Protein AF-A0A673M0Y9-F1 (afdb_monomer_lite)

Radius of gyration: 39.1 Å; chains: 1; bounding box: 93×97×111 Å

Sequence (567 aa):
LFSFREFCVSEVAYGFLFYQVPIIEIPGYGNLSAPLVCDELKIQSQNDREKLAEAKEKVYLKGFYEGIMLVEGFKGQKVQDVKKPIQKMMVEKGEAMVYMEPEKQVLSRSADECVVALCDQWYLDYGNEEWKKQATGVLEALETFCDETRKNFEATLAWLQEHACSRSYGLGTRLPWDEQWLIESLSDSTIYMAYYTVAHLLQGGVLNGQGPSPLGIRAEQMTREVWDYIFFKTAPFPKTDIPKEKLQKLRREFEFWYPVDVRVSGKDLVPNHLTYYLYNHVAMWPNDRYTAVYLFTRKCNDNSHDSTLSHGVIKLRLSFFVYFEYAPSSGENYILFLDSLKAAKDKYRELAIEGMHRDLVFQFIENQTLLLAPICPHLCEHTYNEIKTFKPIINEAFVASSEDIITDYNDLYYLFTTYTKGGNKPPAKPTHCTIYVAKTYPPWQHSALSLLGKHYKSNNGALPDNKVIAMELGAMPELKKYMKRVMPFVAMIKDSLEKNGPRVLDLELEFDECAVLLENIVYLTNSLELDQIDVVFASEADDKVKEDCCPGKPFCVFRSEVMMRAH

Foldseek 3Di:
DDDDDDDDDPDPPPDPPDDDDQFKQQVPQGSPNLVSQCVVLVPDDPPPVVSVVVSCVVCVVSQQARIAGCDPPRGRHRNVVCVVVVQVVCVVVVVDDDDDFPPDFDADPVRDTDGDDDDDADWDFLVDPVLLVLLLVLLVVAAAVDPVLSVLLVVLSVPDGIGGFWDQDDDAPADPVHRSTHGDDLQVLQPCVLVVLCCCQQQVPPPVSPDQGVQNDDPVQCDPLLVCLQAPPPRDDDPGPRDPVSSVSSSVSSVVCDDDAEAEDESVCSSTNVSSNSSVCCVRPVPDRHHYYYYDDDDDDDPPHRDDVVVVPDDPDDDPDDPDPDDPPPRVVLVVVLVVLVVVVVVQQLQPPVDDDPVVVLVSLLLSLLSCCVPCVPVSQVSDVVNDPDDRSVPDDHDDDDDDDPDQPVLVVVLVVCVVVPDDDDDDDFAEKEKAAEQFFDPLLLVLLVVQLVQCVVVVRDGDDLVVSLVVSCVDPVCVVPSVPSSVSVVVLVVCCVPPNDQSSDRGHPDDPQVVCVSRQVSVCVVSVHNYYHYDYLVVDDPVLVNPHHHSRIDMDTHHDDPPDDD

Organism: NCBI:txid307959

pLDDT: mean 78.31, std 19.34, range [26.92, 97.94]

InterPro domains:
  IPR004493 Leucyl-tRNA synthetase, class Ia, archaeal/eukaryotic cytosolic [PTHR45794] (19-290)
  IPR009008 Valyl/Leucyl/Isoleucyl-tRNA synthetase, editing domain [G3DSA:3.90.740.10] (10-97)
  IPR009080 Aminoacyl-tRNA synthetase, class Ia, anticodon-binding [SSF47323] (350-486)
  IPR014729 Rossmann-like alpha/beta/alpha sandwich fold [G3DSA:3.40.50.620] (98-304)
  IPR055416 Leucine--tRNA ligase, RagD-binding domain [PF24810] (437-510)

Structure (mmCIF, N/CA/C/O backbone):
data_AF-A0A673M0Y9-F1
#
_entry.id   AF-A0A673M0Y9-F1
#
loop_
_atom_site.group_PDB
_atom_site.id
_atom_site.type_symbol
_atom_site.label_atom_id
_atom_site.label_alt_id
_atom_site.label_comp_id
_atom_site.label_asym_id
_atom_site.label_entity_id
_atom_site.label_seq_id
_atom_site.pdbx_PDB_ins_code
_atom_site.Cartn_x
_atom_site.Cartn_y
_atom_site.Cartn_z
_atom_site.occupancy
_atom_site.B_iso_or_equiv
_atom_site.auth_seq_id
_atom_site.auth_comp_id
_atom_site.auth_asym_id
_atom_site.auth_atom_id
_atom_site.pdbx_PDB_model_num
ATOM 1 N N . LEU A 1 1 ? -0.792 63.433 32.828 1.00 29.53 1 LEU A N 1
ATOM 2 C CA . LEU A 1 1 ? 0.102 64.138 33.773 1.00 29.53 1 LEU A CA 1
ATOM 3 C C . LEU A 1 1 ? -0.505 64.027 35.164 1.00 29.53 1 LEU A C 1
ATOM 5 O O . LEU A 1 1 ? -1.657 64.395 35.322 1.00 29.53 1 LEU A O 1
ATOM 9 N N . PHE A 1 2 ? 0.302 63.525 36.100 1.00 27.39 2 PHE A N 1
ATOM 10 C CA . PHE A 1 2 ? 0.101 63.361 37.548 1.00 27.39 2 PHE A CA 1
ATOM 11 C C . PHE A 1 2 ? -0.597 62.099 38.095 1.00 27.39 2 PHE A C 1
ATOM 13 O O . PHE A 1 2 ? -1.788 61.865 37.939 1.00 27.39 2 PHE A O 1
ATOM 20 N N . SER A 1 3 ? 0.274 61.316 38.738 1.00 28.23 3 SER A N 1
ATOM 21 C CA . SER A 1 3 ? 0.140 60.078 39.503 1.00 28.23 3 SER A CA 1
ATOM 22 C C . SER A 1 3 ? -0.224 60.296 40.987 1.00 28.23 3 SER A C 1
ATOM 24 O O . SER A 1 3 ? -0.008 61.393 41.498 1.00 28.23 3 SER A O 1
ATOM 26 N N . PHE A 1 4 ? -0.559 59.176 41.659 1.00 26.92 4 PHE A N 1
ATOM 27 C CA . PHE A 1 4 ? -0.527 58.884 43.114 1.00 26.92 4 PHE A CA 1
ATOM 28 C C . PHE A 1 4 ? -1.589 59.609 43.978 1.00 26.92 4 PHE A C 1
ATOM 30 O O . PHE A 1 4 ? -1.876 60.769 43.747 1.00 26.92 4 PHE A O 1
ATOM 37 N N . ARG A 1 5 ? -2.215 59.044 45.024 1.00 29.95 5 ARG A N 1
ATOM 38 C CA . ARG A 1 5 ? -1.897 57.933 45.943 1.00 29.95 5 ARG A CA 1
ATOM 39 C C . ARG A 1 5 ? -3.157 57.604 46.787 1.00 29.95 5 ARG A C 1
ATOM 41 O O . ARG A 1 5 ? -3.943 58.508 47.032 1.00 29.95 5 ARG A O 1
ATOM 48 N N . GLU A 1 6 ? -3.287 56.340 47.201 1.00 34.06 6 GLU A N 1
ATOM 49 C CA . GLU A 1 6 ? -3.994 55.757 48.373 1.00 34.06 6 GLU A CA 1
ATOM 50 C C . GLU A 1 6 ? -5.059 56.581 49.140 1.00 34.06 6 GLU A C 1
ATOM 52 O O . GLU A 1 6 ? -4.751 57.644 49.665 1.00 34.06 6 GLU A O 1
ATOM 57 N N . PHE A 1 7 ? -6.257 56.011 49.365 1.00 28.50 7 PHE A N 1
ATOM 58 C CA . PHE A 1 7 ? -6.673 55.476 50.682 1.00 28.50 7 PHE A CA 1
ATOM 59 C C . PHE A 1 7 ? -8.096 54.869 50.665 1.00 28.50 7 PHE A C 1
ATOM 61 O O . PHE A 1 7 ? -9.034 55.462 50.145 1.00 28.50 7 PHE A O 1
ATOM 68 N N . CYS A 1 8 ? -8.210 53.708 51.322 1.00 28.94 8 CYS A N 1
ATOM 69 C CA . CYS A 1 8 ? -9.383 53.106 51.972 1.00 28.94 8 CYS A CA 1
ATOM 70 C C . CYS A 1 8 ? -10.723 53.010 51.222 1.00 28.94 8 CYS A C 1
ATOM 72 O O . CYS A 1 8 ? -11.555 53.910 51.286 1.00 28.94 8 CYS A O 1
ATOM 74 N N . VAL A 1 9 ? -11.023 51.801 50.739 1.00 32.31 9 VAL A N 1
ATOM 75 C CA . VAL A 1 9 ? -12.399 51.289 50.739 1.00 32.31 9 VAL A CA 1
ATOM 76 C C . VAL A 1 9 ? -12.459 50.116 51.711 1.00 32.31 9 VAL A C 1
ATOM 78 O O . VAL A 1 9 ? -12.015 49.008 51.424 1.00 32.31 9 VAL A O 1
ATOM 81 N N . SER A 1 10 ? -12.981 50.397 52.901 1.00 37.75 10 SER A N 1
ATOM 82 C CA . SER A 1 10 ? -13.577 49.392 53.769 1.00 37.75 10 SER A CA 1
ATOM 83 C C . SER A 1 10 ? -14.916 48.982 53.158 1.00 37.75 10 SER A C 1
ATOM 85 O O . SER A 1 10 ? -15.949 49.569 53.470 1.00 37.75 10 SER A O 1
ATOM 87 N N . GLU A 1 11 ? -14.899 47.983 52.286 1.00 35.09 11 GLU A N 1
ATOM 88 C CA . GLU A 1 11 ? -16.097 47.233 51.930 1.00 35.09 11 GLU A CA 1
ATOM 89 C C . GLU A 1 11 ? -15.850 45.771 52.267 1.00 35.09 11 GLU A C 1
ATOM 91 O O . GLU A 1 11 ? -14.943 45.119 51.751 1.00 35.09 11 GLU A O 1
ATOM 96 N N . VAL A 1 12 ? -16.663 45.277 53.195 1.00 40.69 12 VAL A N 1
ATOM 97 C CA . VAL A 1 12 ? -16.814 43.861 53.503 1.00 40.69 12 VAL A CA 1
ATOM 98 C C . VAL A 1 12 ? -17.414 43.204 52.262 1.00 40.69 12 VAL A C 1
ATOM 100 O O . VAL A 1 12 ? -18.623 43.023 52.146 1.00 40.69 12 VAL A O 1
ATOM 103 N N . ALA A 1 13 ? -16.559 42.881 51.299 1.00 38.38 13 ALA A N 1
ATOM 104 C CA . ALA A 1 13 ? -16.884 41.944 50.251 1.00 38.38 13 ALA A CA 1
ATOM 105 C C . ALA A 1 13 ? -16.801 40.551 50.877 1.00 38.38 13 ALA A C 1
ATOM 107 O O . ALA A 1 13 ? -15.713 40.039 51.137 1.00 38.38 13 ALA A O 1
ATOM 108 N N . TYR A 1 14 ? -17.948 39.907 51.092 1.00 41.12 14 TYR A N 1
ATOM 109 C CA . TYR A 1 14 ? -18.016 38.445 51.100 1.00 41.12 14 TYR A CA 1
ATOM 110 C C . TYR A 1 14 ? -17.690 37.942 49.680 1.00 41.12 14 TYR A C 1
ATOM 112 O O . TYR A 1 14 ? -18.538 37.417 48.968 1.00 41.12 14 TYR A O 1
ATOM 120 N N . GLY A 1 15 ? -16.460 38.182 49.228 1.00 43.84 15 GLY A N 1
ATOM 121 C CA . GLY A 1 15 ? -15.880 37.547 48.062 1.00 43.84 15 GLY A CA 1
ATOM 122 C C . GLY A 1 15 ? -15.237 36.265 48.552 1.00 43.84 15 GLY A C 1
ATOM 123 O O . GLY A 1 15 ? -14.375 36.308 49.426 1.00 43.84 15 GLY A O 1
ATOM 124 N N . PHE A 1 16 ? -15.661 35.117 48.039 1.00 44.03 16 PHE A N 1
ATOM 125 C CA . PHE A 1 16 ? -14.906 33.888 48.241 1.00 44.03 16 PHE A CA 1
ATOM 126 C C . PHE A 1 16 ? -13.469 34.127 47.742 1.00 44.03 16 PHE A C 1
ATOM 128 O O . PHE A 1 16 ? -13.253 34.305 46.544 1.00 44.03 16 PHE A O 1
ATOM 135 N N . LEU A 1 17 ? -12.493 34.199 48.655 1.00 60.69 17 LEU A N 1
ATOM 136 C CA . LEU A 1 17 ? -11.081 34.268 48.288 1.00 60.69 17 LEU A CA 1
ATOM 137 C C . LEU A 1 17 ? -10.663 32.895 47.761 1.00 60.69 17 LEU A C 1
ATOM 139 O O . LEU A 1 17 ? -10.380 31.976 48.529 1.00 60.69 17 LEU A O 1
ATOM 143 N N . PHE A 1 18 ? -10.652 32.751 46.440 1.00 78.00 18 PHE A N 1
ATOM 144 C CA . PHE A 1 18 ? -10.091 31.584 45.778 1.00 78.00 18 PHE A CA 1
ATOM 145 C C . PHE A 1 18 ? -8.592 31.797 45.566 1.00 78.00 18 PHE A C 1
ATOM 147 O O . PHE A 1 18 ? -8.179 32.712 44.855 1.00 78.00 18 PHE A O 1
ATOM 154 N N . TYR A 1 19 ? -7.784 30.939 46.183 1.00 84.25 19 TYR A N 1
ATOM 155 C CA . TYR A 1 19 ? -6.339 30.869 45.973 1.00 84.25 19 TYR A CA 1
ATOM 156 C C . TYR A 1 19 ? -5.983 29.628 45.152 1.00 84.25 19 TYR A C 1
ATOM 158 O O . TYR A 1 19 ? -6.742 28.657 45.119 1.00 84.25 19 TYR A O 1
ATOM 166 N N . GLN A 1 20 ? -4.819 29.641 44.499 1.00 85.69 20 GLN A N 1
ATOM 167 C CA . GLN A 1 20 ? -4.312 28.468 43.790 1.00 85.69 20 GLN A CA 1
ATOM 168 C C . GLN A 1 20 ? -4.029 27.334 44.783 1.00 85.69 20 GLN A C 1
ATOM 170 O O . GLN A 1 20 ? -3.331 27.525 45.779 1.00 85.69 20 GLN A O 1
ATOM 175 N N . VAL A 1 21 ? -4.557 26.142 44.495 1.00 90.06 21 VAL A N 1
ATOM 176 C CA . VAL A 1 21 ? -4.370 24.953 45.333 1.00 90.06 21 VAL A CA 1
ATOM 177 C C . VAL A 1 21 ? -3.260 24.083 44.734 1.00 90.06 21 VAL A C 1
ATOM 179 O O . VAL A 1 21 ? -3.383 23.668 43.579 1.00 90.06 21 VAL A O 1
ATOM 182 N N . PRO A 1 22 ? -2.184 23.778 45.481 1.00 91.81 22 PRO A N 1
ATOM 183 C CA . PRO A 1 22 ? -1.124 22.899 45.003 1.00 91.81 22 PRO A CA 1
ATOM 184 C C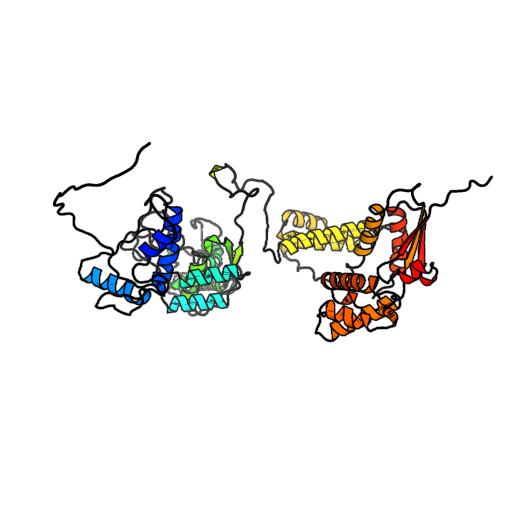 . PRO A 1 22 ? -1.604 21.439 44.995 1.00 91.81 22 PRO A C 1
ATOM 186 O O . PRO A 1 22 ? -1.821 20.840 46.046 1.00 91.81 22 PRO A O 1
ATOM 189 N N . ILE A 1 23 ? -1.774 20.863 43.802 1.00 93.50 23 ILE A N 1
ATOM 190 C CA . ILE A 1 23 ? -2.245 19.474 43.610 1.00 93.50 23 ILE A CA 1
ATOM 191 C C . ILE A 1 23 ? -1.136 18.582 43.041 1.00 93.50 23 ILE A C 1
ATOM 193 O O . ILE A 1 23 ? -1.022 17.419 43.431 1.00 93.50 23 ILE A O 1
ATOM 197 N N . ILE A 1 24 ? -0.327 19.126 42.129 1.00 94.00 24 ILE A N 1
ATOM 198 C CA . ILE A 1 24 ? 0.726 18.412 41.401 1.00 94.00 24 ILE A CA 1
ATOM 199 C C . ILE A 1 24 ? 2.025 19.199 41.551 1.00 94.00 24 ILE A C 1
ATOM 201 O O . ILE A 1 24 ? 2.059 20.397 41.277 1.00 94.00 24 ILE A O 1
ATOM 205 N N . GLU A 1 25 ? 3.091 18.516 41.945 1.00 93.50 25 GLU A N 1
ATOM 206 C CA . GLU A 1 25 ? 4.451 19.038 41.900 1.00 93.50 25 GLU A CA 1
ATOM 207 C C . GLU A 1 25 ? 5.150 18.534 40.641 1.00 93.50 25 GLU A C 1
ATOM 209 O O . GLU A 1 25 ? 5.247 17.328 40.414 1.00 93.50 25 GLU A O 1
ATOM 214 N N . ILE A 1 26 ? 5.619 19.460 39.805 1.00 94.00 26 ILE A N 1
ATOM 215 C CA . ILE A 1 26 ? 6.391 19.131 38.605 1.00 94.00 26 ILE A CA 1
ATOM 216 C C . ILE A 1 26 ? 7.859 19.464 38.892 1.00 94.00 26 ILE A C 1
ATOM 218 O O . ILE A 1 26 ? 8.168 20.634 39.151 1.00 94.00 26 ILE A O 1
ATOM 222 N N . PRO A 1 27 ? 8.779 18.485 38.828 1.00 89.50 27 PRO A N 1
ATOM 223 C CA . PRO A 1 27 ? 10.207 18.744 38.961 1.00 89.50 27 PRO A CA 1
ATOM 224 C C . PRO A 1 27 ? 10.670 19.878 38.032 1.00 89.50 27 PRO A C 1
ATOM 226 O O . PRO A 1 27 ? 10.363 19.904 36.842 1.00 89.50 27 PRO A O 1
ATOM 229 N N . GLY A 1 28 ? 11.369 20.866 38.594 1.00 88.44 28 GLY A N 1
ATOM 230 C CA . GLY A 1 28 ? 11.828 22.059 37.871 1.00 88.44 28 GLY A CA 1
ATOM 231 C C . GLY A 1 28 ? 10.833 23.228 37.801 1.00 88.44 28 GLY A C 1
ATOM 232 O O . GLY A 1 28 ? 11.276 24.341 37.547 1.00 88.44 28 GLY A O 1
ATOM 233 N N . TYR A 1 29 ? 9.541 23.017 38.085 1.00 87.50 29 TYR A N 1
ATOM 234 C CA . TYR A 1 29 ? 8.521 24.085 38.127 1.00 87.50 29 TYR A CA 1
ATOM 235 C C . TYR A 1 29 ? 7.831 24.232 39.496 1.00 87.50 29 TYR A C 1
ATOM 237 O O . TYR A 1 29 ? 7.122 25.208 39.734 1.00 87.50 29 TYR A O 1
ATOM 245 N N . GLY A 1 30 ? 8.025 23.275 40.405 1.00 90.38 30 GLY A N 1
ATOM 246 C CA . GLY A 1 30 ? 7.455 23.293 41.752 1.00 90.38 30 GLY A CA 1
ATOM 247 C C . GLY A 1 30 ? 5.975 22.901 41.803 1.00 90.38 30 GLY A C 1
ATOM 248 O O . GLY A 1 30 ? 5.432 22.282 40.885 1.00 90.38 30 GLY A O 1
ATOM 249 N N . ASN A 1 31 ? 5.324 23.245 42.915 1.00 88.75 31 ASN A N 1
ATOM 250 C CA . ASN A 1 31 ? 3.930 22.900 43.232 1.00 88.75 31 ASN A CA 1
ATOM 251 C C . ASN A 1 31 ? 2.884 23.853 42.620 1.00 88.75 31 ASN A C 1
ATOM 253 O O . ASN A 1 31 ? 1.693 23.544 42.611 1.00 88.75 31 ASN A O 1
ATOM 257 N N . LEU A 1 32 ? 3.325 25.005 42.108 1.00 91.50 32 LEU A N 1
ATOM 258 C CA . LEU A 1 32 ? 2.517 26.008 41.414 1.00 91.50 32 LEU A CA 1
ATOM 259 C C . LEU A 1 32 ? 3.103 26.260 40.018 1.00 91.50 32 LEU A C 1
ATOM 261 O O . LEU A 1 32 ? 3.501 27.371 39.672 1.00 91.50 32 LEU A O 1
ATOM 265 N N . SER A 1 33 ? 3.148 25.201 39.209 1.00 91.81 33 SER A N 1
ATOM 266 C CA . SER A 1 33 ? 3.791 25.207 37.891 1.00 91.81 33 SER A CA 1
ATOM 267 C C . SER A 1 33 ? 3.151 26.177 36.892 1.00 91.81 33 SER A C 1
ATOM 269 O O . SER A 1 33 ? 3.864 26.876 36.178 1.00 91.81 33 SER A O 1
ATOM 271 N N . ALA A 1 34 ? 1.817 26.267 36.850 1.00 90.69 34 ALA A N 1
ATOM 272 C CA . ALA A 1 34 ? 1.124 27.177 35.936 1.00 90.69 34 ALA A CA 1
ATOM 273 C C . ALA A 1 34 ? 1.367 28.668 36.267 1.00 90.69 34 ALA A C 1
ATOM 275 O O . ALA A 1 34 ? 1.754 29.395 35.354 1.00 90.69 34 ALA A O 1
ATOM 276 N N . PRO A 1 35 ? 1.221 29.140 37.527 1.00 91.19 35 PRO A N 1
ATOM 277 C CA . PRO A 1 35 ? 1.605 30.505 37.898 1.00 91.19 35 PRO A CA 1
ATOM 278 C C . PRO A 1 35 ? 3.056 30.848 37.551 1.00 91.19 35 PRO A C 1
ATOM 280 O O . PRO A 1 35 ? 3.291 31.875 36.923 1.00 91.19 35 PRO A O 1
ATOM 283 N N . LEU A 1 36 ? 4.004 29.959 37.872 1.00 91.38 36 LEU A N 1
ATOM 284 C CA . LEU A 1 36 ? 5.423 30.180 37.589 1.00 91.38 36 LEU A CA 1
ATOM 285 C C . LEU A 1 36 ? 5.671 30.443 36.096 1.00 91.38 36 LEU A C 1
ATOM 287 O O . LEU A 1 36 ? 6.300 31.434 35.735 1.00 91.38 36 LEU A O 1
ATOM 291 N N . VAL A 1 37 ? 5.135 29.590 35.218 1.00 92.00 37 VAL A N 1
ATOM 292 C CA . VAL A 1 37 ? 5.346 29.724 33.768 1.00 92.00 37 VAL A CA 1
ATOM 293 C C . VAL A 1 37 ? 4.613 30.936 33.188 1.00 92.00 37 VAL A C 1
ATOM 295 O O . VAL A 1 37 ? 5.126 31.582 32.273 1.00 92.00 37 VAL A O 1
ATOM 298 N N . CYS A 1 38 ? 3.441 31.289 33.723 1.00 92.56 38 CYS A N 1
ATOM 299 C CA . CYS A 1 38 ? 2.742 32.513 33.330 1.00 92.56 38 CYS A CA 1
ATOM 300 C C . CYS A 1 38 ? 3.550 33.775 33.673 1.00 92.56 38 CYS A C 1
ATOM 302 O O . CYS A 1 38 ? 3.631 34.684 32.840 1.00 92.56 38 CYS A O 1
ATOM 304 N N . ASP A 1 39 ? 4.179 33.811 34.850 1.00 92.06 39 ASP A N 1
ATOM 305 C CA . ASP A 1 39 ? 5.034 34.920 35.280 1.00 92.06 39 ASP A CA 1
ATOM 306 C C . ASP A 1 39 ? 6.321 34.995 34.441 1.00 92.06 39 ASP A C 1
ATOM 308 O O . ASP A 1 39 ? 6.702 36.074 33.977 1.00 92.06 39 ASP A O 1
ATOM 312 N N . GLU A 1 40 ? 6.953 33.850 34.156 1.00 92.50 40 GLU A N 1
ATOM 313 C CA . GLU A 1 40 ? 8.137 33.756 33.288 1.00 92.50 40 GLU A CA 1
ATOM 314 C C . GLU A 1 40 ? 7.860 34.263 31.863 1.00 92.50 40 GLU A C 1
ATOM 316 O O . GLU A 1 40 ? 8.652 35.027 31.302 1.00 92.50 40 GLU A O 1
ATOM 321 N N . LEU A 1 41 ? 6.715 33.885 31.284 1.00 92.94 41 LEU A N 1
ATOM 322 C CA . LEU A 1 41 ? 6.286 34.316 29.947 1.00 92.94 41 LEU A CA 1
ATOM 323 C C . LEU A 1 41 ? 5.644 35.715 29.934 1.00 92.94 41 LEU A C 1
ATOM 325 O O . LEU A 1 41 ? 5.282 36.230 28.864 1.00 92.94 41 LEU A O 1
ATOM 329 N N . LYS A 1 42 ? 5.539 36.362 31.104 1.00 94.00 42 LYS A N 1
ATOM 330 C CA . LYS A 1 42 ? 4.941 37.691 31.294 1.00 94.00 42 LYS A CA 1
ATOM 331 C C . LYS A 1 42 ? 3.551 37.772 30.658 1.00 94.00 42 LYS A C 1
ATOM 333 O O . LYS A 1 42 ? 3.276 38.675 29.861 1.00 94.00 42 LYS A O 1
ATOM 338 N N . ILE A 1 43 ? 2.712 36.780 30.946 1.00 93.44 43 ILE A N 1
ATOM 339 C CA . ILE A 1 43 ? 1.327 36.719 30.471 1.00 93.44 43 ILE A CA 1
ATOM 340 C C . ILE A 1 43 ? 0.498 37.682 31.316 1.00 93.44 43 ILE A C 1
ATOM 342 O O . ILE A 1 43 ? 0.520 37.615 32.541 1.00 93.44 43 ILE A O 1
ATOM 346 N N . GLN A 1 44 ? -0.218 38.596 30.665 1.00 91.88 44 GLN A N 1
ATOM 347 C CA . GLN A 1 44 ? -1.013 39.619 31.357 1.00 91.88 44 GLN A CA 1
ATOM 348 C C . GLN A 1 44 ? -2.506 39.490 31.056 1.00 91.88 44 GLN A C 1
ATOM 350 O O . GLN A 1 44 ? -3.330 40.034 31.790 1.00 91.88 44 GLN A O 1
ATOM 355 N N . SER A 1 45 ? -2.869 38.770 29.991 1.00 92.75 45 SER A N 1
ATOM 356 C CA . SER A 1 45 ? -4.254 38.580 29.582 1.00 92.75 45 SER A CA 1
ATOM 357 C C . SER A 1 45 ? -4.527 37.146 29.142 1.00 92.75 45 SER A C 1
ATOM 359 O O . SER A 1 45 ? -3.701 36.498 28.505 1.00 92.75 45 SER A O 1
ATOM 361 N N . GLN A 1 46 ? -5.756 36.682 29.372 1.00 91.44 46 GLN A N 1
ATOM 362 C CA . GLN A 1 46 ? -6.272 35.434 28.795 1.00 91.44 46 GLN A CA 1
ATOM 363 C C . GLN A 1 46 ? -6.323 35.444 27.251 1.00 91.44 46 GLN A C 1
ATOM 365 O O . GLN A 1 46 ? -6.529 34.406 26.628 1.00 91.44 46 GLN A O 1
ATOM 370 N N . ASN A 1 47 ? -6.150 36.615 26.627 1.00 92.62 47 ASN A N 1
ATOM 371 C CA . ASN A 1 47 ? -6.126 36.774 25.175 1.00 92.62 47 ASN A CA 1
ATOM 372 C C . ASN A 1 47 ? -4.738 36.540 24.556 1.00 92.62 47 ASN A C 1
ATOM 374 O O . ASN A 1 47 ? -4.639 36.487 23.330 1.00 92.62 47 ASN A O 1
ATOM 378 N N . ASP A 1 48 ? -3.688 36.355 25.365 1.00 92.25 48 ASP A N 1
ATOM 379 C CA . ASP A 1 48 ? -2.318 36.087 24.907 1.00 92.25 48 ASP A CA 1
ATOM 380 C C . ASP A 1 48 ? -2.174 34.628 24.413 1.00 92.25 48 ASP A C 1
ATOM 382 O O . ASP A 1 48 ? -1.406 33.835 24.960 1.00 92.25 48 ASP A O 1
ATOM 386 N N . ARG A 1 49 ? -2.956 34.245 23.391 1.00 93.25 49 ARG A N 1
ATOM 387 C CA . ARG A 1 49 ? -3.171 32.849 22.958 1.00 93.25 49 ARG A CA 1
ATOM 388 C C . ARG A 1 49 ? -1.882 32.094 22.644 1.00 93.25 49 ARG A C 1
ATOM 390 O O . ARG A 1 49 ? -1.763 30.940 23.036 1.00 93.25 49 ARG A O 1
ATOM 397 N N . GLU A 1 50 ? -0.935 32.733 21.964 1.00 92.94 50 GLU A N 1
ATOM 398 C CA . GLU A 1 50 ? 0.346 32.112 21.598 1.00 92.94 50 GLU A CA 1
ATOM 399 C C . GLU A 1 50 ? 1.180 31.781 22.841 1.00 92.94 50 GLU A C 1
ATOM 401 O O . GLU A 1 50 ? 1.611 30.643 23.014 1.00 92.94 50 GLU A O 1
ATOM 406 N N . LYS A 1 51 ? 1.315 32.739 23.767 1.00 92.19 51 LYS A N 1
ATOM 407 C CA . LYS A 1 51 ? 2.043 32.536 25.028 1.00 92.19 51 LYS A CA 1
ATOM 408 C C . LYS A 1 51 ? 1.353 31.522 25.935 1.00 92.19 51 LYS A C 1
ATOM 410 O O . LYS A 1 51 ? 2.023 30.741 26.598 1.00 92.19 51 LYS A O 1
ATOM 415 N N . LEU A 1 52 ? 0.020 31.517 25.969 1.00 92.44 52 LEU A N 1
ATOM 416 C CA . LEU A 1 52 ? -0.760 30.542 26.736 1.00 92.44 52 LEU A CA 1
ATOM 417 C C . LEU A 1 52 ? -0.641 29.128 26.158 1.00 92.44 52 LEU A C 1
ATOM 419 O O . LEU A 1 52 ? -0.578 28.164 26.921 1.00 92.44 52 LEU A O 1
ATOM 423 N N . ALA A 1 53 ? -0.587 28.992 24.831 1.00 92.81 53 ALA A N 1
ATOM 424 C CA . ALA A 1 53 ? -0.337 27.713 24.178 1.00 92.81 53 ALA A CA 1
ATOM 425 C C . ALA A 1 53 ? 1.074 27.196 24.499 1.00 92.81 53 ALA A C 1
ATOM 427 O O . ALA A 1 53 ? 1.208 26.048 24.919 1.00 92.81 53 ALA A O 1
ATOM 428 N N . GLU A 1 54 ? 2.092 28.059 24.413 1.00 92.38 54 GLU A N 1
ATOM 429 C CA . GLU A 1 54 ? 3.470 27.731 24.804 1.00 92.38 54 GLU A CA 1
ATOM 430 C C . GLU A 1 54 ? 3.558 27.333 26.288 1.00 92.38 54 GLU A C 1
ATOM 432 O O . GLU A 1 54 ? 4.165 26.317 26.636 1.00 92.38 54 GLU A O 1
ATOM 437 N N . ALA A 1 55 ? 2.912 28.101 27.174 1.00 91.62 55 ALA A N 1
ATOM 438 C CA . ALA A 1 55 ? 2.848 27.806 28.603 1.00 91.62 55 ALA A CA 1
ATOM 439 C C . ALA A 1 55 ? 2.243 26.420 28.855 1.00 91.62 55 ALA A C 1
ATOM 441 O O . ALA A 1 55 ? 2.812 25.620 29.599 1.00 91.62 55 ALA A O 1
ATOM 442 N N . LYS A 1 56 ? 1.109 26.125 28.201 1.00 92.94 56 LYS A N 1
ATOM 443 C CA . LYS A 1 56 ? 0.412 24.840 28.295 1.00 92.94 56 LYS A CA 1
ATOM 444 C C . LYS A 1 56 ? 1.307 23.698 27.829 1.00 92.94 56 LYS A C 1
ATOM 446 O O . LYS A 1 56 ? 1.413 22.708 28.541 1.00 92.94 56 LYS A O 1
ATOM 451 N N . GLU A 1 57 ? 1.962 23.822 26.681 1.00 89.56 57 GLU A N 1
ATOM 452 C CA . GLU A 1 57 ? 2.822 22.766 26.140 1.00 89.56 57 GLU A CA 1
ATOM 453 C C . GLU A 1 57 ? 3.980 22.421 27.091 1.00 89.56 57 GLU A C 1
ATOM 455 O O . GLU A 1 57 ? 4.194 21.245 27.398 1.00 89.56 57 GLU A O 1
ATOM 460 N N . LYS A 1 58 ? 4.653 23.440 27.651 1.00 86.88 58 LYS A N 1
ATOM 461 C CA . LYS A 1 58 ? 5.779 23.258 28.586 1.00 86.88 58 LYS A CA 1
ATOM 462 C C . LYS A 1 58 ? 5.404 22.466 29.837 1.00 86.88 58 LYS A C 1
ATOM 464 O O . LYS A 1 58 ? 6.175 21.605 30.264 1.00 86.88 58 LYS A O 1
ATOM 469 N N . VAL A 1 59 ? 4.251 22.763 30.440 1.00 91.31 59 VAL A N 1
ATOM 470 C CA . VAL A 1 59 ? 3.860 22.160 31.726 1.00 91.31 59 VAL A CA 1
ATOM 471 C C . VAL A 1 59 ? 2.998 20.912 31.574 1.00 91.31 59 VAL A C 1
ATOM 473 O O . VAL A 1 59 ? 3.063 20.036 32.431 1.00 91.31 59 VAL A O 1
ATOM 476 N N . TYR A 1 60 ? 2.201 20.789 30.510 1.00 88.94 60 TYR A N 1
ATOM 477 C CA . TYR A 1 60 ? 1.201 19.722 30.398 1.00 88.94 60 TYR A CA 1
ATOM 478 C C . TYR A 1 60 ? 1.836 18.352 30.141 1.00 88.94 60 TYR A C 1
ATOM 480 O O . TYR A 1 60 ? 1.516 17.389 30.838 1.00 88.94 60 TYR A O 1
ATOM 488 N N . LEU A 1 61 ? 2.773 18.260 29.188 1.00 87.56 61 LEU A N 1
ATOM 489 C CA . LEU A 1 61 ? 3.448 16.995 28.875 1.00 87.56 61 LEU A CA 1
ATOM 490 C C . LEU A 1 61 ? 4.350 16.549 30.035 1.00 87.56 61 LEU A C 1
ATOM 492 O O . LEU A 1 61 ? 4.289 15.399 30.466 1.00 87.56 61 LEU A O 1
ATOM 496 N N . LYS A 1 62 ? 5.134 17.480 30.596 1.00 90.62 62 LYS A N 1
ATOM 497 C CA . LYS A 1 62 ? 5.975 17.210 31.771 1.00 90.62 62 LYS A CA 1
ATOM 498 C C . LYS A 1 62 ? 5.145 16.827 32.992 1.00 90.62 62 LYS A C 1
ATOM 500 O O . LYS A 1 62 ? 5.479 15.870 33.678 1.00 90.62 62 LYS A O 1
ATOM 505 N N . GLY A 1 63 ? 4.028 17.511 33.230 1.00 91.12 63 GLY A N 1
ATOM 506 C CA . GLY A 1 63 ? 3.117 17.193 34.327 1.00 91.12 63 GLY A CA 1
ATOM 507 C C . GLY A 1 63 ? 2.500 15.800 34.215 1.00 91.12 63 GLY A C 1
ATOM 508 O O . GLY A 1 63 ? 2.251 15.171 35.237 1.00 91.12 63 GLY A O 1
ATOM 509 N N . PHE A 1 64 ? 2.301 15.284 32.999 1.00 90.38 64 PHE A N 1
ATOM 510 C CA . PHE A 1 64 ? 1.808 13.923 32.803 1.00 90.38 64 PHE A CA 1
ATOM 511 C C . PHE A 1 64 ? 2.843 12.853 33.198 1.00 90.38 64 PHE A C 1
ATOM 513 O O . PHE A 1 64 ? 2.495 11.939 33.944 1.00 90.38 64 PHE A O 1
ATOM 520 N N . TYR A 1 65 ? 4.098 12.975 32.747 1.00 89.69 65 TYR A N 1
ATOM 521 C CA . TYR A 1 65 ? 5.138 11.948 32.955 1.00 89.69 65 TYR A CA 1
ATOM 522 C C . TYR A 1 65 ? 5.942 12.098 34.258 1.00 89.69 65 TYR A C 1
ATOM 524 O O . TYR A 1 65 ? 6.342 11.101 34.869 1.00 89.69 65 TYR A O 1
ATOM 532 N N . GLU A 1 66 ? 6.208 13.335 34.677 1.00 93.00 66 GLU A N 1
ATOM 533 C CA . GLU A 1 66 ? 7.075 13.667 35.817 1.00 93.00 66 GLU A CA 1
ATOM 534 C C . GLU A 1 66 ? 6.303 14.235 37.012 1.00 93.00 66 GLU A C 1
ATOM 536 O O . GLU A 1 66 ? 6.853 14.311 38.108 1.00 93.00 66 GLU A O 1
ATOM 541 N N . GLY A 1 67 ? 5.039 14.629 36.823 1.00 93.81 67 GLY A N 1
ATOM 542 C CA . GLY A 1 67 ? 4.225 15.213 37.884 1.00 93.81 67 GLY A CA 1
ATOM 543 C C . GLY A 1 67 ? 3.957 14.230 39.022 1.00 93.81 67 GLY A C 1
ATOM 544 O O . GLY A 1 67 ? 3.540 13.091 38.790 1.00 93.81 67 GLY A O 1
ATOM 545 N N . ILE A 1 68 ? 4.155 14.695 40.255 1.00 94.12 68 ILE A N 1
ATOM 546 C CA . ILE A 1 68 ? 3.921 13.949 41.493 1.00 94.12 68 ILE A CA 1
ATOM 547 C C . ILE A 1 68 ? 2.702 14.534 42.206 1.00 94.12 68 ILE A C 1
ATOM 549 O O . ILE A 1 68 ? 2.603 15.742 42.417 1.00 94.12 68 ILE A O 1
ATOM 553 N N . MET A 1 69 ? 1.763 13.676 42.592 1.00 95.12 69 MET A N 1
ATOM 554 C CA . MET A 1 69 ? 0.566 14.082 43.325 1.00 95.12 69 MET A CA 1
ATOM 555 C C . MET A 1 69 ? 0.895 14.492 44.764 1.00 95.12 69 MET A C 1
ATOM 557 O O . MET A 1 69 ? 1.648 13.809 45.460 1.00 95.12 69 MET A O 1
ATOM 561 N N . LEU A 1 70 ? 0.263 15.567 45.239 1.00 91.62 70 LEU A N 1
ATOM 562 C CA . LEU A 1 70 ? 0.422 16.086 46.605 1.00 91.62 70 LEU A CA 1
ATOM 563 C C . LEU A 1 70 ? -0.774 15.783 47.518 1.00 91.62 70 LEU A C 1
ATOM 565 O O . LEU A 1 70 ? -0.652 15.848 48.740 1.00 91.62 70 LEU A O 1
ATOM 569 N N . VAL A 1 71 ? -1.926 15.455 46.931 1.00 90.75 71 VAL A N 1
ATOM 570 C CA . VAL A 1 71 ? -3.190 15.266 47.652 1.00 90.75 71 VAL A CA 1
ATOM 571 C C . VAL A 1 71 ? -3.209 13.923 48.385 1.00 90.75 71 VAL A C 1
ATOM 573 O O . VAL A 1 71 ? -2.794 12.893 47.848 1.00 90.75 71 VAL A O 1
ATOM 576 N N . GLU A 1 72 ? -3.716 13.936 49.618 1.00 85.31 72 GLU A N 1
ATOM 577 C CA . GLU A 1 72 ? -3.871 12.744 50.456 1.00 85.31 72 GLU A CA 1
ATOM 578 C C . GLU A 1 72 ? -4.678 11.648 49.730 1.00 85.31 72 GLU A C 1
ATOM 580 O O . GLU A 1 72 ? -5.657 11.921 49.036 1.00 85.31 72 GLU A O 1
ATOM 585 N N . GLY A 1 73 ? -4.226 10.396 49.848 1.00 88.00 73 GLY A N 1
ATOM 586 C CA . GLY A 1 73 ? -4.742 9.243 49.095 1.00 88.00 73 GLY A CA 1
ATOM 587 C C . GLY A 1 73 ? -3.941 8.890 47.833 1.00 88.00 73 GLY A C 1
ATOM 588 O O . GLY A 1 73 ? -3.807 7.711 47.522 1.00 88.00 73 GLY A O 1
ATOM 589 N N . PHE A 1 74 ? -3.330 9.874 47.161 1.00 92.12 74 PHE A N 1
ATOM 590 C CA . PHE A 1 74 ? -2.481 9.654 45.971 1.00 92.12 74 PHE A CA 1
ATOM 591 C C . PHE A 1 74 ? -1.072 10.245 46.106 1.00 92.12 74 PHE A C 1
ATOM 593 O O . PHE A 1 74 ? -0.274 10.188 45.174 1.00 92.12 74 PHE A O 1
ATOM 600 N N . LYS A 1 75 ? -0.756 10.809 47.272 1.00 93.50 75 LYS A N 1
ATOM 601 C CA . LYS A 1 75 ? 0.496 11.503 47.569 1.00 93.50 75 LYS A CA 1
ATOM 602 C C . LYS A 1 75 ? 1.736 10.680 47.210 1.00 93.50 75 LYS A C 1
ATOM 604 O O . LYS A 1 75 ? 1.852 9.520 47.598 1.00 93.50 75 LYS A O 1
ATOM 609 N N . GLY A 1 76 ? 2.671 11.302 46.494 1.00 91.88 76 GLY A N 1
ATOM 610 C CA . GLY A 1 76 ? 3.935 10.685 46.077 1.00 91.88 76 GLY A CA 1
ATOM 611 C C . GLY A 1 76 ? 3.847 9.798 44.829 1.00 91.88 76 GLY A C 1
ATOM 612 O O . GLY A 1 76 ? 4.881 9.330 44.359 1.00 91.88 76 GLY A O 1
ATOM 613 N N . GLN A 1 77 ? 2.654 9.575 44.270 1.00 93.88 77 GLN A N 1
ATOM 614 C CA . GLN A 1 77 ? 2.474 8.798 43.039 1.00 93.88 77 GLN A CA 1
ATOM 615 C C . GLN A 1 77 ? 2.541 9.691 41.797 1.00 93.88 77 GLN A C 1
ATOM 617 O O . GLN A 1 77 ? 2.215 10.882 41.854 1.00 93.88 77 GLN A O 1
ATOM 622 N N . LYS A 1 78 ? 2.938 9.108 40.660 1.00 94.50 78 LYS A N 1
ATOM 623 C CA . LYS A 1 78 ? 2.979 9.816 39.378 1.00 94.50 78 LYS A CA 1
ATOM 624 C C . LYS A 1 78 ? 1.581 10.024 38.808 1.00 94.50 78 LYS A C 1
ATOM 626 O O . LYS A 1 78 ? 0.733 9.135 38.871 1.00 94.50 78 LYS A O 1
ATOM 631 N N . VAL A 1 79 ? 1.366 11.176 38.173 1.00 92.88 79 VAL A N 1
ATOM 632 C CA . VAL A 1 79 ? 0.089 11.534 37.531 1.00 92.88 79 VAL A CA 1
ATOM 633 C C . VAL A 1 79 ? -0.339 10.500 36.483 1.00 92.88 79 VAL A C 1
ATOM 635 O O . VAL A 1 79 ? -1.514 10.131 36.452 1.00 92.88 79 VAL A O 1
ATOM 638 N N . GLN A 1 80 ? 0.589 10.003 35.655 1.00 92.94 80 GLN A N 1
ATOM 639 C CA . GLN A 1 80 ? 0.319 8.973 34.642 1.00 92.94 80 GLN A CA 1
ATOM 640 C C . GLN A 1 80 ? -0.361 7.724 35.228 1.00 92.94 80 GLN A C 1
ATOM 642 O O . GLN A 1 80 ? -1.306 7.210 34.627 1.00 92.94 80 GLN A O 1
ATOM 647 N N . ASP A 1 81 ? 0.070 7.289 36.412 1.00 92.38 81 ASP A N 1
ATOM 648 C CA . ASP A 1 81 ? -0.402 6.055 37.043 1.00 92.38 81 ASP A CA 1
ATOM 649 C C . ASP A 1 81 ? -1.767 6.251 37.719 1.00 92.38 81 ASP A C 1
ATOM 651 O O . ASP A 1 81 ? -2.624 5.368 37.688 1.00 92.38 81 ASP A O 1
ATOM 655 N N . VAL A 1 82 ? -2.010 7.436 38.295 1.00 93.69 82 VAL A N 1
ATOM 656 C CA . VAL A 1 82 ? -3.225 7.706 39.083 1.00 93.69 82 VAL A CA 1
ATOM 657 C C . VAL A 1 82 ? -4.374 8.330 38.293 1.00 93.69 82 VAL A C 1
ATOM 659 O O . VAL A 1 82 ? -5.518 8.281 38.747 1.00 93.69 82 VAL A O 1
ATOM 662 N N . LYS A 1 83 ? -4.126 8.889 37.099 1.00 92.88 83 LYS A N 1
ATOM 663 C CA . LYS A 1 83 ? -5.150 9.597 36.304 1.00 92.88 83 LYS A CA 1
ATOM 664 C C . LYS A 1 83 ? -6.380 8.726 36.022 1.00 92.88 83 LYS A C 1
ATOM 666 O O . LYS A 1 83 ? -7.510 9.185 36.185 1.00 92.88 83 LYS A O 1
ATOM 671 N N . LYS A 1 84 ? -6.172 7.470 35.610 1.00 93.12 84 LYS A N 1
ATOM 672 C CA . LYS A 1 84 ? -7.255 6.511 35.324 1.00 93.12 84 LYS A CA 1
ATOM 673 C C . LYS A 1 84 ? -7.972 6.028 36.597 1.00 93.12 84 LYS A C 1
ATOM 675 O O . LYS A 1 84 ? -9.202 6.077 36.604 1.00 93.12 84 LYS A O 1
ATOM 680 N N . PRO A 1 85 ? -7.270 5.637 37.678 1.00 93.62 85 PRO A N 1
ATOM 681 C CA . PRO A 1 85 ? -7.896 5.359 38.973 1.00 93.62 85 PRO A CA 1
ATOM 682 C C . PRO A 1 85 ? -8.765 6.501 39.517 1.00 93.62 85 PRO A C 1
ATOM 684 O O . PRO A 1 85 ? -9.891 6.252 39.940 1.00 93.62 85 PRO A O 1
ATOM 687 N N . ILE A 1 86 ? -8.290 7.752 39.460 1.00 93.69 86 ILE A N 1
ATOM 688 C CA . ILE A 1 86 ? -9.052 8.925 39.919 1.00 93.69 86 ILE A CA 1
ATOM 689 C C . ILE A 1 86 ? -10.306 9.122 39.061 1.00 93.69 86 ILE A C 1
ATOM 691 O O . ILE A 1 86 ? -11.394 9.283 39.611 1.00 93.69 86 ILE A O 1
ATOM 695 N N . GLN A 1 87 ? -10.180 9.048 37.728 1.00 94.31 87 GLN A N 1
ATOM 696 C CA . GLN A 1 87 ? -11.328 9.111 36.816 1.00 94.31 87 GLN A CA 1
ATOM 697 C C . GLN A 1 87 ? -12.376 8.049 37.176 1.00 94.31 87 GLN A C 1
ATOM 699 O O . GLN A 1 87 ? -13.555 8.371 37.303 1.00 94.31 87 GLN A O 1
ATOM 704 N N . LYS A 1 88 ? -11.947 6.796 37.376 1.00 94.19 88 LYS A N 1
ATOM 705 C CA . LYS A 1 88 ? -12.831 5.682 37.737 1.00 94.19 88 LYS A CA 1
ATOM 706 C C . LYS A 1 88 ? -13.540 5.934 39.070 1.00 94.19 88 LYS A C 1
ATOM 708 O O . LYS A 1 88 ? -14.755 5.808 39.130 1.00 94.19 88 LYS A O 1
ATOM 713 N N . MET A 1 89 ? -12.805 6.372 40.093 1.00 94.06 89 MET A N 1
ATOM 714 C CA . MET A 1 89 ? -13.364 6.709 41.405 1.00 94.06 89 MET A CA 1
ATOM 715 C C . MET A 1 89 ? -14.431 7.811 41.310 1.00 94.06 89 MET A C 1
ATOM 717 O O . MET A 1 89 ? -15.480 7.693 41.936 1.00 94.06 89 MET A O 1
ATOM 721 N N . MET A 1 90 ? -14.180 8.883 40.550 1.00 95.00 90 MET A N 1
ATOM 722 C CA . MET A 1 90 ? -15.148 9.977 40.391 1.00 95.00 90 MET A CA 1
ATOM 723 C C . MET A 1 90 ? -16.417 9.517 39.663 1.00 95.00 90 MET A C 1
ATOM 725 O O . MET A 1 90 ? -17.517 9.923 40.032 1.00 95.00 90 MET A O 1
ATOM 729 N N . VAL A 1 91 ? -16.277 8.642 38.661 1.00 94.50 91 VAL A N 1
ATOM 730 C CA . VAL A 1 91 ? -17.420 8.050 37.949 1.00 94.50 91 VAL A CA 1
ATOM 731 C C . VAL A 1 91 ? -18.221 7.121 38.864 1.00 94.50 91 VAL A C 1
ATOM 733 O O . VAL A 1 91 ? -19.440 7.233 38.925 1.00 94.50 91 VAL A O 1
ATOM 736 N N . GLU A 1 92 ? -17.558 6.253 39.633 1.00 95.06 92 GLU A N 1
ATOM 737 C CA . GLU A 1 92 ? -18.211 5.342 40.589 1.00 95.06 92 GLU A CA 1
ATOM 738 C C . GLU A 1 92 ? -18.952 6.086 41.709 1.00 95.06 92 GLU A C 1
ATOM 740 O O . GLU A 1 92 ? -19.993 5.626 42.174 1.00 95.06 92 GLU A O 1
ATOM 745 N N . LYS A 1 93 ? -18.449 7.257 42.120 1.00 95.75 93 LYS A N 1
ATOM 746 C CA . LYS A 1 93 ? -19.112 8.145 43.088 1.00 95.75 93 LYS A CA 1
ATOM 747 C C . LYS A 1 93 ? -20.251 8.979 42.491 1.00 95.75 93 LYS A C 1
ATOM 749 O O . LYS A 1 93 ? -20.946 9.659 43.240 1.00 95.75 93 LYS A O 1
ATOM 754 N N . GLY A 1 94 ? -20.439 8.961 41.170 1.00 95.19 94 GLY A N 1
ATOM 755 C CA . GLY A 1 94 ? -21.413 9.810 40.479 1.00 95.19 94 GLY A CA 1
ATOM 756 C C . GLY A 1 94 ? -21.032 11.297 40.429 1.00 95.19 94 GLY A C 1
ATOM 757 O O . GLY A 1 94 ? -21.886 12.133 40.154 1.00 95.19 94 GLY A O 1
ATOM 758 N N . GLU A 1 95 ? -19.766 11.638 40.689 1.00 96.06 95 GLU A N 1
ATOM 759 C CA . GLU A 1 95 ? -19.228 13.010 40.632 1.00 96.06 95 GLU A CA 1
ATOM 760 C C . GLU A 1 95 ? -18.754 13.391 39.218 1.00 96.06 95 GLU A C 1
ATOM 762 O O . GLU A 1 95 ? -18.534 14.565 38.922 1.00 96.06 95 GLU A O 1
ATOM 767 N N . ALA A 1 96 ? -18.581 12.401 38.338 1.00 95.31 96 ALA A N 1
ATOM 768 C CA . ALA A 1 96 ? -18.185 12.585 36.948 1.00 95.31 96 ALA A CA 1
ATOM 769 C C . ALA A 1 96 ? -18.898 11.590 36.025 1.00 95.31 96 ALA A C 1
ATOM 771 O O . ALA A 1 96 ? -19.358 10.533 36.450 1.00 95.31 96 ALA A O 1
ATOM 772 N N . MET A 1 97 ? -18.925 11.906 34.731 1.00 94.25 97 MET A N 1
ATOM 773 C CA . MET A 1 97 ? -19.366 10.998 33.673 1.00 94.25 97 MET A CA 1
ATOM 774 C C . MET A 1 97 ? -18.379 11.006 32.511 1.00 94.25 97 MET A C 1
ATOM 776 O O . MET A 1 97 ? -17.641 11.972 32.308 1.00 94.25 97 MET A O 1
ATOM 780 N N . VAL A 1 98 ? -18.351 9.907 31.758 1.00 92.81 98 VAL A N 1
ATOM 781 C CA . VAL A 1 98 ? -17.532 9.804 30.549 1.00 92.81 98 VAL A CA 1
ATOM 782 C C . VAL A 1 98 ? -18.262 10.511 29.416 1.00 92.81 98 VAL A C 1
ATOM 784 O O . VAL A 1 98 ? -19.379 10.142 29.065 1.00 92.81 98 VAL A O 1
ATOM 787 N N . TYR A 1 99 ? -17.608 11.517 28.851 1.00 93.69 99 TYR A N 1
ATOM 788 C CA . TYR A 1 99 ? -18.056 12.224 27.662 1.00 93.69 99 TYR A CA 1
ATOM 789 C C . TYR A 1 99 ? -17.076 11.933 26.528 1.00 93.69 99 TYR A C 1
ATOM 791 O O . TYR A 1 99 ? -15.860 12.002 26.723 1.00 93.69 99 TYR A O 1
ATOM 799 N N . MET A 1 100 ? -17.619 11.568 25.370 1.00 92.38 100 MET A N 1
ATOM 800 C CA . MET A 1 100 ? -16.855 11.251 24.171 1.00 92.38 100 MET A CA 1
ATOM 801 C C . MET A 1 100 ? -17.179 12.285 23.098 1.00 92.38 100 MET A C 1
ATOM 803 O O . MET A 1 100 ? -18.347 12.560 22.835 1.00 92.38 100 MET A O 1
ATOM 807 N N . GLU A 1 101 ? -16.145 12.819 22.461 1.00 91.44 101 GLU A N 1
ATOM 808 C CA . GLU A 1 101 ? -16.248 13.809 21.391 1.00 91.44 101 GLU A CA 1
ATOM 809 C C . GLU A 1 101 ? -15.228 13.464 20.299 1.00 91.44 101 GLU A C 1
ATOM 811 O O . GLU A 1 101 ? -14.159 12.931 20.623 1.00 91.44 101 GLU A O 1
ATOM 816 N N . PRO A 1 102 ? -15.520 13.731 19.014 1.00 90.75 102 PRO A N 1
ATOM 817 C CA . PRO A 1 102 ? -14.512 13.622 17.968 1.00 90.75 102 PRO A CA 1
ATOM 818 C C . PRO A 1 102 ? -13.311 14.532 18.271 1.00 90.75 102 PRO A C 1
ATOM 820 O O . PRO A 1 102 ? -13.480 15.697 18.613 1.00 90.75 102 PRO A O 1
ATOM 823 N N . GLU A 1 103 ? -12.082 14.028 18.115 1.00 86.44 103 GLU A N 1
ATOM 824 C CA . GLU A 1 103 ? -10.861 14.814 18.388 1.00 86.44 103 GLU A CA 1
ATOM 825 C C . GLU A 1 103 ? -10.759 16.072 17.505 1.00 86.44 103 GLU A C 1
ATOM 827 O O . GLU A 1 103 ? -10.184 17.092 17.889 1.00 86.44 103 GLU A O 1
ATOM 832 N N . LYS A 1 104 ? -11.321 15.990 16.298 1.00 90.00 104 LYS A N 1
ATOM 833 C CA . LYS A 1 104 ? -11.442 17.078 15.330 1.00 90.00 104 LYS A CA 1
ATOM 834 C C . LYS A 1 104 ? -12.830 17.028 14.715 1.00 90.00 104 LYS A C 1
ATOM 836 O O . LYS A 1 104 ? -13.463 15.976 14.714 1.00 90.00 104 LYS A O 1
ATOM 841 N N . GLN A 1 105 ? -13.260 18.139 14.128 1.00 92.62 105 GLN A N 1
ATOM 842 C CA . GLN A 1 105 ? -14.494 18.177 13.354 1.00 92.62 105 GLN A CA 1
ATOM 843 C C . GLN A 1 105 ? -14.460 17.121 12.239 1.00 92.62 105 GLN A C 1
ATOM 845 O O . GLN A 1 105 ? -13.549 17.108 11.408 1.00 92.62 105 GLN A O 1
ATOM 850 N N . VAL A 1 106 ? -15.462 16.242 12.231 1.00 90.12 106 VAL A N 1
ATOM 851 C CA . VAL A 1 106 ? -15.647 15.208 11.211 1.00 90.12 106 VAL A CA 1
ATOM 852 C C . VAL A 1 106 ? -16.939 15.513 10.470 1.00 90.12 106 VAL A C 1
ATOM 854 O O . VAL A 1 106 ? -17.997 15.615 11.083 1.00 90.12 106 VAL A O 1
ATOM 857 N N . LEU A 1 107 ? -16.851 15.650 9.150 1.00 90.12 107 LEU A N 1
ATOM 858 C CA . LEU A 1 107 ? -18.010 15.848 8.285 1.00 90.12 107 LEU A CA 1
ATOM 859 C C . LEU A 1 107 ? -18.336 14.551 7.550 1.00 90.12 107 LEU A C 1
ATOM 861 O O . LEU A 1 107 ? -17.451 13.885 7.005 1.00 90.12 107 LEU A O 1
ATOM 865 N N . SER A 1 108 ? -19.615 14.196 7.530 1.00 89.19 108 SER A N 1
ATOM 866 C CA . SER A 1 108 ? -20.120 13.050 6.786 1.00 89.19 108 SER A CA 1
ATOM 867 C C . SER A 1 108 ? -20.207 13.353 5.282 1.00 89.19 108 SER A C 1
ATOM 869 O O . SER A 1 108 ? -20.090 14.495 4.829 1.00 89.19 108 SER A O 1
ATOM 871 N N . ARG A 1 109 ? -20.499 12.326 4.473 1.00 84.25 109 ARG A N 1
ATOM 872 C CA . ARG A 1 109 ? -20.797 12.516 3.041 1.00 84.25 109 ARG A CA 1
ATOM 873 C C . ARG A 1 109 ? -22.093 13.296 2.788 1.00 84.25 109 ARG A C 1
ATOM 875 O O . ARG A 1 109 ? -22.221 13.880 1.718 1.00 84.25 109 ARG A O 1
ATOM 882 N N . SER A 1 110 ? -23.034 13.304 3.735 1.00 87.12 110 SER A N 1
ATOM 883 C CA . SER A 1 110 ? -24.256 14.121 3.675 1.00 87.12 110 SER A CA 1
ATOM 884 C C . SER A 1 110 ? -24.030 15.569 4.123 1.00 87.12 110 SER A C 1
ATOM 886 O O . SER A 1 110 ? -24.981 16.340 4.121 1.00 87.12 110 SER A O 1
ATOM 888 N N . ALA A 1 111 ? -22.781 15.943 4.439 1.00 88.94 111 ALA A N 1
ATOM 889 C CA . ALA A 1 111 ? -22.385 17.233 5.006 1.00 88.94 111 ALA A CA 1
ATOM 890 C C . ALA A 1 111 ? -22.896 17.490 6.436 1.00 88.94 111 ALA A C 1
ATOM 892 O O . ALA A 1 111 ? -22.862 18.627 6.904 1.00 88.94 111 ALA A O 1
ATOM 893 N N . ASP A 1 112 ? -23.304 16.435 7.144 1.00 90.69 112 ASP A N 1
ATOM 894 C CA . ASP A 1 112 ? -23.650 16.516 8.562 1.00 90.69 112 ASP A CA 1
ATOM 895 C C . ASP A 1 112 ? -22.383 16.473 9.426 1.00 90.69 112 ASP A C 1
ATOM 897 O O . ASP A 1 112 ? -21.426 15.755 9.118 1.00 90.69 112 ASP A O 1
ATOM 901 N N . GLU A 1 113 ? -22.386 17.221 10.528 1.00 93.56 113 GLU A N 1
ATOM 902 C CA . GLU A 1 113 ? -21.332 17.154 11.539 1.00 93.56 113 GLU A CA 1
ATOM 903 C C . GLU A 1 113 ? -21.499 15.889 12.386 1.00 93.56 113 GLU A C 1
ATOM 905 O O . GLU A 1 113 ? -22.533 15.663 13.019 1.00 93.56 113 GLU A O 1
ATOM 910 N N . CYS A 1 114 ? -20.484 15.029 12.364 1.00 93.12 114 CYS A N 1
ATOM 911 C CA . CYS A 1 114 ? -20.511 13.758 13.068 1.00 93.12 114 CYS A CA 1
ATOM 912 C C . CYS A 1 114 ? -20.313 13.954 14.576 1.00 93.12 114 CYS A C 1
ATOM 914 O O . CYS A 1 114 ? -19.504 14.768 15.016 1.00 93.12 114 CYS A O 1
ATOM 916 N N . VAL A 1 115 ? -20.983 13.112 15.362 1.00 93.88 115 VAL A N 1
ATOM 917 C CA . VAL A 1 115 ? -20.842 13.019 16.822 1.00 93.88 115 VAL A CA 1
ATOM 918 C C . VAL A 1 115 ? -20.444 11.599 17.223 1.00 93.88 115 VAL A C 1
ATOM 920 O O . VAL A 1 115 ? -20.641 10.657 16.454 1.00 93.88 115 VAL A O 1
ATOM 923 N N . VAL A 1 116 ? -19.904 11.420 18.432 1.00 92.88 116 VAL A N 1
ATOM 924 C CA . VAL A 1 116 ? -19.693 10.076 18.989 1.00 92.88 116 VAL A CA 1
ATOM 925 C C . VAL A 1 116 ? -21.002 9.591 19.604 1.00 92.88 116 VAL A C 1
ATOM 927 O O . VAL A 1 116 ? -21.553 10.237 20.493 1.00 92.88 116 VAL A O 1
ATOM 930 N N . ALA A 1 117 ? -21.493 8.445 19.140 1.00 92.12 117 ALA A N 1
ATOM 931 C CA . ALA A 1 117 ? -22.711 7.826 19.645 1.00 92.12 117 ALA A CA 1
ATOM 932 C C . ALA A 1 117 ? -22.399 6.465 20.273 1.00 92.12 117 ALA A C 1
ATOM 934 O O . ALA A 1 117 ? -21.722 5.635 19.668 1.00 92.12 117 ALA A O 1
ATOM 935 N N . LEU A 1 118 ? -22.935 6.224 21.469 1.00 92.38 118 LEU A N 1
ATOM 936 C CA . LEU A 1 118 ? -22.994 4.890 22.057 1.00 92.38 118 LEU A CA 1
ATOM 937 C C . LEU A 1 118 ? -24.265 4.209 21.541 1.00 92.38 118 LEU A C 1
ATOM 939 O O . LEU A 1 118 ? -25.367 4.571 21.949 1.00 92.38 118 LEU A O 1
ATOM 943 N N . CYS A 1 119 ? -24.110 3.278 20.605 1.00 91.25 119 CYS A N 1
ATOM 944 C CA . CYS A 1 119 ? -25.218 2.604 19.935 1.00 91.25 119 CYS A CA 1
ATOM 945 C C . CYS A 1 119 ? -24.934 1.113 19.741 1.00 91.25 119 CYS A C 1
ATOM 947 O O . CYS A 1 119 ? -23.775 0.696 19.696 1.00 91.25 119 CYS A O 1
ATOM 949 N N . ASP A 1 120 ? -26.004 0.327 19.623 1.00 91.06 120 ASP A N 1
ATOM 950 C CA . ASP A 1 120 ? -25.912 -1.094 19.301 1.00 91.06 120 ASP A CA 1
ATOM 951 C C . ASP A 1 120 ? -25.480 -1.268 17.844 1.00 91.06 120 ASP A C 1
ATOM 953 O O . ASP A 1 120 ? -26.074 -0.695 16.928 1.00 91.06 120 ASP A O 1
ATOM 957 N N . GLN A 1 121 ? -24.416 -2.039 17.635 1.00 92.12 121 GLN A N 1
ATOM 958 C CA . GLN A 1 121 ? -23.694 -2.058 16.373 1.00 92.12 121 GLN A CA 1
ATOM 959 C C . GLN A 1 121 ? -22.897 -3.362 16.248 1.00 92.12 121 GLN A C 1
ATOM 961 O O . GLN A 1 121 ? -22.173 -3.739 17.169 1.00 92.12 121 GLN A O 1
ATOM 966 N N . TRP A 1 122 ? -22.981 -4.038 15.098 1.00 96.50 122 TRP A N 1
ATOM 967 C CA . TRP A 1 122 ? -22.072 -5.146 14.800 1.00 96.50 122 TRP A CA 1
ATOM 968 C C . TRP A 1 122 ? -20.691 -4.587 14.442 1.00 96.50 122 TRP A C 1
ATOM 970 O O . TRP A 1 122 ? -20.577 -3.593 13.709 1.00 96.50 122 TRP A O 1
ATOM 980 N N . TYR A 1 123 ? -19.642 -5.218 14.964 1.00 96.31 123 TYR A N 1
ATOM 981 C CA . TYR A 1 123 ? -18.258 -4.793 14.782 1.00 96.31 123 TYR A CA 1
ATOM 982 C C . TYR A 1 123 ? -17.320 -5.981 14.549 1.00 96.31 123 TYR A C 1
ATOM 984 O O . TYR A 1 123 ? -17.625 -7.119 14.903 1.00 96.31 123 TYR A O 1
ATOM 992 N N . LEU A 1 124 ? -16.173 -5.696 13.936 1.00 97.00 124 LEU A N 1
ATOM 993 C CA . LEU A 1 124 ? -15.046 -6.613 13.802 1.00 97.00 124 LEU A CA 1
ATOM 994 C C . LEU A 1 124 ? -14.055 -6.344 14.937 1.00 97.00 124 LEU A C 1
ATOM 996 O O . LEU A 1 124 ? -13.619 -5.207 15.121 1.00 97.00 124 LEU A O 1
ATOM 1000 N N . ASP A 1 125 ? -13.718 -7.382 15.699 1.00 96.69 125 ASP A N 1
ATOM 1001 C CA . ASP A 1 125 ? -12.842 -7.295 16.872 1.00 96.69 125 ASP A CA 1
ATOM 1002 C C . ASP A 1 125 ? -11.354 -7.360 16.484 1.00 96.69 125 ASP A C 1
ATOM 1004 O O . ASP A 1 125 ? -10.647 -8.322 16.787 1.00 96.69 125 ASP A O 1
ATOM 1008 N N . TYR A 1 126 ? -10.858 -6.332 15.789 1.00 96.31 126 TYR A N 1
ATOM 1009 C CA . TYR A 1 126 ? -9.423 -6.230 15.487 1.00 96.31 126 TYR A CA 1
ATOM 1010 C C . TYR A 1 126 ? -8.573 -5.880 16.725 1.00 96.31 126 TYR A C 1
ATOM 1012 O O . TYR A 1 126 ? -7.345 -5.918 16.661 1.00 96.31 126 TYR A O 1
ATOM 1020 N N . GLY A 1 127 ? -9.209 -5.556 17.858 1.00 94.06 127 GLY A N 1
ATOM 1021 C CA . GLY A 1 127 ? -8.544 -5.358 19.147 1.00 94.06 127 GLY A CA 1
ATOM 1022 C C . GLY A 1 127 ? -8.060 -6.661 19.786 1.00 94.06 127 GLY A C 1
ATOM 1023 O O . GLY A 1 127 ? -7.181 -6.626 20.645 1.00 94.06 127 GLY A O 1
ATOM 1024 N N . ASN A 1 128 ? -8.576 -7.811 19.339 1.00 96.38 128 ASN A N 1
ATOM 1025 C CA . ASN A 1 128 ? -8.201 -9.123 19.846 1.00 96.38 128 ASN A CA 1
ATOM 1026 C C . ASN A 1 128 ? -6.686 -9.390 19.745 1.00 96.38 128 ASN A C 1
ATOM 1028 O O . ASN A 1 128 ? -6.122 -9.439 18.651 1.00 96.38 128 ASN A O 1
ATOM 1032 N N . GLU A 1 129 ? -6.041 -9.630 20.888 1.00 95.25 129 GLU A N 1
ATOM 1033 C CA . GLU A 1 129 ? -4.585 -9.809 20.990 1.00 95.25 129 GLU A CA 1
ATOM 1034 C C . GLU A 1 129 ? -4.046 -10.975 20.144 1.00 95.25 129 GLU A C 1
ATOM 1036 O O . GLU A 1 129 ? -2.994 -10.852 19.515 1.00 95.25 129 GLU A O 1
ATOM 1041 N N . GLU A 1 130 ? -4.765 -12.101 20.082 1.00 94.62 130 GLU A N 1
ATOM 1042 C CA . GLU A 1 130 ? -4.336 -13.263 19.294 1.00 94.62 130 GLU A CA 1
ATOM 1043 C C . GLU A 1 130 ? -4.425 -12.958 17.795 1.00 94.62 130 GLU A C 1
ATOM 1045 O O . GLU A 1 130 ? -3.475 -13.201 17.049 1.00 94.62 130 GLU A O 1
ATOM 1050 N N . TRP A 1 131 ? -5.528 -12.351 17.353 1.00 93.69 131 TRP A N 1
ATOM 1051 C CA . TRP A 1 131 ? -5.711 -12.004 15.944 1.00 93.69 131 TRP A CA 1
ATOM 1052 C C . TRP A 1 131 ? -4.721 -10.923 15.486 1.00 93.69 131 TRP A C 1
ATOM 1054 O O . TRP A 1 131 ? -4.100 -11.049 14.428 1.00 93.69 131 TRP A O 1
ATOM 1064 N N . LYS A 1 132 ? -4.498 -9.901 16.320 1.00 94.62 132 LYS A N 1
ATOM 1065 C CA . LYS A 1 132 ? -3.506 -8.840 16.100 1.00 94.62 132 LYS A CA 1
ATOM 1066 C C . LYS A 1 132 ? -2.092 -9.394 15.992 1.00 94.62 132 LYS A C 1
ATOM 1068 O O . LYS A 1 132 ? -1.342 -9.005 15.094 1.00 94.62 132 LYS A O 1
ATOM 1073 N N . LYS A 1 133 ? -1.724 -10.340 16.859 1.00 93.38 133 LYS A N 1
ATOM 1074 C CA . LYS A 1 133 ? -0.426 -11.019 16.801 1.00 93.38 133 LYS A CA 1
ATOM 1075 C C . LYS A 1 133 ? -0.246 -11.799 15.501 1.00 93.38 133 LYS A C 1
ATOM 1077 O O . LYS A 1 133 ? 0.813 -11.702 14.887 1.00 93.38 133 LYS A O 1
ATOM 1082 N N . GLN A 1 134 ? -1.265 -12.531 15.055 1.00 90.94 134 GLN A N 1
ATOM 1083 C CA . GLN A 1 134 ? -1.202 -13.258 13.786 1.00 90.94 134 GLN A CA 1
ATOM 1084 C C . GLN A 1 134 ? -1.088 -12.298 12.587 1.00 90.94 134 GLN A C 1
ATOM 1086 O O . GLN A 1 134 ? -0.240 -12.506 11.723 1.00 90.94 134 GLN A O 1
ATOM 1091 N N . ALA A 1 135 ? -1.859 -11.203 12.566 1.00 91.12 135 ALA A N 1
ATOM 1092 C CA . ALA A 1 135 ? -1.760 -10.168 11.532 1.00 91.12 135 ALA A CA 1
ATOM 1093 C C . ALA A 1 135 ? -0.373 -9.497 11.500 1.00 91.12 135 ALA A C 1
ATOM 1095 O O . ALA A 1 135 ? 0.180 -9.253 10.427 1.00 91.12 135 ALA A O 1
ATOM 1096 N N . THR A 1 136 ? 0.219 -9.259 12.673 1.00 92.00 136 THR A N 1
ATOM 1097 C CA . THR A 1 136 ? 1.571 -8.694 12.811 1.00 92.00 136 THR A CA 1
ATOM 1098 C C . THR A 1 136 ? 2.635 -9.680 12.321 1.00 92.00 136 THR A C 1
ATOM 1100 O O . THR A 1 136 ? 3.530 -9.285 11.582 1.00 92.00 136 THR A O 1
ATOM 1103 N N . GLY A 1 137 ? 2.500 -10.974 12.634 1.00 89.06 137 GLY A N 1
ATOM 1104 C CA . GLY A 1 137 ? 3.396 -12.016 12.120 1.00 89.06 137 GLY A CA 1
ATOM 1105 C C . GLY A 1 137 ? 3.365 -12.136 10.592 1.00 89.06 137 GLY A C 1
ATOM 1106 O O . GLY A 1 137 ? 4.391 -12.387 9.968 1.00 89.06 137 GLY A O 1
ATOM 1107 N N . VAL A 1 138 ? 2.211 -11.898 9.961 1.00 86.44 138 VAL A N 1
ATOM 1108 C CA . VAL A 1 138 ? 2.122 -11.846 8.493 1.00 86.44 138 VAL A CA 1
ATOM 1109 C C . VAL A 1 138 ? 2.825 -10.624 7.918 1.00 86.44 138 VAL A C 1
ATOM 1111 O O . VAL A 1 138 ? 3.480 -10.739 6.882 1.00 86.44 138 VAL A O 1
ATOM 1114 N N . LEU A 1 139 ? 2.733 -9.470 8.583 1.00 88.06 139 LEU A N 1
ATOM 1115 C CA . LEU A 1 139 ? 3.416 -8.257 8.140 1.00 88.06 139 LEU A CA 1
ATOM 1116 C C . LEU A 1 139 ? 4.940 -8.453 8.067 1.00 88.06 139 LEU A C 1
ATOM 1118 O O . LEU A 1 139 ? 5.564 -7.906 7.163 1.00 88.06 139 LEU A O 1
ATOM 1122 N N . GLU A 1 140 ? 5.540 -9.257 8.951 1.00 85.56 140 GLU A N 1
ATOM 1123 C CA . GLU A 1 140 ? 6.983 -9.557 8.924 1.00 85.56 140 GLU A CA 1
ATOM 1124 C C . GLU A 1 140 ? 7.424 -10.214 7.608 1.00 85.56 140 GLU A C 1
ATOM 1126 O O . GLU A 1 140 ? 8.461 -9.853 7.055 1.00 85.56 140 GLU A O 1
ATOM 1131 N N . ALA A 1 141 ? 6.622 -11.145 7.085 1.00 81.81 141 ALA A N 1
ATOM 1132 C CA . ALA A 1 141 ? 6.895 -11.834 5.823 1.00 81.81 141 ALA A CA 1
ATOM 1133 C C . ALA A 1 141 ? 6.445 -11.039 4.584 1.00 81.81 141 ALA A C 1
ATOM 1135 O O . ALA A 1 141 ? 6.826 -11.369 3.460 1.00 81.81 141 ALA A O 1
ATOM 1136 N N . LEU A 1 142 ? 5.614 -10.014 4.777 1.00 83.62 142 LEU A N 1
ATOM 1137 C CA . LEU A 1 142 ? 5.056 -9.208 3.703 1.00 83.62 142 LEU A CA 1
ATOM 1138 C C . LEU A 1 142 ? 6.111 -8.255 3.138 1.00 83.62 142 LEU A C 1
ATOM 1140 O O . LEU A 1 142 ? 6.649 -7.433 3.872 1.00 83.62 142 LEU A O 1
ATOM 1144 N N . GLU A 1 143 ? 6.362 -8.296 1.832 1.00 81.50 143 GLU A N 1
ATOM 1145 C CA . GLU A 1 143 ? 7.170 -7.275 1.154 1.00 81.50 143 GLU A CA 1
ATOM 1146 C C . GLU A 1 143 ? 6.349 -5.987 0.973 1.00 81.50 143 GLU A C 1
ATOM 1148 O O . GLU A 1 143 ? 5.226 -6.034 0.464 1.00 81.50 143 GLU A O 1
ATOM 1153 N N . THR A 1 144 ? 6.906 -4.852 1.408 1.00 80.94 144 THR A N 1
ATOM 1154 C CA . THR A 1 144 ? 6.247 -3.531 1.439 1.00 80.94 144 THR A CA 1
ATOM 1155 C C . THR A 1 144 ? 6.912 -2.498 0.532 1.00 80.94 144 THR A C 1
ATOM 1157 O O . THR A 1 144 ? 6.428 -1.367 0.449 1.00 80.94 144 THR A O 1
ATOM 1160 N N . PHE A 1 145 ? 8.016 -2.859 -0.130 1.00 77.56 145 PHE A N 1
ATOM 1161 C CA . PHE A 1 145 ? 8.818 -2.073 -1.077 1.00 77.56 145 PHE A CA 1
ATOM 1162 C C . PHE A 1 145 ? 9.472 -0.801 -0.511 1.00 77.56 145 PHE A C 1
ATOM 1164 O O . PHE A 1 145 ? 10.396 -0.263 -1.120 1.00 77.56 145 PHE A O 1
ATOM 1171 N N . CYS A 1 146 ? 9.037 -0.318 0.655 1.00 77.50 146 CYS A N 1
ATOM 1172 C CA . CYS A 1 146 ? 9.699 0.722 1.431 1.00 77.50 146 CYS A CA 1
ATOM 1173 C C . CYS A 1 146 ? 9.410 0.600 2.939 1.00 77.50 146 CYS A C 1
ATOM 1175 O O . CYS A 1 146 ? 8.371 0.077 3.362 1.00 77.50 146 CYS A O 1
ATOM 1177 N N . ASP A 1 147 ? 10.324 1.140 3.750 1.00 84.12 147 ASP A N 1
ATOM 1178 C CA . ASP A 1 147 ? 10.236 1.113 5.217 1.00 84.12 147 ASP A CA 1
ATOM 1179 C C . ASP A 1 147 ? 9.128 2.017 5.771 1.00 84.12 147 ASP A C 1
ATOM 1181 O O . ASP A 1 147 ? 8.534 1.718 6.806 1.00 84.12 147 ASP A O 1
ATOM 1185 N N . GLU A 1 148 ? 8.832 3.134 5.099 1.00 84.31 148 GLU A N 1
ATOM 1186 C CA . GLU A 1 148 ? 7.776 4.068 5.520 1.00 84.31 148 GLU A CA 1
ATOM 1187 C C . GLU A 1 148 ? 6.407 3.377 5.544 1.00 84.31 148 GLU A C 1
ATOM 1189 O O . GLU A 1 148 ? 5.664 3.472 6.520 1.00 84.31 148 GLU A O 1
ATOM 1194 N N . THR A 1 149 ? 6.101 2.621 4.490 1.00 83.88 149 THR A N 1
ATOM 1195 C CA . THR A 1 149 ? 4.885 1.815 4.400 1.00 83.88 149 THR A CA 1
ATOM 1196 C C . THR A 1 149 ? 4.793 0.807 5.539 1.00 83.88 149 THR A C 1
ATOM 1198 O O . THR A 1 149 ? 3.741 0.693 6.169 1.00 83.88 149 THR A O 1
ATOM 1201 N N . ARG A 1 150 ? 5.885 0.083 5.817 1.00 88.31 150 ARG A N 1
ATOM 1202 C CA . ARG A 1 150 ? 5.920 -0.920 6.887 1.00 88.31 150 ARG A CA 1
ATOM 1203 C C . ARG A 1 150 ? 5.595 -0.292 8.239 1.00 88.31 150 ARG A C 1
ATOM 1205 O O . ARG A 1 150 ? 4.708 -0.778 8.933 1.00 88.31 150 ARG A O 1
ATOM 1212 N N . LYS A 1 151 ? 6.214 0.849 8.552 1.00 92.31 151 LYS A N 1
ATOM 1213 C CA . LYS A 1 151 ? 5.947 1.605 9.787 1.00 92.31 151 LYS A CA 1
ATOM 1214 C C . LYS A 1 151 ? 4.494 2.066 9.893 1.00 92.31 151 LYS A C 1
ATOM 1216 O O . LYS A 1 151 ? 3.923 2.033 10.978 1.00 92.31 151 LYS A O 1
ATOM 1221 N N . ASN A 1 152 ? 3.874 2.472 8.783 1.00 91.81 152 ASN A N 1
ATOM 1222 C CA . ASN A 1 152 ? 2.457 2.846 8.775 1.00 91.81 152 ASN A CA 1
ATOM 1223 C C . ASN A 1 152 ? 1.541 1.648 9.072 1.00 91.81 152 ASN A C 1
ATOM 1225 O O . ASN A 1 152 ? 0.566 1.801 9.812 1.00 91.81 152 ASN A O 1
ATOM 1229 N N . PHE A 1 153 ? 1.855 0.458 8.548 1.00 93.31 153 PHE A N 1
ATOM 1230 C CA . PHE A 1 153 ? 1.148 -0.768 8.924 1.00 93.31 153 PHE A CA 1
ATOM 1231 C C . PHE A 1 153 ? 1.344 -1.101 10.405 1.00 93.31 153 PHE A C 1
ATOM 1233 O O . PHE A 1 153 ? 0.356 -1.321 11.095 1.00 93.31 153 PHE A O 1
ATOM 1240 N N . GLU A 1 154 ? 2.578 -1.079 10.913 1.00 95.00 154 GLU A N 1
ATOM 1241 C CA . GLU A 1 154 ? 2.885 -1.348 12.328 1.00 95.00 154 GLU A CA 1
ATOM 1242 C C . GLU A 1 154 ? 2.130 -0.397 13.268 1.00 95.00 154 GLU A C 1
ATOM 1244 O O . GLU A 1 154 ? 1.481 -0.836 14.218 1.00 95.00 154 GLU A O 1
ATOM 1249 N N . ALA A 1 155 ? 2.153 0.906 12.968 1.00 95.38 155 ALA A N 1
ATOM 1250 C CA . ALA A 1 155 ? 1.434 1.917 13.735 1.00 95.38 155 ALA A CA 1
ATOM 1251 C C . ALA A 1 155 ? -0.082 1.674 13.720 1.00 95.38 155 ALA A C 1
ATOM 1253 O O . ALA A 1 155 ? -0.738 1.770 14.759 1.00 95.38 155 ALA A O 1
ATOM 1254 N N . THR A 1 156 ? -0.636 1.320 12.556 1.00 95.19 156 THR A N 1
ATOM 1255 C CA . THR A 1 156 ? -2.066 1.026 12.422 1.00 95.19 156 THR A CA 1
ATOM 1256 C C . THR A 1 156 ? -2.436 -0.250 13.172 1.00 95.19 156 THR A C 1
ATOM 1258 O O . THR A 1 156 ? -3.396 -0.231 13.931 1.00 95.19 156 THR A O 1
ATOM 1261 N N . LEU A 1 157 ? -1.678 -1.340 13.025 1.00 94.06 157 LEU A N 1
ATOM 1262 C CA . LEU A 1 157 ? -1.926 -2.610 13.718 1.00 94.06 157 LEU A CA 1
ATOM 1263 C C . LEU A 1 157 ? -1.905 -2.449 15.242 1.00 94.06 157 LEU A C 1
ATOM 1265 O O . LEU A 1 157 ? -2.745 -3.031 15.928 1.00 94.06 157 LEU A O 1
ATOM 1269 N N . ALA A 1 158 ? -0.981 -1.641 15.769 1.00 94.12 158 ALA A N 1
ATOM 1270 C CA . ALA A 1 158 ? -0.899 -1.354 17.197 1.00 94.12 158 ALA A CA 1
ATOM 1271 C C . ALA A 1 158 ? -2.096 -0.527 17.697 1.00 94.12 158 ALA A C 1
ATOM 1273 O O . ALA A 1 158 ? -2.630 -0.800 18.775 1.00 94.12 158 ALA A O 1
ATOM 1274 N N . TRP A 1 159 ? -2.523 0.470 16.917 1.00 93.88 159 TRP A N 1
ATOM 1275 C CA . TRP A 1 159 ? -3.610 1.380 17.282 1.00 93.88 159 TRP A CA 1
ATOM 1276 C C . TRP A 1 159 ? -5.007 0.778 17.086 1.00 93.88 159 TRP A C 1
ATOM 1278 O O . TRP A 1 159 ? -5.908 1.093 17.860 1.00 93.88 159 TRP A O 1
ATOM 1288 N N . LEU A 1 160 ? -5.193 -0.077 16.078 1.00 94.19 160 LEU A N 1
ATOM 1289 C CA . LEU A 1 160 ? -6.500 -0.577 15.663 1.00 94.19 160 LEU A CA 1
ATOM 1290 C C . LEU A 1 160 ? -7.171 -1.418 16.762 1.00 94.19 160 LEU A C 1
ATOM 1292 O O . LEU A 1 160 ? -6.539 -2.256 17.415 1.00 94.19 160 LEU A O 1
ATOM 1296 N N . GLN A 1 161 ? -8.467 -1.165 16.940 1.00 94.31 161 GLN A N 1
ATOM 1297 C CA . GLN A 1 161 ? -9.357 -1.823 17.898 1.00 94.31 161 GLN A CA 1
ATOM 1298 C C . GLN A 1 161 ? -10.641 -2.265 17.176 1.00 94.31 161 GLN A C 1
ATOM 1300 O O . GLN A 1 161 ? -10.599 -2.616 15.997 1.00 94.31 161 GLN A O 1
ATOM 1305 N N . GLU A 1 162 ? -11.788 -2.242 17.848 1.00 94.75 162 GLU A N 1
ATOM 1306 C CA . GLU A 1 162 ? -13.072 -2.601 17.263 1.00 94.75 162 GLU A CA 1
ATOM 1307 C C . GLU A 1 162 ? -13.448 -1.684 16.085 1.00 94.75 162 GLU A C 1
ATOM 1309 O O . GLU A 1 162 ? -13.408 -0.455 16.179 1.00 94.75 162 GLU A O 1
ATOM 1314 N N . HIS A 1 163 ? -13.865 -2.285 14.966 1.00 95.62 163 HIS A N 1
ATOM 1315 C CA . HIS A 1 163 ? -14.329 -1.559 13.780 1.00 95.62 163 HIS A CA 1
ATOM 1316 C C . HIS A 1 163 ? -15.807 -1.828 13.506 1.00 95.62 163 HIS A C 1
ATOM 1318 O O . HIS A 1 163 ? -16.196 -2.955 13.201 1.00 95.62 163 HIS A O 1
ATOM 1324 N N . ALA A 1 164 ? -16.638 -0.789 13.577 1.00 94.50 164 ALA A N 1
ATOM 1325 C CA . ALA A 1 164 ? -18.075 -0.876 13.327 1.00 94.50 164 ALA A CA 1
ATOM 1326 C C . ALA A 1 164 ? -18.385 -1.190 11.849 1.00 94.50 164 ALA A C 1
ATOM 1328 O O . ALA A 1 164 ? -18.299 -0.303 10.991 1.00 94.50 164 ALA A O 1
ATOM 1329 N N . CYS A 1 165 ? -18.811 -2.427 11.570 1.00 94.88 165 CYS A N 1
ATOM 1330 C CA . CYS A 1 165 ? -18.959 -2.972 10.217 1.00 94.88 165 CYS A CA 1
ATOM 1331 C C . CYS A 1 165 ? -20.402 -3.008 9.681 1.00 94.88 165 CYS A C 1
ATOM 1333 O O . CYS A 1 165 ? -20.592 -3.234 8.487 1.00 94.88 165 CYS A O 1
ATOM 1335 N N . SER A 1 166 ? -21.421 -2.769 10.515 1.00 94.81 166 SER A N 1
ATOM 1336 C CA . SER A 1 166 ? -22.825 -2.677 10.081 1.00 94.81 166 SER A CA 1
ATOM 1337 C C . SER A 1 166 ? -23.322 -1.246 9.827 1.00 94.81 166 SER A C 1
ATOM 1339 O O . SER A 1 166 ? -22.872 -0.281 10.446 1.00 94.81 166 SER A O 1
ATOM 1341 N N . ARG A 1 167 ? -24.278 -1.085 8.910 1.00 91.88 167 ARG A N 1
ATOM 1342 C CA . ARG A 1 167 ? -24.959 0.175 8.570 1.00 91.88 167 ARG A CA 1
ATOM 1343 C C . ARG A 1 167 ? -26.446 -0.078 8.364 1.00 91.88 167 ARG A C 1
ATOM 1345 O O . ARG A 1 167 ? -26.829 -1.134 7.882 1.00 91.88 167 ARG A O 1
ATOM 1352 N N . SER A 1 168 ? -27.288 0.894 8.694 1.00 90.62 168 SER A N 1
ATOM 1353 C CA . SER A 1 168 ? -28.743 0.812 8.487 1.00 90.62 168 SER A CA 1
ATOM 1354 C C . SER A 1 168 ? -29.207 1.405 7.148 1.00 90.62 168 SER A C 1
ATOM 1356 O O . SER A 1 168 ? -30.344 1.191 6.733 1.00 90.62 168 SER A O 1
ATOM 1358 N N . TYR A 1 169 ? -28.338 2.149 6.457 1.00 89.38 169 TYR A N 1
ATOM 1359 C CA . TYR A 1 169 ? -28.645 2.851 5.212 1.00 89.38 169 TYR A CA 1
ATOM 1360 C C . TYR A 1 169 ? -27.489 2.741 4.212 1.00 89.38 169 TYR A C 1
ATOM 1362 O O . TYR A 1 169 ? -26.322 2.792 4.600 1.00 89.38 169 TYR A O 1
ATOM 1370 N N . GLY A 1 170 ? -27.821 2.632 2.923 1.00 90.31 170 GLY A N 1
ATOM 1371 C CA . GLY A 1 170 ? -26.862 2.563 1.820 1.00 90.31 170 GLY A CA 1
ATOM 1372 C C . GLY A 1 170 ? -27.123 1.394 0.869 1.00 90.31 170 GLY A C 1
ATOM 1373 O O . GLY A 1 170 ? -28.182 0.769 0.898 1.00 90.31 170 GLY A O 1
ATOM 1374 N N . LEU A 1 171 ? -26.139 1.121 0.013 1.00 91.25 171 LEU A N 1
ATOM 1375 C CA . LEU A 1 171 ? -26.075 -0.075 -0.828 1.00 91.25 171 LEU A CA 1
ATOM 1376 C C . LEU A 1 171 ? -25.030 -1.028 -0.248 1.00 91.25 171 LEU A C 1
ATOM 1378 O O . LEU A 1 171 ? -24.041 -0.571 0.320 1.00 91.25 171 LEU A O 1
ATOM 1382 N N . GLY A 1 172 ? -25.234 -2.329 -0.424 1.00 92.94 172 GLY A N 1
ATOM 1383 C CA . GLY A 1 172 ? -24.307 -3.353 0.044 1.00 92.94 172 GLY A CA 1
ATOM 1384 C C . GLY A 1 172 ? -25.000 -4.693 0.249 1.00 92.94 172 GLY A C 1
ATOM 1385 O O . GLY A 1 172 ? -26.165 -4.874 -0.117 1.00 92.94 172 GLY A O 1
ATOM 1386 N N . THR A 1 173 ? -24.275 -5.622 0.859 1.00 95.94 173 THR A N 1
ATOM 1387 C CA . THR A 1 173 ? -24.791 -6.945 1.227 1.00 95.94 173 THR A CA 1
ATOM 1388 C C . THR A 1 173 ? -25.359 -6.903 2.644 1.00 95.94 173 THR A C 1
ATOM 1390 O O . THR A 1 173 ? -24.763 -6.295 3.530 1.00 95.94 173 THR A O 1
ATOM 1393 N N . ARG A 1 174 ? -26.521 -7.525 2.876 1.00 97.00 174 ARG A N 1
ATOM 1394 C CA . ARG A 1 174 ? -27.125 -7.624 4.217 1.00 97.00 174 ARG A CA 1
ATOM 1395 C C . ARG A 1 174 ? -26.395 -8.660 5.071 1.00 97.00 174 ARG A C 1
ATOM 1397 O O . ARG A 1 174 ? -25.926 -9.665 4.538 1.00 97.00 174 ARG A O 1
ATOM 1404 N N . LEU A 1 175 ? -26.334 -8.446 6.386 1.00 96.12 175 LEU A N 1
ATOM 1405 C CA . LEU A 1 175 ? -25.853 -9.477 7.306 1.00 96.12 175 LEU A CA 1
ATOM 1406 C C . LEU A 1 175 ? -26.803 -10.688 7.264 1.00 96.12 175 LEU A C 1
ATOM 1408 O O . LEU A 1 175 ? -28.011 -10.512 7.425 1.00 96.12 175 LEU A O 1
ATOM 1412 N N . PRO A 1 176 ? -26.293 -11.919 7.081 1.00 95.44 176 PRO A N 1
ATOM 1413 C CA . PRO A 1 176 ? -27.145 -13.075 6.797 1.00 95.44 176 PRO A CA 1
ATOM 1414 C C . PRO A 1 176 ? -27.955 -13.575 8.004 1.00 95.44 176 PRO A C 1
ATOM 1416 O O . PRO A 1 176 ? -28.905 -14.328 7.823 1.00 95.44 176 PRO A O 1
ATOM 1419 N N . TRP A 1 177 ? -27.593 -13.185 9.230 1.00 95.88 177 TRP A N 1
ATOM 1420 C CA . TRP A 1 177 ? -28.346 -13.508 10.452 1.00 95.88 177 TRP A CA 1
ATOM 1421 C C . TRP A 1 177 ? -29.150 -12.326 11.007 1.00 95.88 177 TRP A C 1
ATOM 1423 O O . TRP A 1 177 ? -29.941 -12.518 11.926 1.00 95.88 177 TRP A O 1
ATOM 1433 N N . ASP A 1 178 ? -28.946 -11.116 10.480 1.00 94.75 178 ASP A N 1
ATOM 1434 C CA . ASP A 1 178 ? -29.616 -9.903 10.949 1.00 94.75 178 ASP A CA 1
ATOM 1435 C C . ASP A 1 178 ? -29.793 -8.906 9.792 1.00 94.75 178 ASP A C 1
ATOM 1437 O O . ASP A 1 178 ? -29.055 -7.930 9.638 1.00 94.75 178 ASP A O 1
ATOM 1441 N N . GLU A 1 179 ? -30.776 -9.188 8.932 1.00 94.69 179 GLU A N 1
ATOM 1442 C CA . GLU A 1 179 ? -30.968 -8.515 7.640 1.00 94.69 179 GLU A CA 1
ATOM 1443 C C . GLU A 1 179 ? -31.315 -7.019 7.734 1.00 94.69 179 GLU A C 1
ATOM 1445 O O . GLU A 1 179 ? -31.305 -6.320 6.713 1.00 94.69 179 GLU A O 1
ATOM 1450 N N . GLN A 1 180 ? -31.606 -6.499 8.932 1.00 94.00 180 GLN A N 1
ATOM 1451 C CA . GLN A 1 180 ? -31.788 -5.059 9.151 1.00 94.00 180 GLN A CA 1
ATOM 1452 C C . GLN A 1 180 ? -30.492 -4.271 8.900 1.00 94.00 180 GLN A C 1
ATOM 1454 O O . GLN A 1 180 ? -30.539 -3.082 8.583 1.00 94.00 180 GLN A O 1
ATOM 1459 N N . TRP A 1 181 ? -29.345 -4.943 8.999 1.00 95.44 181 TRP A N 1
ATOM 1460 C CA . TRP A 1 181 ? -28.024 -4.363 8.834 1.00 95.44 181 TRP A CA 1
ATOM 1461 C C . TRP A 1 181 ? -27.413 -4.701 7.474 1.00 95.44 181 TRP A C 1
ATOM 1463 O O . TRP A 1 181 ? -27.434 -5.845 7.018 1.00 95.44 181 TRP A O 1
ATOM 1473 N N . LEU A 1 182 ? -26.800 -3.700 6.852 1.00 96.19 182 LEU A N 1
ATOM 1474 C CA . LEU A 1 182 ? -25.916 -3.825 5.700 1.00 96.19 182 LEU A CA 1
ATOM 1475 C C . LEU A 1 182 ? -24.456 -3.841 6.155 1.00 96.19 182 LEU A C 1
ATOM 1477 O O . LEU A 1 182 ? -24.099 -3.150 7.105 1.00 96.19 182 LEU A O 1
ATOM 1481 N N . ILE A 1 183 ? -23.611 -4.588 5.456 1.00 96.56 183 ILE A N 1
ATOM 1482 C CA . ILE A 1 183 ? -22.160 -4.570 5.646 1.00 96.56 183 ILE A CA 1
ATOM 1483 C C . ILE A 1 183 ? -21.599 -3.303 4.992 1.00 96.56 183 ILE A C 1
ATOM 1485 O O . ILE A 1 183 ? -21.991 -2.940 3.882 1.00 96.56 183 ILE A O 1
ATOM 1489 N N . GLU A 1 184 ? -20.708 -2.603 5.691 1.00 94.25 184 GLU A N 1
ATOM 1490 C CA . GLU A 1 184 ? -20.075 -1.385 5.187 1.00 94.25 184 GLU A CA 1
ATOM 1491 C C . GLU A 1 184 ? -18.912 -1.665 4.225 1.00 94.25 184 GLU A C 1
ATOM 1493 O O . GLU A 1 184 ? -18.274 -2.716 4.274 1.00 94.25 184 GLU A O 1
ATOM 1498 N N . SER A 1 185 ? -18.618 -0.682 3.375 1.00 93.00 185 SER A N 1
ATOM 1499 C CA . SER A 1 185 ? -17.744 -0.826 2.206 1.00 93.00 185 SER A CA 1
ATOM 1500 C C . SER A 1 185 ? -16.291 -1.223 2.475 1.00 93.00 185 SER A C 1
ATOM 1502 O O . SER A 1 185 ? -15.653 -1.750 1.575 1.00 93.00 185 SER A O 1
ATOM 1504 N N . LEU A 1 186 ? -15.716 -0.919 3.647 1.00 94.81 186 LEU A N 1
ATOM 1505 C CA . LEU A 1 186 ? -14.342 -1.345 3.964 1.00 94.81 186 LEU A CA 1
ATOM 1506 C C . LEU A 1 186 ? -14.298 -2.751 4.576 1.00 94.81 186 LEU A C 1
ATOM 1508 O O . LEU A 1 186 ? -13.217 -3.323 4.715 1.00 94.81 186 LEU A O 1
ATOM 1512 N N . SER A 1 187 ? -15.456 -3.306 4.938 1.00 96.25 187 SER A N 1
ATOM 1513 C CA . SER A 1 187 ? -15.579 -4.609 5.588 1.00 96.25 187 SER A CA 1
ATOM 1514 C C . SER A 1 187 ? -15.906 -5.724 4.588 1.00 96.25 187 SER A C 1
ATOM 1516 O O . SER A 1 187 ? -15.368 -6.821 4.720 1.00 96.25 187 SER A O 1
ATOM 1518 N N . ASP A 1 188 ? -16.710 -5.458 3.550 1.00 95.81 188 ASP A N 1
ATOM 1519 C CA . ASP A 1 188 ? -16.978 -6.419 2.464 1.00 95.81 188 ASP A CA 1
ATOM 1520 C C . ASP A 1 188 ? -15.891 -6.437 1.368 1.00 95.81 188 ASP A C 1
ATOM 1522 O O . ASP A 1 188 ? -15.897 -7.295 0.483 1.00 95.81 188 ASP A O 1
ATOM 1526 N N . SER A 1 189 ? -14.904 -5.541 1.450 1.00 96.12 189 SER A N 1
ATOM 1527 C CA . SER A 1 189 ? -13.845 -5.381 0.451 1.00 96.12 189 SER A CA 1
ATOM 1528 C C . SER A 1 189 ? -12.517 -6.075 0.805 1.00 96.12 189 SER A C 1
ATOM 1530 O O . SER A 1 189 ? -11.483 -5.819 0.186 1.00 96.12 189 SER A O 1
ATOM 1532 N N . THR A 1 190 ? -12.487 -6.962 1.795 1.00 95.31 190 THR A N 1
ATOM 1533 C CA . THR A 1 190 ? -11.216 -7.434 2.371 1.00 95.31 190 THR A CA 1
ATOM 1534 C C . THR A 1 190 ? -10.644 -8.672 1.679 1.00 95.31 190 THR A C 1
ATOM 1536 O O . THR A 1 190 ? -9.440 -8.710 1.441 1.00 95.31 190 THR A O 1
ATOM 1539 N N . ILE A 1 191 ? -11.480 -9.638 1.280 1.00 95.94 191 ILE A N 1
ATOM 1540 C CA . ILE A 1 191 ? -11.061 -10.936 0.697 1.00 95.94 191 ILE A CA 1
ATOM 1541 C C . ILE A 1 191 ? -11.618 -11.203 -0.714 1.00 95.94 191 ILE A C 1
ATOM 1543 O O . ILE A 1 191 ? -11.538 -12.322 -1.220 1.00 95.94 191 ILE A O 1
ATOM 1547 N N . TYR A 1 192 ? -12.169 -10.188 -1.390 1.00 96.81 192 TYR A N 1
ATOM 1548 C CA . TYR A 1 192 ? -12.815 -10.366 -2.701 1.00 96.81 192 TYR A CA 1
ATOM 1549 C C . TYR A 1 192 ? -11.868 -10.841 -3.818 1.00 96.81 192 TYR A C 1
ATOM 1551 O O . TYR A 1 192 ? -12.338 -11.283 -4.864 1.00 96.81 192 TYR A O 1
ATOM 1559 N N . MET A 1 193 ? -10.544 -10.799 -3.622 1.00 94.75 193 MET A N 1
ATOM 1560 C CA . MET A 1 193 ? -9.588 -11.337 -4.597 1.00 94.75 193 MET A CA 1
ATOM 1561 C C . MET A 1 193 ? -9.779 -12.841 -4.793 1.00 94.75 193 MET A C 1
ATOM 1563 O O . MET A 1 193 ? -9.643 -13.328 -5.912 1.00 94.75 193 MET A O 1
ATOM 1567 N N . ALA A 1 194 ? -10.169 -13.571 -3.743 1.00 95.56 194 ALA A N 1
ATOM 1568 C CA . ALA A 1 194 ? -10.509 -14.986 -3.857 1.00 95.56 194 ALA A CA 1
ATOM 1569 C C . ALA A 1 194 ? -11.682 -15.195 -4.830 1.00 95.56 194 ALA A C 1
ATOM 1571 O O . ALA A 1 194 ? -11.659 -16.116 -5.647 1.00 95.56 194 ALA A O 1
ATOM 1572 N N . TYR A 1 195 ? -12.666 -14.289 -4.828 1.00 97.19 195 TYR A N 1
ATOM 1573 C CA . TYR A 1 195 ? -13.789 -14.334 -5.765 1.00 97.19 195 TYR A CA 1
ATOM 1574 C C . TYR A 1 195 ? -13.357 -14.087 -7.220 1.00 97.19 195 TYR A C 1
ATOM 1576 O O . TYR A 1 195 ? -13.927 -14.698 -8.125 1.00 97.19 195 TYR A O 1
ATOM 1584 N N . TYR A 1 196 ? -12.316 -13.282 -7.481 1.00 96.94 196 TYR A N 1
ATOM 1585 C CA . TYR A 1 196 ? -11.807 -13.081 -8.848 1.00 96.94 196 TYR A CA 1
ATOM 1586 C C . TYR A 1 196 ? -11.396 -14.386 -9.531 1.00 96.94 196 TYR A C 1
ATOM 1588 O O . TYR A 1 196 ? -11.682 -14.564 -10.718 1.00 96.94 196 TYR A O 1
ATOM 1596 N N . THR A 1 197 ? -10.808 -15.319 -8.778 1.00 96.94 197 THR A N 1
ATOM 1597 C CA . THR A 1 197 ? -10.347 -16.616 -9.305 1.00 96.94 197 THR A CA 1
ATOM 1598 C C . THR A 1 197 ? -11.488 -17.434 -9.919 1.00 96.94 197 THR A C 1
ATOM 1600 O O . THR A 1 197 ? -11.301 -18.132 -10.910 1.00 96.94 197 THR A O 1
ATOM 1603 N N . VAL A 1 198 ? -12.707 -17.287 -9.394 1.00 97.56 198 VAL A N 1
ATOM 1604 C CA . VAL A 1 198 ? -13.880 -18.080 -9.788 1.00 97.56 198 VAL A CA 1
ATOM 1605 C C . VAL A 1 198 ? -14.942 -17.284 -10.544 1.00 97.56 198 VAL A C 1
ATOM 1607 O O . VAL A 1 198 ? -15.813 -17.876 -11.185 1.00 97.56 198 VAL A O 1
ATOM 1610 N N . ALA A 1 199 ? -14.876 -15.950 -10.531 1.00 96.88 199 ALA A N 1
ATOM 1611 C CA . ALA A 1 199 ? -15.870 -15.076 -11.150 1.00 96.88 199 ALA A CA 1
ATOM 1612 C C . ALA A 1 199 ? -16.098 -15.413 -12.635 1.00 96.88 199 ALA A C 1
ATOM 1614 O O . ALA A 1 199 ? -17.234 -15.518 -13.094 1.00 96.88 199 ALA A O 1
ATOM 1615 N N . HIS A 1 200 ? -15.038 -15.672 -13.398 1.00 95.69 200 HIS A N 1
ATOM 1616 C CA . HIS A 1 200 ? -15.157 -16.006 -14.821 1.00 95.69 200 HIS A CA 1
ATOM 1617 C C . HIS A 1 200 ? -15.921 -17.321 -15.088 1.00 95.69 200 HIS A C 1
ATOM 1619 O O . HIS A 1 200 ? -16.475 -17.489 -16.170 1.00 95.69 200 HIS A O 1
ATOM 1625 N N . LEU A 1 201 ? -16.008 -18.224 -14.105 1.00 96.75 201 LEU A N 1
ATOM 1626 C CA . LEU A 1 201 ? -16.758 -19.484 -14.180 1.00 96.75 201 LEU A CA 1
ATOM 1627 C C . LEU A 1 201 ? -18.184 -19.372 -13.627 1.00 96.75 201 LEU A C 1
ATOM 1629 O O . LEU A 1 201 ? -19.049 -20.172 -13.994 1.00 96.75 201 LEU A O 1
ATOM 1633 N N . LEU A 1 202 ? -18.429 -18.389 -12.756 1.00 95.88 202 LEU A N 1
ATOM 1634 C CA . LEU A 1 202 ? -19.727 -18.141 -12.133 1.00 95.88 202 LEU A CA 1
ATOM 1635 C C . LEU A 1 202 ? -20.557 -17.115 -12.910 1.00 95.88 202 LEU A C 1
ATOM 1637 O O . LEU A 1 202 ? -21.662 -17.444 -13.319 1.00 95.88 202 LEU A O 1
ATOM 1641 N N . GLN A 1 203 ? -20.018 -15.919 -13.160 1.00 94.12 203 GLN A N 1
ATOM 1642 C CA . GLN A 1 203 ? -20.707 -14.783 -13.797 1.00 94.12 203 GLN A CA 1
ATOM 1643 C C . GLN A 1 203 ? -20.338 -14.575 -15.277 1.00 94.12 203 GLN A C 1
ATOM 1645 O O . GLN A 1 203 ? -21.032 -13.849 -15.985 1.00 94.12 203 GLN A O 1
ATOM 1650 N N . GLY A 1 204 ? -19.246 -15.178 -15.767 1.00 89.62 204 GLY A N 1
ATOM 1651 C CA . GLY A 1 204 ? -18.912 -15.191 -17.202 1.00 89.62 204 GLY A CA 1
ATOM 1652 C C . GLY A 1 204 ? -18.696 -13.815 -17.847 1.00 89.62 204 GLY A C 1
ATOM 1653 O O . GLY A 1 204 ? -18.922 -13.659 -19.042 1.00 89.62 204 GLY A O 1
ATOM 1654 N N . GLY A 1 205 ? -18.305 -12.807 -17.062 1.00 89.44 205 GLY A N 1
ATOM 1655 C CA . GLY A 1 205 ? -18.108 -11.429 -17.531 1.00 89.44 205 GLY A CA 1
ATOM 1656 C C . GLY A 1 205 ? -19.356 -10.538 -17.469 1.00 89.44 205 GLY A C 1
ATOM 1657 O O . GLY A 1 205 ? -19.257 -9.339 -17.722 1.00 89.44 205 GLY A O 1
ATOM 1658 N N . VAL A 1 206 ? -20.518 -11.073 -17.078 1.00 91.50 206 VAL A N 1
ATOM 1659 C CA . VAL A 1 206 ? -21.724 -10.267 -16.849 1.00 91.50 206 VAL A CA 1
ATOM 1660 C C . VAL A 1 206 ? -21.634 -9.587 -15.481 1.00 91.50 206 VAL A C 1
ATOM 1662 O O . VAL A 1 206 ? -21.750 -10.238 -14.446 1.00 91.50 206 VAL A O 1
ATOM 1665 N N . LEU A 1 207 ? -21.434 -8.264 -15.474 1.00 90.69 207 LEU A N 1
ATOM 1666 C CA . LEU A 1 207 ? -21.080 -7.493 -14.269 1.00 90.69 207 LEU A CA 1
ATOM 1667 C C . LEU A 1 207 ? -22.107 -7.562 -13.131 1.00 90.69 207 LEU A C 1
ATOM 1669 O O . LEU A 1 207 ? -21.726 -7.535 -11.969 1.00 90.69 207 LEU A O 1
ATOM 1673 N N . ASN A 1 208 ? -23.400 -7.643 -13.449 1.00 90.75 208 ASN A N 1
ATOM 1674 C CA . ASN A 1 208 ? -24.463 -7.729 -12.443 1.00 90.75 208 ASN A CA 1
ATOM 1675 C C . ASN A 1 208 ? -24.814 -9.177 -12.049 1.00 90.75 208 ASN A C 1
ATOM 1677 O O . ASN A 1 208 ? -25.758 -9.381 -11.287 1.00 90.75 208 ASN A O 1
ATOM 1681 N N . GLY A 1 209 ? -24.125 -10.175 -12.618 1.00 88.12 209 GLY A N 1
ATOM 1682 C CA . GLY A 1 209 ? -24.358 -11.593 -12.343 1.00 88.12 209 GLY A CA 1
ATOM 1683 C C . GLY A 1 209 ? -25.715 -12.143 -12.801 1.00 88.12 209 GLY A C 1
ATOM 1684 O O . GLY A 1 209 ? -26.034 -13.277 -12.472 1.00 88.12 209 GLY A O 1
ATOM 1685 N N . GLN A 1 210 ? -26.517 -11.380 -13.559 1.00 89.50 210 GLN A N 1
ATOM 1686 C CA . GLN A 1 210 ? -27.850 -11.809 -14.022 1.00 89.50 210 GLN A CA 1
ATOM 1687 C C . GLN A 1 210 ? -27.805 -12.684 -15.288 1.00 89.50 210 GLN A C 1
ATOM 1689 O O . GLN A 1 210 ? -28.831 -13.186 -15.743 1.00 89.50 210 GLN A O 1
ATOM 1694 N N . GLY A 1 211 ? -26.626 -12.835 -15.895 1.00 85.88 211 GLY A N 1
ATOM 1695 C CA . GLY A 1 211 ? -26.420 -13.710 -17.045 1.00 85.88 211 GLY A CA 1
ATOM 1696 C C . GLY A 1 211 ? -26.375 -15.193 -16.662 1.00 85.88 211 GLY A C 1
ATOM 1697 O O . GLY A 1 211 ? -26.254 -15.533 -15.485 1.00 85.88 211 GLY A O 1
ATOM 1698 N N . PRO A 1 212 ? -26.440 -16.104 -17.648 1.00 88.69 212 PRO A N 1
ATOM 1699 C CA . PRO A 1 212 ? -26.272 -17.525 -17.381 1.00 88.69 212 PRO A CA 1
ATOM 1700 C C . PRO A 1 212 ? -24.856 -17.812 -16.871 1.00 88.69 212 PRO A C 1
ATOM 1702 O O . PRO A 1 212 ? -23.870 -17.341 -17.441 1.00 88.69 212 PRO A O 1
ATOM 1705 N N . SER A 1 213 ? -24.753 -18.638 -15.828 1.00 93.69 213 SER A N 1
ATOM 1706 C CA . SER A 1 213 ? -23.455 -19.105 -15.344 1.00 93.69 213 SER A CA 1
ATOM 1707 C C . SER A 1 213 ? -22.770 -19.985 -16.398 1.00 93.69 213 SER A C 1
ATOM 1709 O O . SER A 1 213 ? -23.399 -20.937 -16.870 1.00 93.69 213 SER A O 1
ATOM 1711 N N . PRO A 1 214 ? -21.484 -19.758 -16.733 1.00 94.50 214 PRO A N 1
ATOM 1712 C CA . PRO A 1 214 ? -20.724 -20.635 -17.629 1.00 94.50 214 PRO A CA 1
ATOM 1713 C C . PRO A 1 214 ? -20.670 -22.091 -17.160 1.00 94.50 214 PRO A C 1
ATOM 1715 O O . PRO A 1 214 ? -20.695 -23.014 -17.972 1.00 94.50 214 PRO A O 1
ATOM 1718 N N . LEU A 1 215 ? -20.632 -22.313 -15.843 1.00 95.31 215 LEU A N 1
ATOM 1719 C CA . LEU A 1 215 ? -20.743 -23.645 -15.253 1.00 95.31 215 LEU A CA 1
ATOM 1720 C C . LEU A 1 215 ? -22.191 -24.063 -14.977 1.00 95.31 215 LEU A C 1
ATOM 1722 O O . LEU A 1 215 ? -22.414 -25.166 -14.488 1.00 95.31 215 LEU A O 1
ATOM 1726 N N . GLY A 1 216 ? -23.192 -23.241 -15.282 1.00 94.69 216 GLY A N 1
ATOM 1727 C CA . GLY A 1 216 ? -24.599 -23.535 -15.010 1.00 94.69 216 GLY A CA 1
ATOM 1728 C C . GLY A 1 216 ? -24.897 -23.740 -13.522 1.00 94.69 216 GLY A C 1
ATOM 1729 O O . GLY A 1 216 ? -25.746 -24.561 -13.185 1.00 94.69 216 GLY A O 1
ATOM 1730 N N . ILE A 1 217 ? -24.154 -23.063 -12.641 1.00 95.56 217 ILE A N 1
ATOM 1731 C CA . ILE A 1 217 ? -24.381 -23.059 -11.192 1.00 95.56 217 ILE A CA 1
ATOM 1732 C C . ILE A 1 217 ? -25.271 -21.858 -10.867 1.00 95.56 217 ILE A C 1
ATOM 1734 O O . ILE A 1 217 ? -24.975 -20.745 -11.298 1.00 95.56 217 ILE A O 1
ATOM 1738 N N . ARG A 1 218 ? -26.369 -22.072 -10.135 1.00 93.25 218 ARG A N 1
ATOM 1739 C CA . ARG A 1 218 ? -27.250 -20.976 -9.700 1.00 93.25 218 ARG A CA 1
ATOM 1740 C C . ARG A 1 218 ? -26.713 -20.315 -8.432 1.00 93.25 218 ARG A C 1
ATOM 1742 O O . ARG A 1 218 ? -26.084 -20.988 -7.616 1.00 93.25 218 ARG A O 1
ATOM 1749 N N . ALA A 1 219 ? -27.007 -19.030 -8.244 1.00 93.31 219 ALA A N 1
ATOM 1750 C CA . ALA A 1 219 ? -26.545 -18.265 -7.085 1.00 93.31 219 ALA A CA 1
ATOM 1751 C C . ALA A 1 219 ? -26.981 -18.903 -5.754 1.00 93.31 219 ALA A C 1
ATOM 1753 O O . ALA A 1 219 ? -26.180 -19.020 -4.832 1.00 93.31 219 ALA A O 1
ATOM 1754 N N . GLU A 1 220 ? -28.209 -19.424 -5.681 1.00 93.75 220 GLU A N 1
ATOM 1755 C CA . GLU A 1 220 ? -28.770 -20.035 -4.469 1.00 93.75 220 GLU A CA 1
ATOM 1756 C C . GLU A 1 220 ? -28.119 -21.384 -4.124 1.00 93.75 220 GLU A C 1
ATOM 1758 O O . GLU A 1 220 ? -28.266 -21.877 -3.009 1.00 93.75 220 GLU A O 1
ATOM 1763 N N . GLN A 1 221 ? -27.404 -22.005 -5.071 1.00 95.19 221 GLN A N 1
ATOM 1764 C CA . GLN A 1 221 ? -26.681 -23.258 -4.828 1.00 95.19 221 GLN A CA 1
ATOM 1765 C C . GLN A 1 221 ? -25.321 -23.032 -4.153 1.00 95.19 221 GLN A C 1
ATOM 1767 O O . GLN A 1 221 ? -24.713 -23.999 -3.693 1.00 95.19 221 GLN A O 1
ATOM 1772 N N . MET A 1 222 ? -24.836 -21.789 -4.091 1.00 96.56 222 MET A N 1
ATOM 1773 C CA . MET A 1 222 ? -23.559 -21.433 -3.473 1.00 96.56 222 MET A CA 1
ATOM 1774 C 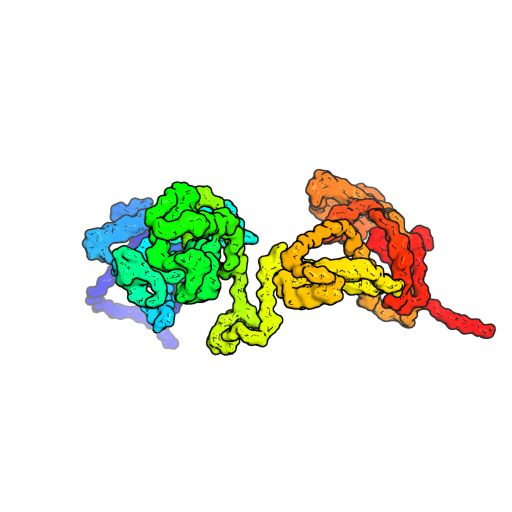C . MET A 1 222 ? -23.725 -21.235 -1.962 1.00 96.56 222 MET A C 1
ATOM 1776 O O . MET A 1 222 ? -23.655 -20.119 -1.446 1.00 96.56 222 MET A O 1
ATOM 1780 N N . THR A 1 223 ? -23.981 -22.336 -1.251 1.00 97.06 223 THR A N 1
ATOM 1781 C CA . THR A 1 223 ? -24.086 -22.342 0.215 1.00 97.06 223 THR A CA 1
ATOM 1782 C C . THR A 1 223 ? -22.718 -22.167 0.874 1.00 97.06 223 THR A C 1
ATOM 1784 O O . THR A 1 223 ? -21.675 -22.274 0.223 1.00 97.06 223 THR A O 1
ATOM 1787 N N . ARG A 1 224 ? -22.709 -21.946 2.194 1.00 96.50 224 ARG A N 1
ATOM 1788 C CA . ARG A 1 224 ? -21.478 -21.869 2.991 1.00 96.50 224 ARG A CA 1
ATOM 1789 C C . ARG A 1 224 ? -20.568 -23.074 2.751 1.00 96.50 224 ARG A C 1
ATOM 1791 O O . ARG A 1 224 ? -19.396 -22.899 2.468 1.00 96.50 224 ARG A O 1
ATOM 1798 N N . GLU A 1 225 ? -21.112 -24.284 2.785 1.00 97.38 225 GLU A N 1
ATOM 1799 C CA . GLU A 1 225 ? -20.338 -25.520 2.633 1.00 97.38 225 GLU A CA 1
ATOM 1800 C C . GLU A 1 225 ? -19.757 -25.667 1.217 1.00 97.38 225 GLU A C 1
ATOM 1802 O O . GLU A 1 225 ? -18.708 -26.282 1.028 1.00 97.38 225 GLU A O 1
ATOM 1807 N N . VAL A 1 226 ? -20.427 -25.096 0.209 1.00 97.94 226 VAL A N 1
ATOM 1808 C CA . VAL A 1 226 ? -19.906 -25.029 -1.162 1.00 97.94 226 VAL A CA 1
ATOM 1809 C C . VAL A 1 226 ? -18.720 -24.074 -1.247 1.00 97.94 226 VAL A C 1
ATOM 1811 O O . VAL A 1 226 ? -17.705 -24.439 -1.839 1.00 97.94 226 VAL A O 1
ATOM 1814 N N . TRP A 1 227 ? -18.810 -22.898 -0.624 1.00 97.75 227 TRP A N 1
ATOM 1815 C CA . TRP A 1 227 ? -17.683 -21.968 -0.534 1.00 97.75 227 TRP A CA 1
ATOM 1816 C C . TRP A 1 227 ? -16.517 -22.543 0.270 1.00 97.75 227 TRP A C 1
ATOM 1818 O O . TRP A 1 227 ? -15.379 -22.474 -0.193 1.00 97.75 227 TRP A O 1
ATOM 1828 N N . ASP A 1 228 ? -16.800 -23.187 1.404 1.00 97.00 228 ASP A N 1
ATOM 1829 C CA . ASP A 1 228 ? -15.799 -23.852 2.238 1.00 97.00 228 ASP A CA 1
ATOM 1830 C C . ASP A 1 228 ? -15.038 -24.908 1.422 1.00 97.00 228 ASP A C 1
ATOM 1832 O O . ASP A 1 228 ? -13.812 -24.938 1.450 1.00 97.00 228 ASP A O 1
ATOM 1836 N N . TYR A 1 229 ? -15.726 -25.735 0.623 1.00 97.12 229 TYR A N 1
ATOM 1837 C CA . TYR A 1 229 ? -15.065 -26.731 -0.231 1.00 97.12 229 TYR A CA 1
ATOM 1838 C C . TYR A 1 229 ? -14.143 -26.121 -1.296 1.00 97.12 229 TYR A C 1
ATOM 1840 O O . TYR A 1 229 ? -13.120 -26.724 -1.633 1.00 97.12 229 TYR A O 1
ATOM 1848 N N . ILE A 1 230 ? -14.515 -24.962 -1.849 1.00 96.69 230 ILE A N 1
ATOM 1849 C CA . ILE A 1 230 ? -13.737 -24.270 -2.884 1.00 96.69 230 ILE A CA 1
ATOM 1850 C C . ILE A 1 230 ? -12.487 -23.627 -2.280 1.00 96.69 230 ILE A C 1
ATOM 1852 O O . ILE A 1 230 ? -11.412 -23.745 -2.863 1.00 96.69 230 ILE A O 1
ATOM 1856 N N . PHE A 1 231 ? -12.621 -22.962 -1.131 1.00 95.75 231 PHE A N 1
ATOM 1857 C CA . PHE A 1 231 ? -11.567 -22.110 -0.578 1.00 95.75 231 PHE A CA 1
ATOM 1858 C C . PHE A 1 231 ? -10.753 -22.749 0.550 1.00 95.75 231 PHE A C 1
ATOM 1860 O O . PHE A 1 231 ? -9.634 -22.305 0.806 1.00 95.75 231 PHE A O 1
ATOM 1867 N N . PHE A 1 232 ? -11.249 -23.796 1.213 1.00 94.00 232 PHE A N 1
ATOM 1868 C CA . PHE A 1 232 ? -10.511 -24.499 2.262 1.00 94.00 232 PHE A CA 1
ATOM 1869 C C . PHE A 1 232 ? -10.047 -25.874 1.792 1.00 94.00 232 PHE A C 1
ATOM 1871 O O . PHE A 1 232 ? -10.829 -26.789 1.528 1.00 94.00 232 PHE A O 1
ATOM 1878 N N . LYS A 1 233 ? -8.722 -26.057 1.763 1.00 87.94 233 LYS A N 1
ATOM 1879 C CA . LYS A 1 233 ? -8.078 -27.283 1.264 1.00 87.94 233 LYS A CA 1
ATOM 1880 C C . LYS A 1 233 ? -8.549 -28.548 1.995 1.00 87.94 233 LYS A C 1
ATOM 1882 O O . LYS A 1 233 ? -8.641 -29.618 1.393 1.00 87.94 233 LYS A O 1
ATOM 1887 N N . THR A 1 234 ? -8.862 -28.436 3.280 1.00 89.50 234 THR A N 1
ATOM 1888 C CA . THR A 1 234 ? -9.278 -29.555 4.136 1.00 89.50 234 THR A CA 1
ATOM 1889 C C . THR A 1 234 ? -10.794 -29.743 4.212 1.00 89.50 234 THR A C 1
ATOM 1891 O O . THR A 1 234 ? -11.242 -30.712 4.826 1.00 89.50 234 THR A O 1
ATOM 1894 N N . ALA A 1 235 ? -11.592 -28.863 3.598 1.00 93.62 235 ALA A N 1
ATOM 1895 C CA . ALA A 1 235 ? -13.042 -28.959 3.675 1.00 93.62 235 ALA A CA 1
ATOM 1896 C C . ALA A 1 235 ? -13.576 -30.186 2.906 1.00 93.62 235 ALA A C 1
ATOM 1898 O O . ALA A 1 235 ? -13.115 -30.485 1.794 1.00 93.62 235 ALA A O 1
ATOM 1899 N N . PRO A 1 236 ? -14.551 -30.915 3.483 1.00 95.06 236 PRO A N 1
ATOM 1900 C CA . PRO A 1 236 ? -15.168 -32.063 2.835 1.00 95.06 236 PRO A CA 1
ATOM 1901 C C . PRO A 1 236 ? -16.062 -31.629 1.668 1.00 95.06 236 PRO A C 1
ATOM 1903 O O . PRO A 1 236 ? -16.530 -30.495 1.602 1.00 95.06 236 PRO A O 1
ATOM 1906 N N . PHE A 1 237 ? -16.336 -32.558 0.749 1.00 96.00 237 PHE A N 1
ATOM 1907 C CA . PHE A 1 237 ? -17.287 -32.302 -0.332 1.00 96.00 237 PHE A CA 1
ATOM 1908 C C . PHE A 1 237 ? -18.705 -32.089 0.241 1.00 96.00 237 PHE A C 1
ATOM 1910 O O . PHE A 1 237 ? -19.160 -32.927 1.027 1.00 96.00 237 PHE A O 1
ATOM 1917 N N . PRO A 1 238 ? -19.413 -31.012 -0.138 1.00 95.75 238 PRO A N 1
ATOM 1918 C CA . PRO A 1 238 ? -20.685 -30.640 0.468 1.00 95.75 238 PRO A CA 1
ATOM 1919 C C . PRO A 1 238 ? -21.849 -31.453 -0.108 1.00 95.75 238 PRO A C 1
ATOM 1921 O O . PRO A 1 238 ? -21.780 -32.005 -1.208 1.00 95.75 238 PRO A O 1
ATOM 1924 N N . LYS A 1 239 ? -22.975 -31.481 0.610 1.00 95.06 239 LYS A N 1
ATOM 1925 C CA . LYS A 1 239 ? -24.235 -32.004 0.070 1.00 95.06 239 LYS A CA 1
ATOM 1926 C C . LYS A 1 239 ? -24.836 -30.965 -0.879 1.00 95.06 239 LYS A C 1
ATOM 1928 O O . LYS A 1 239 ? -25.415 -29.984 -0.427 1.00 95.06 239 LYS A O 1
ATOM 1933 N N . THR A 1 240 ? -24.696 -31.179 -2.182 1.00 95.50 240 THR A N 1
ATOM 1934 C CA . THR A 1 240 ? -25.158 -30.242 -3.214 1.00 95.50 240 THR A CA 1
ATOM 1935 C C . THR A 1 240 ? -25.542 -30.968 -4.500 1.00 95.50 240 THR A C 1
ATOM 1937 O O . THR A 1 240 ? -25.033 -32.052 -4.786 1.00 95.50 240 THR A O 1
ATOM 1940 N N . ASP A 1 241 ? -26.405 -30.337 -5.295 1.00 94.56 241 ASP A N 1
ATOM 1941 C CA . ASP A 1 241 ? -26.783 -30.800 -6.635 1.00 94.56 241 ASP A CA 1
ATOM 1942 C C . ASP A 1 241 ? -25.773 -30.356 -7.711 1.00 94.56 241 ASP A C 1
ATOM 1944 O O . ASP A 1 241 ? -25.942 -30.652 -8.896 1.00 94.56 241 ASP A O 1
ATOM 1948 N N . ILE A 1 242 ? -24.733 -29.604 -7.330 1.00 96.44 242 ILE A N 1
ATOM 1949 C CA . ILE A 1 242 ? -23.674 -29.182 -8.246 1.00 96.44 242 ILE A CA 1
ATOM 1950 C C . ILE A 1 242 ? -22.782 -30.392 -8.581 1.00 96.44 242 ILE A C 1
ATOM 1952 O O . ILE A 1 242 ? -22.227 -31.019 -7.675 1.00 96.44 242 ILE A O 1
ATOM 1956 N N . PRO A 1 243 ? -22.565 -30.703 -9.875 1.00 96.50 243 PRO A N 1
ATOM 1957 C CA . PRO A 1 243 ? -21.630 -31.743 -10.286 1.00 96.50 243 PRO A CA 1
ATOM 1958 C C . PRO A 1 243 ? -20.231 -31.552 -9.692 1.00 96.50 243 PRO A C 1
ATOM 1960 O O . PRO A 1 243 ? -19.648 -30.469 -9.782 1.00 96.50 243 PRO A O 1
ATOM 1963 N N . LYS A 1 244 ? -19.659 -32.636 -9.154 1.00 95.94 244 LYS A N 1
ATOM 1964 C CA . LYS A 1 244 ? -18.340 -32.639 -8.502 1.00 95.94 244 LYS A CA 1
ATOM 1965 C C . LYS A 1 244 ? -17.238 -32.021 -9.365 1.00 95.94 244 LYS A C 1
ATOM 1967 O O . LYS A 1 244 ? -16.441 -31.238 -8.860 1.00 95.94 244 LYS A O 1
ATOM 1972 N N . GLU A 1 245 ? -17.237 -32.318 -10.661 1.00 97.12 245 GLU A N 1
ATOM 1973 C CA . GLU A 1 245 ? -16.261 -31.797 -11.627 1.00 97.12 245 GLU A CA 1
ATOM 1974 C C . GLU A 1 245 ? -16.244 -30.262 -11.681 1.00 97.12 245 GLU A C 1
ATOM 1976 O O . GLU A 1 245 ? -15.183 -29.651 -11.793 1.00 97.12 245 GLU A O 1
ATOM 1981 N N . LYS A 1 246 ? -17.411 -29.618 -11.541 1.00 97.19 246 LYS A N 1
ATOM 1982 C CA . LYS A 1 246 ? -17.531 -28.155 -11.566 1.00 97.19 246 LYS A CA 1
ATOM 1983 C C . LYS A 1 246 ? -16.942 -27.527 -10.306 1.00 97.19 246 LYS A C 1
ATOM 1985 O O . LYS A 1 246 ? -16.195 -26.559 -10.410 1.00 97.19 246 LYS A O 1
ATOM 1990 N N . LEU A 1 247 ? -17.221 -28.105 -9.135 1.00 96.88 247 LEU A N 1
ATOM 1991 C CA . LEU A 1 247 ? -16.632 -27.644 -7.873 1.00 96.88 247 LEU A CA 1
ATOM 1992 C C . LEU A 1 247 ? -15.121 -27.877 -7.827 1.00 96.88 247 LEU A C 1
ATOM 1994 O O . LEU A 1 247 ? -14.382 -27.009 -7.374 1.00 96.88 247 LEU A O 1
ATOM 1998 N N . GLN A 1 248 ? -14.647 -29.010 -8.349 1.00 96.38 248 GLN A N 1
ATOM 1999 C CA . GLN A 1 248 ? -13.214 -29.274 -8.481 1.00 96.38 248 GLN A CA 1
ATOM 2000 C C . GLN A 1 248 ? -12.531 -28.271 -9.410 1.00 96.38 248 GLN A C 1
ATOM 2002 O O . GLN A 1 248 ? -11.411 -27.857 -9.129 1.00 96.38 248 GLN A O 1
ATOM 2007 N N . LYS A 1 249 ? -13.202 -27.845 -10.488 1.00 97.44 249 LYS A N 1
ATOM 2008 C CA . LYS A 1 249 ? -12.684 -26.797 -11.370 1.00 97.44 249 LYS A CA 1
ATOM 2009 C C . LYS A 1 249 ? -12.558 -25.455 -10.643 1.00 97.44 249 LYS A C 1
ATOM 2011 O O . LYS A 1 249 ? -11.497 -24.852 -10.713 1.00 97.44 249 LYS A O 1
ATOM 2016 N N . LEU A 1 250 ? -13.592 -25.026 -9.914 1.00 97.69 250 LEU A N 1
ATOM 2017 C CA . LEU A 1 250 ? -13.564 -23.783 -9.124 1.00 97.69 250 LEU A CA 1
ATOM 2018 C C . LEU A 1 250 ? -12.446 -23.802 -8.075 1.00 97.69 250 LEU A C 1
ATOM 2020 O O . LEU A 1 250 ? -11.666 -22.861 -7.978 1.00 97.69 250 LEU A O 1
ATOM 2024 N N . ARG A 1 251 ? -12.334 -24.909 -7.338 1.00 96.69 251 ARG A N 1
ATOM 2025 C CA . ARG A 1 251 ? -11.274 -25.117 -6.351 1.00 96.69 251 ARG A CA 1
ATOM 2026 C C . ARG A 1 251 ? -9.882 -25.073 -6.982 1.00 96.69 251 ARG A C 1
ATOM 2028 O O . ARG A 1 251 ? -8.988 -24.447 -6.432 1.00 96.69 251 ARG A O 1
ATOM 2035 N N . ARG A 1 252 ? -9.705 -25.711 -8.143 1.00 96.94 252 ARG A N 1
ATOM 2036 C CA . ARG A 1 252 ? -8.432 -25.712 -8.872 1.00 96.94 252 ARG A CA 1
ATOM 2037 C C . ARG A 1 252 ? -8.027 -24.311 -9.329 1.00 96.94 252 ARG A C 1
ATOM 2039 O O . ARG A 1 252 ? -6.846 -24.004 -9.254 1.00 96.94 252 ARG A O 1
ATOM 2046 N N . GLU A 1 253 ? -8.966 -23.486 -9.798 1.00 97.56 253 GLU A N 1
ATOM 2047 C CA . GLU A 1 253 ? -8.672 -22.086 -10.146 1.00 97.56 253 GLU A CA 1
ATOM 2048 C C . GLU A 1 253 ? -8.172 -21.318 -8.920 1.00 97.56 253 GLU A C 1
ATOM 2050 O O . GLU A 1 253 ? -7.127 -20.680 -8.981 1.00 97.56 253 GLU A O 1
ATOM 2055 N N . PHE A 1 254 ? -8.865 -21.429 -7.784 1.00 95.69 254 PHE A N 1
ATOM 2056 C CA . PHE A 1 254 ? -8.426 -20.776 -6.553 1.00 95.69 254 PHE A CA 1
ATOM 2057 C C . PHE A 1 254 ? -7.048 -21.272 -6.093 1.00 95.69 254 PHE A C 1
ATOM 2059 O O . PHE A 1 254 ? -6.149 -20.464 -5.897 1.00 95.69 254 PHE A O 1
ATOM 2066 N N . GLU A 1 255 ? -6.845 -22.588 -5.981 1.00 93.12 255 GLU A N 1
ATOM 2067 C CA . GLU A 1 255 ? -5.565 -23.170 -5.545 1.00 93.12 255 GLU A CA 1
ATOM 2068 C C . GLU A 1 255 ? -4.398 -22.859 -6.499 1.00 93.12 255 GLU A C 1
ATOM 2070 O O . GLU A 1 255 ? -3.246 -22.922 -6.077 1.00 93.12 255 GLU A O 1
ATOM 2075 N N . PHE A 1 256 ? -4.678 -22.555 -7.771 1.00 94.12 256 PHE A N 1
ATOM 2076 C CA . PHE A 1 256 ? -3.666 -22.154 -8.746 1.00 94.12 256 PHE A CA 1
ATOM 2077 C C . PHE A 1 256 ? -3.302 -20.669 -8.637 1.00 94.12 256 PHE A C 1
ATOM 2079 O O . PHE A 1 256 ? -2.122 -20.335 -8.682 1.00 94.12 256 PHE A O 1
ATOM 2086 N N . TRP A 1 257 ? -4.303 -19.789 -8.525 1.00 91.94 257 TRP A N 1
ATOM 2087 C CA . TRP A 1 257 ? -4.104 -18.335 -8.553 1.00 91.94 257 TRP A CA 1
ATOM 2088 C C . TRP A 1 257 ? -3.787 -17.715 -7.193 1.00 91.94 257 TRP A C 1
ATOM 2090 O O . TRP A 1 257 ? -3.262 -16.609 -7.159 1.00 91.94 257 TRP A O 1
ATOM 2100 N N . TYR A 1 258 ? -4.157 -18.361 -6.086 1.00 88.88 258 TYR A N 1
ATOM 2101 C CA . TYR A 1 258 ? -3.871 -17.865 -4.739 1.00 88.88 258 TYR A CA 1
ATOM 2102 C C . TYR A 1 258 ? -2.549 -18.440 -4.211 1.00 88.88 258 TYR A C 1
ATOM 2104 O O . TYR A 1 258 ? -2.280 -19.626 -4.425 1.00 88.88 258 TYR A O 1
ATOM 2112 N N . PRO A 1 259 ? -1.743 -17.667 -3.458 1.00 89.56 259 PRO A N 1
ATOM 2113 C CA . PRO A 1 259 ? -2.026 -16.358 -2.844 1.00 89.56 259 PRO A CA 1
ATOM 2114 C C . PRO A 1 259 ? -1.962 -15.154 -3.801 1.00 89.56 259 PRO A C 1
ATOM 2116 O O . PRO A 1 259 ? -1.496 -15.261 -4.925 1.00 89.56 259 PRO A O 1
ATOM 2119 N N . VAL A 1 260 ? -2.417 -13.982 -3.338 1.00 86.56 260 VAL A N 1
ATOM 2120 C CA . VAL A 1 260 ? -2.280 -12.718 -4.087 1.00 86.56 260 VAL A CA 1
ATOM 2121 C C . VAL A 1 260 ? -0.807 -12.305 -4.133 1.00 86.56 260 VAL A C 1
ATOM 2123 O O . VAL A 1 260 ? -0.247 -11.950 -3.099 1.00 86.56 260 VAL A O 1
ATOM 2126 N N . ASP A 1 261 ? -0.202 -12.314 -5.322 1.00 81.25 261 ASP A N 1
ATOM 2127 C CA . ASP A 1 261 ? 1.218 -11.974 -5.503 1.00 81.25 261 ASP A CA 1
ATOM 2128 C C . ASP A 1 261 ? 1.526 -10.492 -5.272 1.00 81.25 261 ASP A C 1
ATOM 2130 O O . ASP A 1 261 ? 2.513 -10.153 -4.621 1.00 81.25 261 ASP A O 1
ATOM 2134 N N . VAL A 1 262 ? 0.695 -9.609 -5.836 1.00 82.38 262 VAL A N 1
ATOM 2135 C CA . VAL A 1 262 ? 0.872 -8.157 -5.767 1.00 82.38 262 VAL A CA 1
ATOM 2136 C C . VAL A 1 262 ? -0.481 -7.479 -5.623 1.00 82.38 262 VAL A C 1
ATOM 2138 O O . VAL A 1 262 ? -1.393 -7.680 -6.428 1.00 82.38 262 VAL A O 1
ATOM 2141 N N . ARG A 1 263 ? -0.586 -6.592 -4.632 1.00 83.69 263 ARG A N 1
ATOM 2142 C CA . ARG A 1 263 ? -1.722 -5.681 -4.481 1.00 83.69 263 ARG A CA 1
ATOM 2143 C C . ARG A 1 263 ? -1.262 -4.236 -4.540 1.00 83.69 263 ARG A C 1
ATOM 2145 O O . ARG A 1 263 ? -0.587 -3.800 -3.618 1.00 83.69 263 ARG A O 1
ATOM 2152 N N . VAL A 1 264 ? -1.669 -3.516 -5.588 1.00 82.38 264 VAL A N 1
ATOM 2153 C CA . VAL A 1 264 ? -1.326 -2.101 -5.801 1.00 82.38 264 VAL A CA 1
ATOM 2154 C C . VAL A 1 264 ? -2.412 -1.184 -5.245 1.00 82.38 264 VAL A C 1
ATOM 2156 O O . VAL A 1 264 ? -3.595 -1.382 -5.521 1.00 82.38 264 VAL A O 1
ATOM 2159 N N . SER A 1 265 ? -2.017 -0.180 -4.463 1.00 82.44 265 SER A N 1
ATOM 2160 C CA . SER A 1 265 ? -2.940 0.776 -3.843 1.00 82.44 265 SER A CA 1
ATOM 2161 C C . SER A 1 265 ? -2.274 2.122 -3.555 1.00 82.44 265 SER A C 1
ATOM 2163 O O . SER A 1 265 ? -1.050 2.204 -3.487 1.00 82.44 265 SER A O 1
ATOM 2165 N N . GLY A 1 266 ? -3.081 3.164 -3.332 1.00 78.88 266 GLY A N 1
ATOM 2166 C CA . GLY A 1 266 ? -2.631 4.414 -2.719 1.00 78.88 266 GLY A CA 1
ATOM 2167 C C . GLY A 1 266 ? -2.369 4.268 -1.214 1.00 78.88 266 GLY A C 1
ATOM 2168 O O . GLY A 1 266 ? -2.911 3.370 -0.556 1.00 78.88 266 GLY A O 1
ATOM 2169 N N . LYS A 1 267 ? -1.535 5.164 -0.669 1.00 81.75 267 LYS A N 1
ATOM 2170 C CA . LYS A 1 267 ? -1.145 5.196 0.756 1.00 81.75 267 LYS A CA 1
ATOM 2171 C C . LYS A 1 267 ? -2.299 5.441 1.734 1.00 81.75 267 LYS A C 1
ATOM 2173 O O . LYS A 1 267 ? -2.210 5.068 2.898 1.00 81.75 267 LYS A O 1
ATOM 2178 N N . ASP A 1 268 ? -3.377 6.059 1.270 1.00 85.50 268 ASP A N 1
ATOM 2179 C CA . ASP A 1 268 ? -4.589 6.362 2.034 1.00 85.50 268 ASP A CA 1
ATOM 2180 C C . ASP A 1 268 ? -5.341 5.107 2.501 1.00 85.50 268 ASP A C 1
ATOM 2182 O O . ASP A 1 268 ? -6.055 5.153 3.504 1.00 85.50 268 ASP A O 1
ATOM 2186 N N . LEU A 1 269 ? -5.135 3.976 1.820 1.00 90.62 269 LEU A N 1
ATOM 2187 C CA . LEU A 1 269 ? -5.756 2.698 2.164 1.00 90.62 269 LEU A CA 1
ATOM 2188 C C . LEU A 1 269 ? -4.934 1.853 3.150 1.00 90.62 269 LEU A C 1
ATOM 2190 O O . LEU A 1 269 ? -5.447 0.858 3.662 1.00 90.62 269 LEU A O 1
ATOM 2194 N N . VAL A 1 270 ? -3.690 2.242 3.459 1.00 90.44 270 VAL A N 1
ATOM 2195 C CA . VAL A 1 270 ? -2.848 1.562 4.464 1.00 90.44 270 VAL A CA 1
ATOM 2196 C C . VAL A 1 270 ? -3.519 1.517 5.841 1.00 90.44 270 VAL A C 1
ATOM 2198 O O . VAL A 1 270 ? -3.721 0.410 6.344 1.00 90.44 270 VAL A O 1
ATOM 2201 N N . PRO A 1 271 ? -3.947 2.651 6.437 1.00 94.00 271 PRO A N 1
ATOM 2202 C CA . PRO A 1 271 ? -4.469 2.657 7.804 1.00 94.00 271 PRO A CA 1
ATOM 2203 C C . PRO A 1 271 ? -5.875 2.052 7.957 1.00 94.00 271 PRO A C 1
ATOM 2205 O O . PRO A 1 271 ? -6.426 2.045 9.053 1.00 94.00 271 PRO A O 1
ATOM 2208 N N . ASN A 1 272 ? -6.493 1.581 6.872 1.00 93.88 272 ASN A N 1
ATOM 2209 C CA . ASN A 1 272 ? -7.841 1.017 6.883 1.00 93.88 272 ASN A CA 1
ATOM 2210 C C . ASN A 1 272 ? -7.889 -0.285 6.068 1.00 93.88 272 ASN A C 1
ATOM 2212 O O . ASN A 1 272 ? -7.476 -1.335 6.551 1.00 93.88 272 ASN A O 1
ATOM 2216 N N . HIS A 1 273 ? -8.338 -0.217 4.818 1.00 94.50 273 HIS A N 1
ATOM 2217 C CA . HIS A 1 273 ? -8.586 -1.321 3.909 1.00 94.50 273 HIS A CA 1
ATOM 2218 C C . HIS A 1 273 ? -7.439 -2.338 3.859 1.00 94.50 273 HIS A C 1
ATOM 2220 O O . HIS A 1 273 ? -7.682 -3.538 3.943 1.00 94.50 273 HIS A O 1
ATOM 2226 N N . LEU A 1 274 ? -6.190 -1.905 3.651 1.00 92.31 274 LEU A N 1
ATOM 2227 C CA . LEU A 1 274 ? -5.060 -2.833 3.518 1.00 92.31 274 LEU A CA 1
ATOM 2228 C C . LEU A 1 274 ? -4.717 -3.505 4.848 1.00 92.31 274 LEU A C 1
ATOM 2230 O O . LEU A 1 274 ? -4.323 -4.667 4.858 1.00 92.31 274 LEU A O 1
ATOM 2234 N N . THR A 1 275 ? -4.918 -2.811 5.966 1.00 94.50 275 THR A N 1
ATOM 2235 C CA . THR A 1 275 ? -4.782 -3.423 7.290 1.00 94.50 275 THR A CA 1
ATOM 2236 C C . THR A 1 275 ? -5.898 -4.449 7.518 1.00 94.50 275 THR A C 1
ATOM 2238 O O . THR A 1 275 ? -5.623 -5.578 7.919 1.00 94.50 275 THR A O 1
ATOM 2241 N N . TYR A 1 276 ? -7.148 -4.126 7.163 1.00 95.50 276 TYR A N 1
ATOM 2242 C CA . TYR A 1 276 ? -8.279 -5.062 7.247 1.00 95.50 276 TYR A CA 1
ATOM 2243 C C . TYR A 1 276 ? -8.095 -6.270 6.325 1.00 95.50 276 TYR A C 1
ATOM 2245 O O . TYR A 1 276 ? -8.459 -7.387 6.686 1.00 95.50 276 TYR A O 1
ATOM 2253 N N . TYR A 1 277 ? -7.498 -6.066 5.149 1.00 93.94 277 TYR A N 1
ATOM 2254 C CA . TYR A 1 277 ? -7.101 -7.131 4.232 1.00 93.94 277 TYR A CA 1
ATOM 2255 C C . TYR A 1 277 ? -6.208 -8.155 4.939 1.00 93.94 277 TYR A C 1
ATOM 2257 O O . TYR A 1 277 ? -6.530 -9.340 4.879 1.00 93.94 277 TYR A O 1
ATOM 2265 N N . LEU A 1 278 ? -5.166 -7.721 5.659 1.00 91.81 278 LEU A N 1
ATOM 2266 C CA . LEU A 1 278 ? -4.281 -8.629 6.398 1.00 91.81 278 LEU A CA 1
ATOM 2267 C C . LEU A 1 278 ? -5.038 -9.392 7.490 1.00 91.81 278 LEU A C 1
ATOM 2269 O O . LEU A 1 278 ? -4.973 -10.619 7.527 1.00 91.81 278 LEU A O 1
ATOM 2273 N N . TYR A 1 279 ? -5.814 -8.687 8.321 1.00 94.19 279 TYR A N 1
ATOM 2274 C CA . TYR A 1 279 ? -6.613 -9.319 9.377 1.00 94.19 279 TYR A CA 1
ATOM 2275 C C . TYR A 1 279 ? -7.542 -10.406 8.823 1.00 94.19 279 TYR A C 1
ATOM 2277 O O . TYR A 1 279 ? -7.522 -11.544 9.291 1.00 94.19 279 TYR A O 1
ATOM 2285 N N . ASN A 1 280 ? -8.341 -10.086 7.804 1.00 94.81 280 ASN A N 1
ATOM 2286 C CA . ASN A 1 280 ? -9.324 -11.030 7.275 1.00 94.81 280 ASN A CA 1
ATOM 2287 C C . ASN A 1 280 ? -8.669 -12.201 6.534 1.00 94.81 280 ASN A C 1
ATOM 2289 O O . ASN A 1 280 ? -9.163 -13.320 6.628 1.00 94.81 280 ASN A O 1
ATOM 2293 N N . HIS A 1 281 ? -7.539 -11.990 5.852 1.00 92.12 281 HIS A N 1
ATOM 2294 C CA . HIS A 1 281 ? -6.794 -13.093 5.238 1.00 92.12 281 HIS A CA 1
ATOM 2295 C C . HIS A 1 281 ? -6.279 -14.080 6.282 1.00 92.12 281 HIS A C 1
ATOM 2297 O O . HIS A 1 281 ? -6.443 -15.286 6.107 1.00 92.12 281 HIS A O 1
ATOM 2303 N N . VAL A 1 282 ? -5.743 -13.565 7.388 1.00 91.50 282 VAL A N 1
ATOM 2304 C CA . VAL A 1 282 ? -5.267 -14.371 8.516 1.00 91.50 282 VAL A CA 1
ATOM 2305 C C . VAL A 1 282 ? -6.388 -15.139 9.200 1.00 91.50 282 VAL A C 1
ATOM 2307 O O . VAL A 1 282 ? -6.216 -16.312 9.524 1.00 91.50 282 VAL A O 1
ATOM 2310 N N . ALA A 1 283 ? -7.552 -14.512 9.372 1.00 92.69 283 ALA A N 1
ATOM 2311 C CA . ALA A 1 283 ? -8.711 -15.185 9.950 1.00 92.69 283 ALA A CA 1
ATOM 2312 C C . ALA A 1 283 ? -9.253 -16.303 9.049 1.00 92.69 283 ALA A C 1
ATOM 2314 O O . ALA A 1 283 ? -9.689 -17.338 9.550 1.00 92.69 283 ALA A O 1
ATOM 2315 N N . MET A 1 284 ? -9.235 -16.102 7.728 1.00 92.62 284 MET A N 1
ATOM 2316 C CA . MET A 1 284 ? -9.791 -17.058 6.771 1.00 92.62 284 MET A CA 1
ATOM 2317 C C . MET A 1 284 ? -8.836 -18.220 6.474 1.00 92.62 284 MET A C 1
ATOM 2319 O O . MET A 1 284 ? -9.270 -19.370 6.457 1.00 92.62 284 MET A O 1
ATOM 2323 N N . TRP A 1 285 ? -7.544 -17.955 6.264 1.00 90.62 285 TRP A N 1
ATOM 2324 C CA . TRP A 1 285 ? -6.567 -18.964 5.830 1.00 90.62 285 TRP A CA 1
ATOM 2325 C C . TRP A 1 285 ? -5.296 -18.981 6.695 1.00 90.62 285 TRP A C 1
ATOM 2327 O O . TRP A 1 285 ? -4.200 -18.857 6.156 1.00 90.62 285 TRP A O 1
ATOM 2337 N N . PRO A 1 286 ? -5.383 -19.235 8.016 1.00 80.94 286 PRO A N 1
ATOM 2338 C CA . PRO A 1 286 ? -4.295 -18.997 8.980 1.00 80.94 286 PRO A CA 1
ATOM 2339 C C . PRO A 1 286 ? -2.961 -19.704 8.676 1.00 80.94 286 PRO A C 1
ATOM 2341 O O . PRO A 1 286 ? -1.922 -19.279 9.170 1.00 80.94 286 PRO A O 1
ATOM 2344 N N . ASN A 1 287 ? -2.974 -20.769 7.866 1.00 72.06 287 ASN A N 1
ATOM 2345 C CA . ASN A 1 287 ? -1.794 -21.570 7.522 1.00 72.06 287 ASN A CA 1
ATOM 2346 C C . ASN A 1 287 ? -1.228 -21.303 6.115 1.00 72.06 287 ASN A C 1
ATOM 2348 O O . ASN A 1 287 ? -0.216 -21.909 5.755 1.00 72.06 287 ASN A O 1
ATOM 2352 N N . ASP A 1 288 ? -1.881 -20.477 5.293 1.00 69.00 288 ASP A N 1
ATOM 2353 C CA . ASP A 1 288 ? -1.386 -20.179 3.948 1.00 69.00 288 ASP A CA 1
ATOM 2354 C C . ASP A 1 288 ? -0.304 -19.088 3.997 1.00 69.00 288 ASP A C 1
ATOM 2356 O O . ASP A 1 288 ? -0.267 -18.242 4.888 1.00 69.00 288 ASP A O 1
ATOM 2360 N N . ARG A 1 289 ? 0.634 -19.139 3.045 1.00 59.59 289 ARG A N 1
ATOM 2361 C CA . ARG A 1 289 ? 1.652 -18.093 2.890 1.00 59.59 289 ARG A CA 1
ATOM 2362 C C . ARG A 1 289 ? 1.014 -16.875 2.233 1.00 59.59 289 ARG A C 1
ATOM 2364 O O . ARG A 1 289 ? 0.287 -17.024 1.255 1.00 59.59 289 ARG A O 1
ATOM 2371 N N . TYR A 1 290 ? 1.332 -15.692 2.739 1.00 62.28 290 TYR A N 1
ATOM 2372 C CA . TYR A 1 290 ? 0.847 -14.423 2.203 1.00 62.28 290 TYR A CA 1
ATOM 2373 C C . TYR A 1 290 ? 1.970 -13.728 1.439 1.00 62.28 290 TYR A C 1
ATOM 2375 O O . TYR A 1 290 ? 3.125 -13.771 1.866 1.00 62.28 290 TYR A O 1
ATOM 2383 N N . THR A 1 291 ? 1.629 -13.101 0.317 1.00 52.66 291 THR A N 1
ATOM 2384 C CA . THR A 1 291 ? 2.593 -12.456 -0.582 1.00 52.66 291 THR A CA 1
ATOM 2385 C C . THR A 1 291 ? 2.370 -10.942 -0.652 1.00 52.66 291 THR A C 1
ATOM 2387 O O . THR A 1 291 ? 1.412 -10.402 -0.097 1.00 52.66 291 THR A O 1
ATOM 2390 N N . ALA A 1 292 ? 3.334 -10.270 -1.277 1.00 52.28 292 ALA A N 1
ATOM 2391 C CA . ALA A 1 292 ? 3.659 -8.851 -1.217 1.00 52.28 292 ALA A CA 1
ATOM 2392 C C . ALA A 1 292 ? 2.490 -7.861 -1.417 1.00 52.28 292 ALA A C 1
ATOM 2394 O O . ALA A 1 292 ? 1.625 -8.017 -2.281 1.00 52.28 292 ALA A O 1
ATOM 2395 N N . VAL A 1 293 ? 2.523 -6.749 -0.675 1.00 55.75 293 VAL A N 1
ATOM 2396 C CA . VAL A 1 293 ? 1.662 -5.579 -0.915 1.00 55.75 293 VAL A CA 1
ATOM 2397 C C . VAL A 1 293 ? 2.530 -4.464 -1.488 1.00 55.75 293 VAL A C 1
ATOM 2399 O O . VAL A 1 293 ? 3.453 -3.983 -0.838 1.00 55.75 293 VAL A O 1
ATOM 2402 N N . TYR A 1 294 ? 2.214 -4.022 -2.704 1.00 50.19 294 TYR A N 1
ATOM 2403 C CA . TYR A 1 294 ? 2.932 -2.941 -3.373 1.00 50.19 294 TYR A CA 1
ATOM 2404 C C . TYR A 1 294 ? 2.164 -1.629 -3.218 1.00 50.19 294 TYR A C 1
ATOM 2406 O O . TYR A 1 294 ? 0.990 -1.532 -3.564 1.00 50.19 294 TYR A O 1
ATOM 2414 N N . LEU A 1 295 ? 2.810 -0.579 -2.724 1.00 52.28 295 LEU A N 1
ATOM 2415 C CA . LEU A 1 295 ? 2.148 0.704 -2.501 1.00 52.28 295 LEU A CA 1
ATOM 2416 C C . LEU A 1 295 ? 2.662 1.784 -3.441 1.00 52.28 295 LEU A C 1
ATOM 2418 O O . LEU A 1 295 ? 3.860 2.033 -3.547 1.00 52.28 295 LEU A O 1
ATOM 2422 N N . PHE A 1 296 ? 1.717 2.468 -4.082 1.00 52.06 296 PHE A N 1
ATOM 2423 C CA . PHE A 1 296 ? 1.964 3.736 -4.744 1.00 52.06 296 PHE A CA 1
ATOM 2424 C C . PHE A 1 296 ? 1.918 4.835 -3.683 1.00 52.06 296 PHE A C 1
ATOM 2426 O O . PHE A 1 296 ? 0.884 5.116 -3.070 1.00 52.06 296 PHE A O 1
ATOM 2433 N N . THR A 1 297 ? 3.064 5.458 -3.431 1.00 44.22 297 THR A N 1
ATOM 2434 C CA . THR A 1 297 ? 3.208 6.474 -2.381 1.00 44.22 297 THR A CA 1
ATOM 2435 C C . THR A 1 297 ? 2.677 7.846 -2.807 1.00 44.22 297 THR A C 1
ATOM 2437 O O . THR A 1 297 ? 2.436 8.707 -1.951 1.00 44.22 297 THR A O 1
ATOM 2440 N N . ARG A 1 298 ? 2.438 8.061 -4.110 1.00 46.41 298 ARG A N 1
ATOM 2441 C CA . ARG A 1 298 ? 2.058 9.366 -4.661 1.00 46.41 298 ARG A CA 1
ATOM 2442 C C . ARG A 1 298 ? 0.604 9.402 -5.133 1.00 46.41 298 ARG A C 1
ATOM 2444 O O . ARG A 1 298 ? 0.167 8.587 -5.939 1.00 46.41 298 ARG A O 1
ATOM 2451 N N . LYS A 1 299 ? -0.140 10.382 -4.616 1.00 48.97 299 LYS A N 1
ATOM 2452 C CA . LYS A 1 299 ? -1.463 10.777 -5.115 1.00 48.97 299 LYS A CA 1
ATOM 2453 C C . LYS A 1 299 ? -1.278 11.349 -6.527 1.00 48.97 299 LYS A C 1
ATOM 2455 O O . LYS A 1 299 ? -0.329 12.103 -6.742 1.00 48.97 299 LYS A O 1
ATOM 2460 N N . CYS A 1 300 ? -2.139 10.986 -7.477 1.00 47.56 300 CYS A N 1
ATOM 2461 C CA . CYS A 1 300 ? -2.105 11.582 -8.812 1.00 47.56 300 CYS A CA 1
ATOM 2462 C C . CYS A 1 300 ? -2.412 13.081 -8.699 1.00 47.56 300 CYS A C 1
ATOM 2464 O O . CYS A 1 300 ? -3.541 13.455 -8.392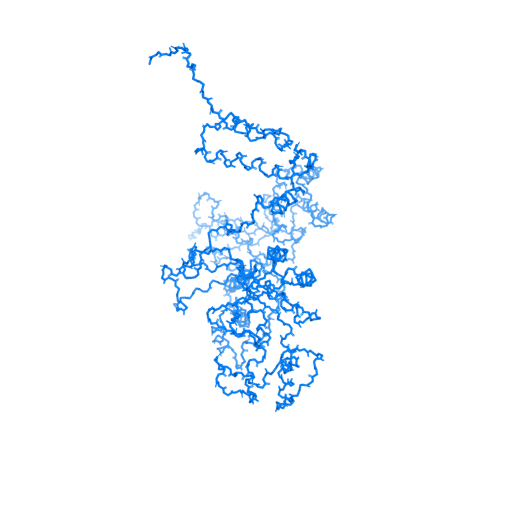 1.00 47.56 300 CYS A O 1
ATOM 2466 N N . ASN A 1 301 ? -1.407 13.921 -8.940 1.00 43.31 301 ASN A N 1
ATOM 2467 C CA . ASN A 1 301 ? -1.543 15.372 -8.956 1.00 43.31 301 ASN A CA 1
ATOM 2468 C C . ASN A 1 301 ? -1.343 15.862 -10.390 1.00 43.31 301 ASN A C 1
ATOM 2470 O O . ASN A 1 301 ? -0.300 15.600 -10.985 1.00 43.31 301 ASN A O 1
ATOM 2474 N N . ASP A 1 302 ? -2.315 16.596 -10.928 1.00 45.03 302 ASP A N 1
ATOM 2475 C CA . ASP A 1 302 ? -2.171 17.277 -12.217 1.00 45.03 302 ASP A CA 1
ATOM 2476 C C . ASP A 1 302 ? -1.503 18.639 -11.988 1.00 45.03 302 ASP A C 1
ATOM 2478 O O . ASP A 1 302 ? -1.984 19.452 -11.197 1.00 45.03 302 ASP A O 1
ATOM 2482 N N . ASN A 1 303 ? -0.390 18.906 -12.684 1.00 44.69 303 ASN A N 1
ATOM 2483 C CA . ASN A 1 303 ? 0.308 20.201 -12.680 1.00 44.69 303 ASN A CA 1
ATOM 2484 C C . ASN A 1 303 ? 0.547 20.788 -11.277 1.00 44.69 303 ASN A C 1
ATOM 2486 O O . ASN A 1 303 ? 0.262 21.960 -11.036 1.00 44.69 303 ASN A O 1
ATOM 2490 N N . SER A 1 304 ? 1.071 19.989 -10.339 1.00 48.41 304 SER A N 1
ATOM 2491 C CA . SER A 1 304 ? 1.382 20.403 -8.954 1.00 48.41 304 SER A CA 1
ATOM 2492 C C . SER A 1 304 ? 0.189 20.850 -8.090 1.00 48.41 304 SER A C 1
ATOM 2494 O O . SER A 1 304 ? 0.388 21.278 -6.954 1.00 48.41 304 SER A O 1
ATOM 2496 N N . HIS A 1 305 ? -1.044 20.682 -8.573 1.00 45.47 305 HIS A N 1
ATOM 2497 C CA . HIS A 1 305 ? -2.261 20.920 -7.806 1.00 45.47 305 HIS A CA 1
ATOM 2498 C C . HIS A 1 305 ? -2.939 19.601 -7.433 1.00 45.47 305 HIS A C 1
ATOM 2500 O O . HIS A 1 305 ? -2.939 18.632 -8.194 1.00 45.47 305 HIS A O 1
ATOM 2506 N N . ASP A 1 306 ? -3.529 19.574 -6.239 1.00 49.34 306 ASP A N 1
ATOM 2507 C CA . ASP A 1 306 ? -4.354 18.454 -5.801 1.00 49.34 306 ASP A CA 1
ATOM 2508 C C . ASP A 1 306 ? -5.556 18.341 -6.750 1.00 49.34 306 ASP A C 1
ATOM 2510 O O . ASP A 1 306 ? -6.333 19.290 -6.921 1.00 49.34 306 ASP A O 1
ATOM 2514 N N . SER A 1 307 ? -5.691 17.183 -7.397 1.00 51.59 307 SER A N 1
ATOM 2515 C CA . SER A 1 307 ? -6.724 16.938 -8.398 1.00 51.59 307 SER A CA 1
ATOM 2516 C C . SER A 1 307 ? -8.113 17.011 -7.744 1.00 51.59 307 SER A C 1
ATOM 2518 O O . SER A 1 307 ? -8.549 16.083 -7.058 1.00 51.59 307 SER A O 1
ATOM 2520 N N . THR A 1 308 ? -8.801 18.141 -7.902 1.00 47.34 308 THR A N 1
ATOM 2521 C CA . THR A 1 308 ? -10.072 18.442 -7.230 1.00 47.34 308 THR A CA 1
ATOM 2522 C C . THR A 1 308 ? -11.193 18.603 -8.253 1.00 47.34 308 THR A C 1
ATOM 2524 O O . THR A 1 308 ? -11.112 19.424 -9.165 1.00 47.34 308 THR A O 1
ATOM 2527 N N . LEU A 1 309 ? -12.281 17.843 -8.070 1.00 48.25 309 LEU A N 1
ATOM 2528 C CA . LEU A 1 309 ? -13.472 17.849 -8.938 1.00 48.25 309 LEU A CA 1
ATOM 2529 C C . LEU A 1 309 ? -14.099 19.247 -9.110 1.00 48.25 309 LEU A C 1
ATOM 2531 O O . LEU A 1 309 ? -14.716 19.522 -10.137 1.00 48.25 309 LEU A O 1
ATOM 2535 N N . SER A 1 310 ? -13.916 20.145 -8.139 1.00 47.03 310 SER A N 1
ATOM 2536 C CA . SER A 1 310 ? -14.398 21.531 -8.185 1.00 47.03 310 SER A CA 1
ATOM 2537 C C . SER A 1 310 ? -13.732 22.387 -9.267 1.00 47.03 310 SER A C 1
ATOM 2539 O O . SER A 1 310 ? -14.332 23.364 -9.706 1.00 47.03 310 SER A O 1
ATOM 2541 N N . HIS A 1 311 ? -12.540 22.014 -9.744 1.00 46.88 311 HIS A N 1
ATOM 2542 C CA . HIS A 1 311 ? -11.830 22.731 -10.809 1.00 46.88 311 HIS A CA 1
ATOM 2543 C C . HIS A 1 311 ? -12.188 22.234 -12.222 1.00 46.88 311 HIS A C 1
ATOM 2545 O O . HIS A 1 311 ? -11.581 22.666 -13.197 1.00 46.88 311 HIS A O 1
ATOM 2551 N N . GLY A 1 312 ? -13.169 21.330 -12.369 1.00 38.97 312 GLY A N 1
ATOM 2552 C CA . GLY A 1 312 ? -13.621 20.824 -13.675 1.00 38.97 312 GLY A CA 1
ATOM 2553 C C . GLY A 1 312 ? -12.626 19.896 -14.384 1.00 38.97 312 GLY A C 1
ATOM 2554 O O . GLY A 1 312 ? -12.903 19.404 -15.478 1.00 38.97 312 GLY A O 1
ATOM 2555 N N . VAL A 1 313 ? -11.487 19.616 -13.752 1.00 47.75 313 VAL A N 1
ATOM 2556 C CA . VAL A 1 313 ? -10.463 18.692 -14.230 1.00 47.75 313 VAL A CA 1
ATOM 2557 C C . VAL A 1 313 ? -10.746 17.346 -13.581 1.00 47.75 313 VAL A C 1
ATOM 2559 O O . VAL A 1 313 ? -10.427 17.154 -12.417 1.00 47.75 313 VAL A O 1
ATOM 2562 N N . ILE A 1 314 ? -11.472 16.475 -14.284 1.00 44.59 314 ILE A N 1
ATOM 2563 C CA . ILE A 1 314 ? -11.281 15.014 -14.334 1.00 44.59 314 ILE A CA 1
ATOM 2564 C C . ILE A 1 314 ? -12.480 14.408 -15.077 1.00 44.59 314 ILE A C 1
ATOM 2566 O O . ILE A 1 314 ? -13.605 14.303 -14.586 1.00 44.59 314 ILE A O 1
ATOM 2570 N N . LYS A 1 315 ? -12.195 13.939 -16.287 1.00 40.06 315 LYS A N 1
ATOM 2571 C CA . LYS A 1 315 ? -12.849 12.794 -16.915 1.00 40.06 315 LYS A CA 1
ATOM 2572 C C . LYS A 1 315 ? -11.713 11.932 -17.451 1.00 40.06 315 LYS A C 1
ATOM 2574 O O . LYS A 1 315 ? -10.773 12.476 -18.022 1.00 40.06 315 LYS A O 1
ATOM 2579 N N . LEU A 1 316 ? -11.831 10.611 -17.330 1.00 39.12 316 LEU A N 1
ATOM 2580 C CA . LEU A 1 316 ? -11.058 9.614 -18.089 1.00 39.12 316 LEU A CA 1
ATOM 2581 C C . LEU A 1 316 ? -11.409 9.732 -19.588 1.00 39.12 316 LEU A C 1
ATOM 2583 O O . LEU A 1 316 ? -12.006 8.849 -20.197 1.00 39.12 316 LEU A O 1
ATOM 2587 N N . ARG A 1 317 ? -11.151 10.901 -20.176 1.00 32.34 317 ARG A N 1
ATOM 2588 C CA . ARG A 1 317 ? -11.430 11.226 -21.566 1.00 32.34 317 ARG A CA 1
ATOM 2589 C C . ARG A 1 317 ? -10.220 11.967 -22.117 1.00 32.34 317 ARG A C 1
ATOM 2591 O O . ARG A 1 317 ? -10.141 13.182 -22.021 1.00 32.34 317 ARG A O 1
ATOM 2598 N N . LEU A 1 318 ? -9.318 11.173 -22.697 1.00 35.34 318 LEU A N 1
ATOM 2599 C CA . LEU A 1 318 ? -8.398 11.564 -23.766 1.00 35.34 318 LEU A CA 1
ATOM 2600 C C . LEU A 1 318 ? -7.613 12.860 -23.515 1.00 35.34 318 LEU A C 1
ATOM 2602 O O . LEU A 1 318 ? -7.804 13.847 -24.216 1.00 35.34 318 LEU A O 1
ATOM 2606 N N . SER A 1 319 ? -6.661 12.797 -22.588 1.00 28.53 319 SER A N 1
ATOM 2607 C CA . SER A 1 319 ? -5.431 13.587 -22.666 1.00 28.53 319 SER A CA 1
ATOM 2608 C C . SER A 1 319 ? -4.272 12.664 -22.299 1.00 28.53 319 SER A C 1
ATOM 2610 O O . SER A 1 319 ? -4.302 12.007 -21.265 1.00 28.53 319 SER A O 1
ATOM 2612 N N . PHE A 1 320 ? -3.304 12.559 -23.207 1.00 29.70 320 PHE A N 1
ATOM 2613 C CA . PHE A 1 320 ? -2.186 11.605 -23.265 1.00 29.70 320 PHE A CA 1
ATOM 2614 C C . PHE A 1 320 ? -1.112 11.805 -22.171 1.00 29.70 320 PHE A C 1
ATOM 2616 O O . PHE A 1 320 ? 0.079 11.747 -22.449 1.00 29.70 320 PHE A O 1
ATOM 2623 N N . PHE A 1 321 ? -1.503 12.045 -20.922 1.00 29.48 321 PHE A N 1
ATOM 2624 C CA . PHE A 1 321 ? -0.566 12.145 -19.805 1.00 29.48 321 PHE A CA 1
ATOM 2625 C C . PHE A 1 321 ? -0.943 11.135 -18.731 1.00 29.48 321 PHE A C 1
ATOM 2627 O O . PHE A 1 321 ? -1.688 11.425 -17.801 1.00 29.48 321 PHE A O 1
ATOM 2634 N N . VAL A 1 322 ? -0.428 9.916 -18.883 1.00 28.73 322 VAL A N 1
ATOM 2635 C CA . VAL A 1 322 ? -0.329 8.983 -17.763 1.00 28.73 322 VAL A CA 1
ATOM 2636 C C . VAL A 1 322 ? 1.043 9.212 -17.142 1.00 28.73 322 VAL A C 1
ATOM 2638 O O . VAL A 1 322 ? 2.057 8.794 -17.696 1.00 28.73 322 VAL A O 1
ATOM 2641 N N . TYR A 1 323 ? 1.080 9.933 -16.022 1.00 31.33 323 TYR A N 1
ATOM 2642 C CA . TYR A 1 323 ? 2.270 10.010 -15.180 1.00 31.33 323 TYR A CA 1
ATOM 2643 C C . TYR A 1 323 ? 2.472 8.646 -14.513 1.00 31.33 323 TYR A C 1
ATOM 2645 O O . TYR A 1 323 ? 1.823 8.322 -13.520 1.00 31.33 323 TYR A O 1
ATOM 2653 N N . PHE A 1 324 ? 3.354 7.831 -15.087 1.00 32.75 324 PHE A N 1
ATOM 2654 C CA . PHE A 1 324 ? 3.876 6.632 -14.445 1.00 32.75 324 PHE A CA 1
ATOM 2655 C C . PHE A 1 324 ? 5.153 6.996 -13.683 1.00 32.75 324 PHE A C 1
ATOM 2657 O O . PHE A 1 324 ? 6.248 6.911 -14.224 1.00 32.75 324 PHE A O 1
ATOM 2664 N N . GLU A 1 325 ? 5.021 7.378 -12.416 1.00 32.69 325 GLU A N 1
ATOM 2665 C CA . GLU A 1 325 ? 6.134 7.297 -11.461 1.00 32.69 325 GLU A CA 1
ATOM 2666 C C . GLU A 1 325 ? 6.018 5.953 -10.738 1.00 32.69 325 GLU A C 1
ATOM 2668 O O . GLU A 1 325 ? 5.510 5.845 -9.624 1.00 32.69 325 GLU A O 1
ATOM 2673 N N . TYR A 1 326 ? 6.433 4.884 -11.420 1.00 34.84 326 TYR A N 1
ATOM 2674 C CA . TYR A 1 326 ? 6.809 3.657 -10.722 1.00 34.84 326 TYR A CA 1
ATOM 2675 C C . TYR A 1 326 ? 7.944 3.999 -9.742 1.00 34.84 326 TYR A C 1
ATOM 2677 O O . TYR A 1 326 ? 8.772 4.849 -10.058 1.00 34.84 326 TYR A O 1
ATOM 2685 N N . ALA A 1 327 ? 7.959 3.358 -8.570 1.00 31.77 327 ALA A N 1
ATOM 2686 C CA . ALA A 1 327 ? 8.794 3.696 -7.416 1.00 31.77 327 ALA A CA 1
ATOM 2687 C C . ALA A 1 327 ? 10.214 4.217 -7.756 1.00 31.77 327 ALA A C 1
ATOM 2689 O O . ALA A 1 327 ? 10.858 3.688 -8.672 1.00 31.77 327 ALA A O 1
ATOM 2690 N N . PRO A 1 328 ? 10.741 5.178 -6.966 1.00 37.12 328 PRO A N 1
ATOM 2691 C CA . PRO A 1 328 ? 11.973 5.930 -7.252 1.00 37.12 328 PRO A CA 1
ATOM 2692 C C . PRO A 1 328 ? 13.259 5.088 -7.345 1.00 37.12 328 PRO A C 1
ATOM 2694 O O . PRO A 1 328 ? 14.323 5.620 -7.633 1.00 37.12 328 PRO A O 1
ATOM 2697 N N . SER A 1 329 ? 13.202 3.777 -7.109 1.00 38.47 329 SER A N 1
ATOM 2698 C CA . SER A 1 329 ? 14.355 2.876 -7.202 1.00 38.47 329 SER A CA 1
ATOM 2699 C C . SER A 1 329 ? 14.344 1.937 -8.414 1.00 38.47 329 SER A C 1
ATOM 2701 O O . SER A 1 329 ? 15.382 1.351 -8.713 1.00 38.47 329 SER A O 1
ATOM 2703 N N . SER A 1 330 ? 13.237 1.783 -9.151 1.00 43.59 330 SER A N 1
ATOM 2704 C CA . SER A 1 330 ? 13.179 0.851 -10.299 1.00 43.59 330 SER A CA 1
ATOM 2705 C C . SER A 1 330 ? 12.410 1.369 -11.516 1.00 43.59 330 SER A C 1
ATOM 2707 O O . SER A 1 330 ? 12.781 1.048 -12.642 1.00 43.59 330 SER A O 1
ATOM 2709 N N . GLY A 1 331 ? 11.385 2.203 -11.324 1.00 44.00 331 GLY A N 1
ATOM 2710 C CA . GLY A 1 331 ? 10.539 2.720 -12.403 1.00 44.00 331 GLY A CA 1
ATOM 2711 C C . GLY A 1 331 ? 11.142 3.875 -13.185 1.00 44.00 331 GLY A C 1
ATOM 2712 O O . GLY A 1 331 ? 11.242 3.819 -14.410 1.00 44.00 331 GLY A O 1
ATOM 2713 N N . GLU A 1 332 ? 11.582 4.907 -12.464 1.00 49.00 332 GLU A N 1
ATOM 2714 C CA . GLU A 1 332 ? 12.375 5.997 -13.045 1.00 49.00 332 GLU A CA 1
ATOM 2715 C C . GLU A 1 332 ? 13.619 5.430 -13.726 1.00 49.00 332 GLU A C 1
ATOM 2717 O O . GLU A 1 332 ? 13.906 5.777 -14.865 1.00 49.00 332 GLU A O 1
ATOM 2722 N N . ASN A 1 333 ? 14.271 4.451 -13.095 1.00 54.75 333 ASN A N 1
ATOM 2723 C CA . ASN A 1 333 ? 15.398 3.735 -13.685 1.00 54.75 333 ASN A CA 1
ATOM 2724 C C . ASN A 1 333 ? 15.031 3.009 -14.985 1.00 54.75 333 ASN A C 1
ATOM 2726 O O . ASN A 1 333 ? 15.863 2.949 -15.882 1.00 54.75 333 ASN A O 1
ATOM 2730 N N . TYR A 1 334 ? 13.800 2.511 -15.137 1.00 62.53 334 TYR A N 1
ATOM 2731 C CA . TYR A 1 334 ? 13.357 1.871 -16.376 1.00 62.53 334 TYR A CA 1
ATOM 2732 C C . TYR A 1 334 ? 13.169 2.870 -17.520 1.00 62.53 334 TYR A C 1
ATOM 2734 O O . TYR A 1 334 ? 13.649 2.639 -18.625 1.00 62.53 334 TYR A O 1
ATOM 2742 N N . ILE A 1 335 ? 12.512 4.004 -17.266 1.00 66.31 335 ILE A N 1
ATOM 2743 C CA . ILE A 1 335 ? 12.339 5.050 -18.287 1.00 66.31 335 ILE A CA 1
ATOM 2744 C C . ILE A 1 335 ? 13.692 5.688 -18.626 1.00 66.31 335 ILE A C 1
ATOM 2746 O O . ILE A 1 335 ? 14.019 5.837 -19.801 1.00 66.31 335 ILE A O 1
ATOM 2750 N N . LEU A 1 336 ? 14.521 5.971 -17.619 1.00 63.50 336 LEU A N 1
ATOM 2751 C CA . LEU A 1 336 ? 15.897 6.436 -17.809 1.00 63.50 336 LEU A CA 1
ATOM 2752 C C . LEU A 1 336 ? 16.737 5.420 -18.589 1.00 63.50 336 LEU A C 1
ATOM 2754 O O . LEU A 1 336 ? 17.578 5.808 -19.401 1.00 63.50 336 LEU A O 1
ATOM 2758 N N . PHE A 1 337 ? 16.502 4.123 -18.389 1.00 65.69 337 PHE A N 1
ATOM 2759 C CA . PHE A 1 337 ? 17.132 3.071 -19.176 1.00 65.69 337 PHE A CA 1
ATOM 2760 C C . PHE A 1 337 ? 16.670 3.102 -20.638 1.00 65.69 337 PHE A C 1
ATOM 2762 O O . PHE A 1 337 ? 17.514 3.026 -21.527 1.00 65.69 337 PHE A O 1
ATOM 2769 N N . LEU A 1 338 ? 15.373 3.292 -20.915 1.00 71.38 338 LEU A N 1
ATOM 2770 C CA . LEU A 1 338 ? 14.866 3.469 -22.285 1.00 71.38 338 LEU A CA 1
ATOM 2771 C C . LEU A 1 338 ? 15.478 4.707 -22.965 1.00 71.38 338 LEU A C 1
ATOM 2773 O O . LEU A 1 338 ? 15.878 4.635 -24.129 1.00 71.38 338 LEU A O 1
ATOM 2777 N N . ASP A 1 339 ? 15.607 5.821 -22.241 1.00 71.81 339 ASP A N 1
ATOM 2778 C CA . ASP A 1 339 ? 16.269 7.031 -22.742 1.00 71.81 339 ASP A CA 1
ATOM 2779 C C . ASP A 1 339 ? 17.762 6.799 -23.001 1.00 71.81 339 ASP A C 1
ATOM 2781 O O . ASP A 1 339 ? 18.293 7.216 -24.033 1.00 71.81 339 ASP A O 1
ATOM 2785 N N . SER A 1 340 ? 18.435 6.068 -22.112 1.00 67.62 340 SER A N 1
ATOM 2786 C CA . SER A 1 340 ? 19.840 5.682 -22.274 1.00 67.62 340 SER A CA 1
ATOM 2787 C C . SER A 1 340 ? 20.039 4.767 -23.484 1.00 67.62 340 SER A C 1
ATOM 2789 O O . SER A 1 340 ? 20.985 4.948 -24.251 1.00 67.62 340 SER A O 1
ATOM 2791 N N . LEU A 1 341 ? 19.121 3.823 -23.710 1.00 72.00 341 LEU A N 1
ATOM 2792 C CA . LEU A 1 341 ? 19.132 2.915 -24.855 1.00 72.00 341 LEU A CA 1
ATOM 2793 C C . LEU A 1 341 ? 18.955 3.693 -26.171 1.00 72.00 341 LEU A C 1
ATOM 2795 O O . LEU A 1 341 ? 19.687 3.478 -27.142 1.00 72.00 341 LEU A O 1
ATOM 2799 N N . LYS A 1 342 ? 18.046 4.674 -26.187 1.00 77.00 342 LYS A N 1
ATOM 2800 C CA . LYS A 1 342 ? 17.880 5.599 -27.313 1.00 77.00 342 LYS A CA 1
ATOM 2801 C C . LYS A 1 342 ? 19.139 6.432 -27.563 1.00 77.00 342 LYS A C 1
ATOM 2803 O O . LYS A 1 342 ? 19.569 6.528 -28.715 1.00 77.00 342 LYS A O 1
ATOM 2808 N N . ALA A 1 343 ? 19.743 6.987 -26.512 1.00 73.38 343 ALA A N 1
ATOM 2809 C CA . ALA A 1 343 ? 20.981 7.756 -26.607 1.00 73.38 343 ALA A CA 1
ATOM 2810 C C . ALA A 1 343 ? 22.137 6.906 -27.160 1.00 73.38 343 ALA A C 1
ATOM 2812 O O . ALA A 1 343 ? 22.883 7.372 -28.018 1.00 73.38 343 ALA A O 1
ATOM 2813 N N . ALA A 1 344 ? 22.244 5.638 -26.750 1.00 73.69 344 ALA A N 1
ATOM 2814 C CA . ALA A 1 344 ? 23.229 4.702 -27.286 1.00 73.69 344 ALA A CA 1
ATOM 2815 C C . ALA A 1 344 ? 23.032 4.451 -28.793 1.00 73.69 344 ALA A C 1
ATOM 2817 O O . ALA A 1 344 ? 24.001 4.459 -29.552 1.00 73.69 344 ALA A O 1
ATOM 2818 N N . LYS A 1 345 ? 21.784 4.307 -29.257 1.00 83.56 345 LYS A N 1
ATOM 2819 C CA . LYS A 1 345 ? 21.476 4.168 -30.690 1.00 83.56 345 LYS A CA 1
ATOM 2820 C C . LYS A 1 345 ? 21.773 5.439 -31.483 1.00 83.56 345 LYS A C 1
ATOM 2822 O O . LYS A 1 345 ? 22.267 5.354 -32.605 1.00 83.56 345 LYS A O 1
ATOM 2827 N N . ASP A 1 346 ? 21.461 6.613 -30.936 1.00 79.19 346 ASP A N 1
ATOM 2828 C CA . ASP A 1 346 ? 21.782 7.889 -31.586 1.00 79.19 346 ASP A CA 1
ATOM 2829 C C . ASP A 1 346 ? 23.303 8.080 -31.692 1.00 79.19 346 ASP A C 1
ATOM 2831 O O . ASP A 1 346 ? 23.793 8.432 -32.764 1.00 79.19 346 ASP A O 1
ATOM 2835 N N . LYS A 1 347 ? 24.050 7.707 -30.648 1.00 74.12 347 LYS A N 1
ATOM 2836 C CA . LYS A 1 347 ? 25.517 7.691 -30.647 1.00 74.12 347 LYS A CA 1
ATOM 2837 C C . LYS A 1 347 ? 26.091 6.714 -31.673 1.00 74.12 347 LYS A C 1
ATOM 2839 O O . LYS A 1 347 ? 26.972 7.086 -32.437 1.00 74.12 347 LYS A O 1
ATOM 2844 N N . TYR A 1 348 ? 25.569 5.489 -31.754 1.00 79.12 348 TYR A N 1
ATOM 2845 C CA . TYR A 1 348 ? 25.998 4.522 -32.771 1.00 79.12 348 TYR A CA 1
ATOM 2846 C C . TYR A 1 348 ? 25.778 5.052 -34.194 1.00 79.12 348 TYR A C 1
ATOM 2848 O O . TYR A 1 348 ? 26.653 4.920 -35.046 1.00 79.12 348 TYR A O 1
ATOM 2856 N N . ARG A 1 349 ? 24.641 5.715 -34.439 1.00 81.38 349 ARG A N 1
ATOM 2857 C CA . ARG A 1 349 ? 24.344 6.346 -35.731 1.00 81.38 349 ARG A CA 1
ATOM 2858 C C . ARG A 1 349 ? 25.335 7.457 -36.087 1.00 81.38 349 ARG A C 1
ATOM 2860 O O . ARG A 1 349 ? 25.649 7.608 -37.260 1.00 81.38 349 ARG A O 1
ATOM 2867 N N . GLU A 1 350 ? 25.783 8.244 -35.111 1.00 75.25 350 GLU A N 1
ATOM 2868 C CA . GLU A 1 350 ? 26.754 9.326 -35.329 1.00 75.25 350 GLU A CA 1
ATOM 2869 C C . GLU A 1 350 ? 28.162 8.789 -35.618 1.00 75.25 350 GLU A C 1
ATOM 2871 O O . GLU A 1 350 ? 28.830 9.290 -36.520 1.00 75.25 350 GLU A O 1
ATOM 2876 N N . LEU A 1 351 ? 28.589 7.744 -34.903 1.00 70.69 351 LEU A N 1
ATOM 2877 C CA . LEU A 1 351 ? 29.926 7.155 -35.052 1.00 70.69 351 LEU A CA 1
ATOM 2878 C C . LEU A 1 351 ? 30.070 6.277 -36.302 1.00 70.69 351 LEU A C 1
ATOM 2880 O O . LEU A 1 351 ? 31.158 6.178 -36.868 1.00 70.69 351 LEU A O 1
ATOM 2884 N N . ALA A 1 352 ? 28.987 5.646 -36.758 1.00 77.56 352 ALA A N 1
ATOM 2885 C CA . ALA A 1 352 ? 28.998 4.743 -37.906 1.00 77.56 352 ALA A CA 1
ATOM 2886 C C . ALA A 1 352 ? 28.986 5.500 -39.250 1.00 77.56 352 ALA A C 1
ATOM 2888 O O . ALA A 1 352 ? 27.981 5.513 -39.964 1.00 77.56 352 ALA A O 1
ATOM 2889 N N . ILE A 1 353 ? 30.120 6.106 -39.622 1.00 75.00 353 ILE A N 1
ATOM 2890 C CA . ILE A 1 353 ? 30.284 6.853 -40.889 1.00 75.00 353 ILE A CA 1
ATOM 2891 C C . ILE A 1 353 ? 30.018 5.974 -42.115 1.00 75.00 353 ILE A C 1
ATOM 2893 O O . ILE A 1 353 ? 29.434 6.433 -43.094 1.00 75.00 353 ILE A O 1
ATOM 2897 N N . GLU A 1 354 ? 30.414 4.702 -42.057 1.00 79.19 354 GLU A N 1
ATOM 2898 C CA . GLU A 1 354 ? 30.222 3.727 -43.140 1.00 79.19 354 GLU A CA 1
ATOM 2899 C C . GLU A 1 354 ? 28.786 3.167 -43.207 1.00 79.19 354 GLU A C 1
ATOM 2901 O O . GLU A 1 354 ? 28.468 2.341 -44.063 1.00 79.19 354 GLU A O 1
ATOM 2906 N N . GLY A 1 355 ? 27.894 3.646 -42.334 1.00 79.62 355 GLY A N 1
ATOM 2907 C CA . GLY A 1 355 ? 26.529 3.161 -42.179 1.00 79.62 355 GLY A CA 1
ATOM 2908 C C . GLY A 1 355 ? 26.383 2.156 -41.033 1.00 79.62 355 GLY A C 1
ATOM 2909 O O . GLY A 1 355 ? 27.322 1.479 -40.625 1.00 79.62 355 GLY A O 1
ATOM 2910 N N . MET A 1 356 ? 25.170 2.067 -40.485 1.00 85.81 356 MET A N 1
ATOM 2911 C CA . MET A 1 356 ? 24.862 1.162 -39.373 1.00 85.81 356 MET A CA 1
ATOM 2912 C C . MET A 1 356 ? 24.729 -0.293 -39.845 1.00 85.81 356 MET A C 1
ATOM 2914 O O . MET A 1 356 ? 24.105 -0.569 -40.873 1.00 85.81 356 MET A O 1
ATOM 2918 N N . HIS A 1 357 ? 25.235 -1.237 -39.049 1.00 86.62 357 HIS A N 1
ATOM 2919 C CA . HIS A 1 357 ? 25.118 -2.666 -39.326 1.00 86.62 357 HIS A CA 1
ATOM 2920 C C . HIS A 1 357 ? 23.656 -3.120 -39.247 1.00 86.62 357 HIS A C 1
ATOM 2922 O O . HIS A 1 357 ? 22.997 -2.968 -38.216 1.00 86.62 357 HIS A O 1
ATOM 2928 N N . ARG A 1 358 ? 23.156 -3.725 -40.331 1.00 83.94 358 ARG A N 1
ATOM 2929 C CA . ARG A 1 358 ? 21.746 -4.115 -40.479 1.00 83.94 358 ARG A CA 1
ATOM 2930 C C . ARG A 1 358 ? 21.246 -4.963 -39.310 1.00 83.94 358 ARG A C 1
ATOM 2932 O O . ARG A 1 358 ? 20.239 -4.611 -38.705 1.00 83.94 358 ARG A O 1
ATOM 2939 N N . ASP A 1 359 ? 21.940 -6.049 -38.978 1.00 82.12 359 ASP A N 1
ATOM 2940 C CA . ASP A 1 359 ? 21.451 -6.990 -37.960 1.00 82.12 359 ASP A CA 1
ATOM 2941 C C . ASP A 1 359 ? 21.426 -6.364 -36.563 1.00 82.12 359 ASP A C 1
ATOM 2943 O O . ASP A 1 359 ? 20.531 -6.656 -35.776 1.00 82.12 359 ASP A O 1
ATOM 2947 N N . LEU A 1 360 ? 22.348 -5.436 -36.282 1.00 80.06 360 LEU A N 1
ATOM 2948 C CA . LEU A 1 360 ? 22.410 -4.744 -34.996 1.00 80.06 360 LEU A CA 1
ATOM 2949 C C . LEU A 1 360 ? 21.258 -3.741 -34.859 1.00 80.06 360 LEU A C 1
ATOM 2951 O O . LEU A 1 360 ? 20.662 -3.615 -33.793 1.00 80.06 360 LEU A O 1
ATOM 2955 N N . VAL A 1 361 ? 20.887 -3.075 -35.957 1.00 85.38 361 VAL A N 1
ATOM 2956 C CA . VAL A 1 361 ? 19.703 -2.207 -36.005 1.00 85.38 361 VAL A CA 1
ATOM 2957 C C . VAL A 1 361 ? 18.426 -3.019 -35.787 1.00 85.38 361 VAL A C 1
ATOM 2959 O O . VAL A 1 361 ? 17.585 -2.611 -34.992 1.00 85.38 361 VAL A O 1
ATOM 2962 N N . PHE A 1 362 ? 18.272 -4.177 -36.435 1.00 83.00 362 PHE A N 1
ATOM 2963 C CA . PHE A 1 362 ? 17.091 -5.023 -36.227 1.00 83.00 362 PHE A CA 1
ATOM 2964 C C . PHE A 1 362 ? 17.014 -5.584 -34.799 1.00 83.00 362 PHE A C 1
ATOM 2966 O O . PHE A 1 362 ? 15.936 -5.554 -34.210 1.00 83.00 362 PHE A O 1
ATOM 2973 N N . GLN A 1 363 ? 18.142 -6.003 -34.214 1.00 79.88 363 GLN A N 1
ATOM 2974 C CA . GLN A 1 363 ? 18.212 -6.403 -32.802 1.00 79.88 363 GLN A CA 1
ATOM 2975 C C . GLN A 1 363 ? 17.834 -5.256 -31.860 1.00 79.88 363 GLN A C 1
ATOM 2977 O O . GLN A 1 363 ? 17.070 -5.457 -30.918 1.00 79.88 363 GLN A O 1
ATOM 2982 N N . PHE A 1 364 ? 18.322 -4.040 -32.126 1.00 82.69 364 PHE A N 1
ATOM 2983 C CA . PHE A 1 364 ? 17.941 -2.860 -31.354 1.00 82.69 364 PHE A CA 1
ATOM 2984 C C . PHE A 1 364 ? 16.433 -2.616 -31.417 1.00 82.69 364 PHE A C 1
ATOM 2986 O O . PHE A 1 364 ? 15.816 -2.395 -30.379 1.00 82.69 364 PHE A O 1
ATOM 2993 N N . ILE A 1 365 ? 15.830 -2.659 -32.610 1.00 84.88 365 ILE A N 1
ATOM 2994 C CA . ILE A 1 365 ? 14.396 -2.389 -32.757 1.00 84.88 365 ILE A CA 1
ATOM 2995 C C . ILE A 1 365 ? 13.571 -3.462 -32.034 1.00 84.88 365 ILE A C 1
ATOM 2997 O O . ILE A 1 365 ? 12.631 -3.108 -31.328 1.00 84.88 365 ILE A O 1
ATOM 3001 N N . GLU A 1 366 ? 13.931 -4.743 -32.149 1.00 81.94 366 GLU A N 1
ATOM 3002 C CA . GLU A 1 366 ? 13.270 -5.845 -31.434 1.00 81.94 366 GLU A CA 1
ATOM 3003 C C . GLU A 1 366 ? 13.336 -5.640 -29.913 1.00 81.94 366 GLU A C 1
ATOM 3005 O O . GLU A 1 366 ? 12.302 -5.553 -29.250 1.00 81.94 366 GLU A O 1
ATOM 3010 N N . ASN A 1 367 ? 14.538 -5.429 -29.373 1.00 77.88 367 ASN A N 1
ATOM 3011 C CA . ASN A 1 367 ? 14.748 -5.237 -27.939 1.00 77.88 367 ASN A CA 1
ATOM 3012 C C . ASN A 1 367 ? 14.053 -3.970 -27.415 1.00 77.88 367 ASN A C 1
ATOM 3014 O O . ASN A 1 367 ? 13.397 -4.005 -26.378 1.00 77.88 367 ASN A O 1
ATOM 3018 N N . GLN A 1 368 ? 14.144 -2.853 -28.140 1.00 82.00 368 GLN A N 1
ATOM 3019 C CA . GLN A 1 368 ? 13.480 -1.597 -27.783 1.00 82.00 368 GLN A CA 1
ATOM 3020 C C . GLN A 1 368 ? 11.954 -1.744 -27.777 1.00 82.00 368 GLN A C 1
ATOM 3022 O O . GLN A 1 368 ? 11.288 -1.168 -26.918 1.00 82.00 368 GLN A O 1
ATOM 3027 N N . THR A 1 369 ? 11.405 -2.503 -28.727 1.00 83.44 369 THR A N 1
ATOM 3028 C CA . THR A 1 369 ? 9.965 -2.765 -28.836 1.00 83.44 369 THR A CA 1
ATOM 3029 C C . THR A 1 369 ? 9.488 -3.643 -27.681 1.00 83.44 369 THR A C 1
ATOM 3031 O O . THR A 1 369 ? 8.466 -3.341 -27.071 1.00 83.44 369 THR A O 1
ATOM 3034 N N . LEU A 1 370 ? 10.258 -4.673 -27.315 1.00 77.81 370 LEU A N 1
ATOM 3035 C CA . LEU A 1 370 ? 9.975 -5.529 -26.160 1.00 77.81 370 LEU A CA 1
ATOM 3036 C C . LEU A 1 370 ? 10.010 -4.764 -24.839 1.00 77.81 370 LEU A C 1
ATOM 3038 O O . LEU A 1 370 ? 9.099 -4.887 -24.024 1.00 77.81 370 LEU A O 1
ATOM 3042 N N . LEU A 1 371 ? 11.029 -3.928 -24.645 1.00 76.31 371 LEU A N 1
ATOM 3043 C CA . LEU A 1 371 ? 11.153 -3.097 -23.450 1.00 76.31 371 LEU A CA 1
ATOM 3044 C C . LEU A 1 371 ? 10.064 -2.010 -23.393 1.00 76.31 371 LEU A C 1
ATOM 3046 O O . LEU A 1 371 ? 9.592 -1.625 -22.333 1.00 76.31 371 LEU A O 1
ATOM 3050 N N . LEU A 1 372 ? 9.596 -1.505 -24.530 1.00 82.12 372 LEU A N 1
ATOM 3051 C CA . LEU A 1 372 ? 8.535 -0.501 -24.526 1.00 82.12 372 LEU A CA 1
ATOM 3052 C C . LEU A 1 372 ? 7.126 -1.119 -24.383 1.00 82.12 372 LEU A C 1
ATOM 3054 O O . LEU A 1 372 ? 6.172 -0.402 -24.066 1.00 82.12 372 LEU A O 1
ATOM 3058 N N . ALA A 1 373 ? 6.979 -2.438 -24.560 1.00 80.38 373 ALA A N 1
ATOM 3059 C CA . ALA A 1 373 ? 5.691 -3.132 -24.580 1.00 80.38 373 ALA A CA 1
ATOM 3060 C C . ALA A 1 373 ? 4.829 -2.944 -23.313 1.00 80.38 373 ALA A C 1
ATOM 3062 O O . ALA A 1 373 ? 3.628 -2.716 -23.471 1.00 80.38 373 ALA A O 1
ATOM 3063 N N . PRO A 1 374 ? 5.374 -2.957 -22.076 1.00 77.31 374 PRO A N 1
ATOM 3064 C CA . PRO A 1 374 ? 4.574 -2.727 -20.869 1.00 77.31 374 PRO A CA 1
ATOM 3065 C C . PRO A 1 374 ? 3.992 -1.307 -20.766 1.00 77.31 374 PRO A C 1
ATOM 3067 O O . PRO A 1 374 ? 3.003 -1.103 -20.067 1.00 77.31 374 PRO A O 1
ATOM 3070 N N . ILE A 1 375 ? 4.593 -0.328 -21.455 1.00 78.88 375 ILE A N 1
ATOM 3071 C CA . ILE A 1 375 ? 4.209 1.093 -21.397 1.00 78.88 375 ILE A CA 1
ATOM 3072 C C . ILE A 1 375 ? 3.316 1.462 -22.586 1.00 78.88 375 ILE A C 1
ATOM 3074 O O . ILE A 1 375 ? 2.237 2.030 -22.416 1.00 78.88 375 ILE A O 1
ATOM 3078 N N . CYS A 1 376 ? 3.751 1.123 -23.802 1.00 82.38 376 CYS A N 1
ATOM 3079 C CA . CYS A 1 376 ? 3.071 1.465 -25.051 1.00 82.38 376 CYS A CA 1
ATOM 3080 C C . CYS A 1 376 ? 2.734 0.203 -25.867 1.00 82.38 376 CYS A C 1
ATOM 3082 O O . CYS A 1 376 ? 3.204 0.077 -27.004 1.00 82.38 376 CYS A O 1
ATOM 3084 N N . PRO A 1 377 ? 1.899 -0.719 -25.348 1.00 83.19 377 PRO A N 1
ATOM 3085 C CA . PRO A 1 377 ? 1.667 -2.022 -25.975 1.00 83.19 377 PRO A CA 1
ATOM 3086 C C . PRO A 1 377 ? 1.123 -1.902 -27.400 1.00 83.19 377 PRO A C 1
ATOM 3088 O O . PRO A 1 377 ? 1.548 -2.634 -28.281 1.00 83.19 377 PRO A O 1
ATOM 3091 N N . HIS A 1 378 ? 0.249 -0.928 -27.668 1.00 85.31 378 HIS A N 1
ATOM 3092 C CA . HIS A 1 378 ? -0.346 -0.726 -28.995 1.00 85.31 378 HIS A CA 1
ATOM 3093 C C . HIS A 1 378 ? 0.685 -0.344 -30.067 1.00 85.31 378 HIS A C 1
ATOM 3095 O O . HIS A 1 378 ? 0.637 -0.853 -31.185 1.00 85.31 378 HIS A O 1
ATOM 3101 N N . LEU A 1 379 ? 1.621 0.553 -29.732 1.00 85.88 379 LEU A N 1
ATOM 3102 C CA . LEU A 1 379 ? 2.686 0.954 -30.653 1.00 85.88 379 LEU A CA 1
ATOM 3103 C C . LEU A 1 379 ? 3.654 -0.207 -30.876 1.00 85.88 379 LEU A C 1
ATOM 3105 O O . LEU A 1 379 ? 4.083 -0.443 -32.005 1.00 85.88 379 LEU A O 1
ATOM 3109 N N . CYS A 1 380 ? 3.972 -0.933 -29.805 1.00 85.19 380 CYS A N 1
ATOM 3110 C CA . CYS A 1 380 ? 4.903 -2.048 -29.861 1.00 85.19 380 CYS A CA 1
ATOM 3111 C C . CYS A 1 380 ? 4.325 -3.209 -30.668 1.00 85.19 380 CYS A C 1
ATOM 3113 O O . CYS A 1 380 ? 5.021 -3.749 -31.511 1.00 85.19 380 CYS A O 1
ATOM 3115 N N . GLU A 1 381 ? 3.038 -3.513 -30.510 1.00 83.38 381 GLU A N 1
ATOM 3116 C CA . GLU A 1 381 ? 2.327 -4.502 -31.321 1.00 83.38 381 GLU A CA 1
ATOM 3117 C C . GLU A 1 381 ? 2.306 -4.103 -32.804 1.00 83.38 381 GLU A C 1
ATOM 3119 O O . GLU A 1 381 ? 2.565 -4.930 -33.675 1.00 83.38 381 GLU A O 1
ATOM 3124 N N . HIS A 1 382 ? 2.056 -2.826 -33.122 1.00 86.50 382 HIS A N 1
ATOM 3125 C CA . HIS A 1 382 ? 2.135 -2.344 -34.504 1.00 86.50 382 HIS A CA 1
ATOM 3126 C C . HIS A 1 382 ? 3.552 -2.501 -35.075 1.00 86.50 382 HIS A C 1
ATOM 3128 O O . HIS A 1 382 ? 3.726 -3.057 -36.153 1.00 86.50 382 HIS A O 1
ATOM 3134 N N . THR A 1 383 ? 4.564 -2.082 -34.314 1.00 83.12 383 THR A N 1
ATOM 3135 C CA . THR A 1 383 ? 5.982 -2.173 -34.699 1.00 83.12 383 THR A CA 1
ATOM 3136 C C . THR A 1 383 ? 6.425 -3.625 -34.875 1.00 83.12 383 THR A C 1
ATOM 3138 O O . THR A 1 383 ? 7.096 -3.958 -35.844 1.00 83.12 383 THR A O 1
ATOM 3141 N N . TYR A 1 384 ? 6.009 -4.511 -33.974 1.00 79.56 384 TYR A N 1
ATOM 3142 C CA . TYR A 1 384 ? 6.353 -5.926 -34.002 1.00 79.56 384 TYR A CA 1
ATOM 3143 C C . TYR A 1 384 ? 5.737 -6.631 -35.221 1.00 79.56 384 TYR A C 1
ATOM 3145 O O . TYR A 1 384 ? 6.432 -7.382 -35.906 1.00 79.56 384 TYR A O 1
ATOM 3153 N N . ASN A 1 385 ? 4.478 -6.319 -35.557 1.00 79.81 385 ASN A N 1
ATOM 3154 C CA . ASN A 1 385 ? 3.802 -6.849 -36.748 1.00 79.81 385 ASN A CA 1
ATOM 3155 C C . ASN A 1 385 ? 4.459 -6.409 -38.071 1.00 79.81 385 ASN A C 1
ATOM 3157 O O . ASN A 1 385 ? 4.411 -7.152 -39.050 1.00 79.81 385 ASN A O 1
ATOM 3161 N N . GLU A 1 386 ? 5.096 -5.236 -38.104 1.00 79.38 386 GLU A N 1
ATOM 3162 C CA . GLU A 1 386 ? 5.862 -4.757 -39.265 1.00 79.38 386 GLU A CA 1
ATOM 3163 C C . GLU A 1 386 ? 7.249 -5.434 -39.386 1.00 79.38 386 GLU A C 1
ATOM 3165 O O . GLU A 1 386 ? 7.824 -5.471 -40.474 1.00 79.38 386 GLU A O 1
ATOM 3170 N N . ILE A 1 387 ? 7.803 -5.989 -38.294 1.00 72.81 387 ILE A N 1
ATOM 3171 C CA . ILE A 1 387 ? 9.188 -6.508 -38.231 1.00 72.81 387 ILE A CA 1
ATOM 3172 C C . ILE A 1 387 ? 9.268 -8.041 -38.295 1.00 72.81 387 ILE A C 1
ATOM 3174 O O . ILE A 1 387 ? 10.194 -8.569 -38.917 1.00 72.81 387 ILE A O 1
ATOM 3178 N N . LYS A 1 388 ? 8.336 -8.783 -37.677 1.00 63.78 388 LYS A N 1
ATOM 3179 C CA . LYS A 1 388 ? 8.315 -10.261 -37.683 1.00 63.78 388 LYS A CA 1
ATOM 3180 C C . LYS A 1 388 ? 6.907 -10.839 -37.868 1.00 63.78 388 LYS A C 1
ATOM 3182 O O . LYS A 1 388 ? 5.894 -10.273 -37.482 1.00 63.78 388 LYS A O 1
ATOM 3187 N N . THR A 1 389 ? 6.860 -12.041 -38.443 1.00 51.72 389 THR A N 1
ATOM 3188 C CA . THR A 1 389 ? 5.653 -12.859 -38.638 1.00 51.72 389 THR A CA 1
ATOM 3189 C C . THR A 1 389 ? 5.032 -13.360 -37.321 1.00 51.72 389 THR A C 1
ATOM 3191 O O . THR A 1 389 ? 5.615 -14.203 -36.644 1.00 51.72 389 THR A O 1
ATOM 3194 N N . PHE A 1 390 ? 3.788 -12.934 -37.062 1.00 43.78 390 PHE A N 1
ATOM 3195 C CA . PHE A 1 390 ? 2.669 -13.671 -36.435 1.00 43.78 390 PHE A CA 1
ATOM 3196 C C . PHE A 1 390 ? 2.800 -14.243 -35.002 1.00 43.78 390 PHE A C 1
ATOM 3198 O O . PHE A 1 390 ? 2.016 -15.125 -34.640 1.00 43.78 390 PHE A O 1
ATOM 3205 N N . LYS A 1 391 ? 3.715 -13.763 -34.148 1.00 48.78 391 LYS A N 1
ATOM 3206 C CA . LYS A 1 391 ? 3.678 -14.077 -32.702 1.00 48.78 391 LYS A CA 1
ATOM 3207 C C . LYS A 1 391 ? 3.373 -12.822 -31.870 1.00 48.78 391 LYS A C 1
ATOM 3209 O O . LYS A 1 391 ? 3.995 -11.804 -32.121 1.00 48.78 391 LYS A O 1
ATOM 3214 N N . PRO A 1 392 ? 2.442 -12.865 -30.898 1.00 50.66 392 PRO A N 1
ATOM 3215 C CA . PRO A 1 392 ? 2.180 -11.719 -30.028 1.00 50.66 392 PRO A CA 1
ATOM 3216 C C . PRO A 1 392 ? 3.389 -11.408 -29.145 1.00 50.66 392 PRO A C 1
ATOM 3218 O O . PRO A 1 392 ? 3.965 -12.329 -28.556 1.00 50.66 392 PRO A O 1
ATOM 3221 N N . ILE A 1 393 ? 3.689 -10.121 -28.964 1.00 54.28 393 ILE A N 1
ATOM 3222 C CA . ILE A 1 393 ? 4.794 -9.641 -28.116 1.00 54.28 393 ILE A CA 1
ATOM 3223 C C . ILE A 1 393 ? 4.671 -10.092 -26.648 1.00 54.28 393 ILE A C 1
ATOM 3225 O O . ILE A 1 393 ? 5.659 -10.236 -25.938 1.00 54.28 393 ILE A O 1
ATOM 3229 N N . ILE A 1 394 ? 3.442 -10.395 -26.216 1.00 52.38 394 ILE A N 1
ATOM 3230 C CA . ILE A 1 394 ? 3.075 -10.856 -24.866 1.00 52.38 394 ILE A CA 1
ATOM 3231 C C . ILE A 1 394 ? 3.792 -12.166 -24.469 1.00 52.38 394 ILE A C 1
ATOM 3233 O O . ILE A 1 394 ? 3.890 -12.470 -23.284 1.00 52.38 394 ILE A O 1
ATOM 3237 N N . ASN A 1 395 ? 4.305 -12.937 -25.435 1.00 46.22 395 ASN A N 1
ATOM 3238 C CA . ASN A 1 395 ? 4.901 -14.256 -25.201 1.00 46.22 395 ASN A CA 1
ATOM 3239 C C . ASN A 1 395 ? 6.441 -14.297 -25.284 1.00 46.22 395 ASN A C 1
ATOM 3241 O O . ASN A 1 395 ? 7.006 -15.392 -25.233 1.00 46.22 395 ASN A O 1
ATOM 3245 N N . GLU A 1 396 ? 7.129 -13.163 -25.447 1.00 46.47 396 GLU A N 1
ATOM 3246 C CA . GLU A 1 396 ? 8.595 -13.134 -25.539 1.00 46.47 396 GLU A CA 1
ATOM 3247 C C . GLU A 1 396 ? 9.269 -12.879 -24.182 1.00 46.47 396 GLU A C 1
ATOM 3249 O O . GLU A 1 396 ? 8.800 -12.095 -23.359 1.00 46.47 396 GLU A O 1
ATOM 3254 N N . ALA A 1 397 ? 10.373 -13.590 -23.932 1.00 43.69 397 ALA A N 1
ATOM 3255 C CA . ALA A 1 397 ? 11.151 -13.469 -22.703 1.00 43.69 397 ALA A CA 1
ATOM 3256 C C . ALA A 1 397 ? 11.986 -12.177 -22.701 1.00 43.69 397 ALA A C 1
ATOM 3258 O O . ALA A 1 397 ? 12.502 -11.764 -23.739 1.00 43.69 397 ALA A O 1
ATOM 3259 N N . PHE A 1 398 ? 12.148 -11.564 -21.523 1.00 45.88 398 PHE A N 1
ATOM 3260 C CA . PHE A 1 398 ? 12.964 -10.361 -21.347 1.00 45.88 398 PHE A CA 1
ATOM 3261 C C . PHE A 1 398 ? 14.430 -10.591 -21.755 1.00 45.88 398 PHE A C 1
ATOM 3263 O O . PHE A 1 398 ? 15.011 -11.645 -21.494 1.00 45.88 398 PHE A O 1
ATOM 3270 N N . VAL A 1 399 ? 15.017 -9.571 -22.386 1.00 44.75 399 VAL A N 1
ATOM 3271 C CA . VAL A 1 399 ? 16.387 -9.566 -22.916 1.00 44.75 399 VAL A CA 1
ATOM 3272 C C . VAL A 1 399 ? 17.403 -9.693 -21.774 1.00 44.75 399 VAL A C 1
ATOM 3274 O O . VAL A 1 399 ? 17.373 -8.910 -20.827 1.00 44.75 399 VAL A O 1
ATOM 3277 N N . ALA A 1 400 ? 18.321 -10.657 -21.875 1.00 36.34 400 ALA A N 1
ATOM 3278 C CA . ALA A 1 400 ? 19.467 -10.767 -20.974 1.00 36.34 400 ALA A CA 1
ATOM 3279 C C . ALA A 1 400 ? 20.525 -9.712 -21.339 1.00 36.34 400 ALA A C 1
ATOM 3281 O O . ALA A 1 400 ? 20.900 -9.591 -22.506 1.00 36.34 400 ALA A O 1
ATOM 3282 N N . SER A 1 401 ? 21.005 -8.949 -20.354 1.00 39.00 401 SER A N 1
ATOM 3283 C CA . SER A 1 401 ? 22.066 -7.959 -20.560 1.00 39.00 401 SER A CA 1
ATOM 3284 C C . SER A 1 401 ? 23.428 -8.636 -20.709 1.00 39.00 401 SER A C 1
ATOM 3286 O O . SER A 1 401 ? 23.815 -9.439 -19.861 1.00 39.00 401 SER A O 1
ATOM 3288 N N . SER A 1 402 ? 24.183 -8.265 -21.740 1.00 33.09 402 SER A N 1
ATOM 3289 C CA . SER A 1 402 ? 25.637 -8.431 -21.764 1.00 33.09 402 SER A CA 1
ATOM 3290 C C . SER A 1 402 ? 26.270 -7.175 -21.166 1.00 33.09 402 SER A C 1
ATOM 3292 O O . SER A 1 402 ? 26.047 -6.076 -21.680 1.00 33.09 402 SER A O 1
ATOM 3294 N N . GLU A 1 403 ? 26.998 -7.334 -20.064 1.00 34.38 403 GLU A N 1
ATOM 3295 C CA . GLU A 1 403 ? 27.841 -6.280 -19.500 1.00 34.38 403 GLU A CA 1
ATOM 3296 C C . GLU A 1 403 ? 29.050 -6.024 -20.417 1.00 34.38 403 GLU A C 1
ATOM 3298 O O . GLU A 1 403 ? 29.443 -6.892 -21.194 1.00 34.38 403 GLU A O 1
ATOM 3303 N N . ASP A 1 404 ? 29.603 -4.817 -20.286 1.00 35.81 404 ASP A N 1
ATOM 3304 C CA . ASP A 1 404 ? 30.871 -4.330 -20.844 1.00 35.81 404 ASP A CA 1
ATOM 3305 C C . ASP A 1 404 ? 30.783 -3.548 -22.172 1.00 35.81 404 ASP A C 1
ATOM 3307 O O . ASP A 1 404 ? 30.198 -4.001 -23.149 1.00 35.81 404 ASP A O 1
ATOM 3311 N N . ILE A 1 405 ? 31.405 -2.348 -22.174 1.00 37.44 405 ILE A N 1
ATOM 3312 C CA . ILE A 1 405 ? 31.909 -1.508 -23.302 1.00 37.44 405 ILE A CA 1
ATOM 3313 C C . ILE A 1 405 ? 31.498 -0.004 -23.270 1.00 37.44 405 ILE A C 1
ATOM 3315 O O . ILE A 1 405 ? 32.119 0.811 -23.945 1.00 37.44 405 ILE A O 1
ATOM 3319 N N . ILE A 1 406 ? 30.540 0.473 -22.459 1.00 42.97 406 ILE A N 1
ATOM 3320 C CA . ILE A 1 406 ? 29.968 1.836 -22.691 1.00 42.97 406 ILE A CA 1
ATOM 3321 C C . ILE A 1 406 ? 30.642 3.020 -21.938 1.00 42.97 406 ILE A C 1
ATOM 3323 O O . ILE A 1 406 ? 30.275 4.175 -22.166 1.00 42.97 406 ILE A O 1
ATOM 3327 N N . THR A 1 407 ? 31.656 2.828 -21.089 1.00 40.66 407 THR A N 1
ATOM 3328 C CA . THR A 1 407 ? 32.103 3.926 -20.192 1.00 40.66 407 THR A CA 1
ATOM 3329 C C . THR A 1 407 ? 33.077 4.959 -20.788 1.00 40.66 407 THR A C 1
ATOM 3331 O O . THR A 1 407 ? 33.113 6.083 -20.294 1.00 40.66 407 THR A O 1
ATOM 3334 N N . ASP A 1 408 ? 33.792 4.681 -21.881 1.00 46.16 408 ASP A N 1
ATOM 3335 C CA . ASP A 1 408 ? 35.045 5.426 -22.145 1.00 46.16 408 ASP A CA 1
ATOM 3336 C C . ASP A 1 408 ? 34.960 6.568 -23.178 1.00 46.16 408 ASP A C 1
ATOM 3338 O O . ASP A 1 408 ? 35.900 7.340 -23.356 1.00 46.16 408 ASP A O 1
ATOM 3342 N N . TYR A 1 409 ? 33.812 6.766 -23.832 1.00 43.78 409 TYR A N 1
ATOM 3343 C CA . TYR A 1 409 ? 33.679 7.795 -24.880 1.00 43.78 409 TYR A CA 1
ATOM 3344 C C . TYR A 1 409 ? 33.232 9.178 -24.348 1.00 43.78 409 TYR A C 1
ATOM 3346 O O . TYR A 1 409 ? 33.414 10.198 -25.012 1.00 43.78 409 TYR A O 1
ATOM 3354 N N . ASN A 1 410 ? 32.638 9.252 -23.149 1.00 45.66 410 ASN A N 1
ATOM 3355 C CA . ASN A 1 410 ? 32.111 10.516 -22.606 1.00 45.66 410 ASN A CA 1
ATOM 3356 C C . ASN A 1 410 ? 33.213 11.468 -22.093 1.00 45.66 410 ASN A C 1
ATOM 3358 O O . ASN A 1 410 ? 33.037 12.686 -22.171 1.00 45.66 410 ASN A O 1
ATOM 3362 N N . ASP A 1 411 ? 34.361 10.945 -21.654 1.00 42.25 411 ASP A N 1
ATOM 3363 C CA . ASP A 1 411 ? 35.471 11.765 -21.145 1.00 42.25 411 ASP A CA 1
ATOM 3364 C C . ASP A 1 411 ? 36.214 12.518 -22.265 1.00 42.25 411 ASP A C 1
ATOM 3366 O O . ASP A 1 411 ? 36.587 13.681 -22.086 1.00 42.25 411 ASP A O 1
ATOM 3370 N N . LEU A 1 412 ? 36.320 11.926 -23.462 1.00 44.38 412 LEU A N 1
ATOM 3371 C CA . LEU A 1 412 ? 36.889 12.571 -24.656 1.00 44.38 412 LEU A CA 1
ATOM 3372 C C . LEU A 1 412 ? 36.038 13.757 -25.143 1.00 44.38 412 LEU A C 1
ATOM 3374 O O . LEU A 1 412 ? 36.571 14.827 -25.441 1.00 44.38 412 LEU A O 1
ATOM 3378 N N . TYR A 1 413 ? 34.708 13.614 -25.152 1.00 45.31 413 TYR A N 1
ATOM 3379 C CA . TYR A 1 413 ? 33.786 14.695 -25.526 1.00 45.31 413 TYR A CA 1
ATOM 3380 C C . TYR A 1 413 ? 33.741 15.828 -24.476 1.00 45.31 413 TYR A C 1
ATOM 3382 O O . TYR A 1 413 ? 33.578 17.008 -24.808 1.00 45.31 413 TYR A O 1
ATOM 3390 N N . TYR A 1 414 ? 33.935 15.506 -23.193 1.00 43.22 414 TYR A N 1
ATOM 3391 C CA . TYR A 1 414 ? 33.989 16.500 -22.117 1.00 43.22 414 TYR A CA 1
ATOM 3392 C C . TYR A 1 414 ? 35.293 17.320 -22.139 1.00 43.22 414 TYR A C 1
ATOM 3394 O O . TYR A 1 414 ? 35.257 18.551 -22.025 1.00 43.22 414 TYR A O 1
ATOM 3402 N N . LEU A 1 415 ? 36.445 16.679 -22.384 1.00 45.91 415 LEU A N 1
ATOM 3403 C CA . LEU A 1 415 ? 37.716 17.373 -22.654 1.00 45.91 415 LEU A CA 1
ATOM 3404 C C . LEU A 1 415 ? 37.586 18.316 -23.861 1.00 45.91 415 LEU A C 1
ATOM 3406 O O . LEU A 1 415 ? 38.068 19.452 -23.834 1.00 45.91 415 LEU A O 1
ATOM 3410 N N . PHE A 1 416 ? 36.846 17.871 -24.877 1.00 48.97 416 PHE A N 1
ATOM 3411 C CA . PHE A 1 416 ? 36.605 18.598 -26.115 1.00 48.97 416 PHE A CA 1
ATOM 3412 C C . PHE A 1 416 ? 35.704 19.849 -25.948 1.00 48.97 416 PHE A C 1
ATOM 3414 O O . PHE A 1 416 ? 36.014 20.933 -26.453 1.00 48.97 416 PHE A O 1
ATOM 3421 N N . THR A 1 417 ? 34.617 19.763 -25.176 1.00 39.75 417 THR A N 1
ATOM 3422 C CA . THR A 1 417 ? 33.696 20.900 -24.938 1.00 39.75 417 THR A CA 1
ATOM 3423 C C . THR A 1 417 ? 34.238 21.950 -23.965 1.00 39.75 417 THR A C 1
ATOM 3425 O O . THR A 1 417 ? 33.873 23.127 -24.048 1.00 39.75 417 THR A O 1
ATOM 3428 N N . THR A 1 418 ? 35.139 21.564 -23.061 1.00 41.88 418 THR A N 1
ATOM 3429 C CA . THR A 1 418 ? 35.721 22.488 -22.076 1.00 41.88 418 THR A CA 1
ATOM 3430 C C . THR A 1 418 ? 36.703 23.474 -22.731 1.00 41.88 418 THR A C 1
ATOM 3432 O O . THR A 1 418 ? 36.775 24.634 -22.324 1.00 41.88 418 THR A O 1
ATOM 3435 N N . TYR A 1 419 ? 37.388 23.075 -23.810 1.00 44.56 419 TYR A N 1
ATOM 3436 C CA . TYR A 1 419 ? 38.331 23.940 -24.536 1.00 44.56 419 TYR A CA 1
ATOM 3437 C C . TYR A 1 419 ? 37.664 24.893 -25.537 1.00 44.56 419 TYR A C 1
ATOM 3439 O O . TYR A 1 419 ? 38.120 26.025 -25.692 1.00 44.56 419 TYR A O 1
ATOM 3447 N N . THR A 1 420 ? 36.543 24.505 -26.157 1.00 42.19 420 THR A N 1
ATOM 3448 C CA . THR A 1 420 ? 35.765 25.423 -27.017 1.00 42.19 420 THR A CA 1
ATOM 3449 C C . THR A 1 420 ? 35.088 26.546 -26.221 1.00 42.19 420 THR A C 1
ATOM 3451 O O . THR A 1 420 ? 34.787 27.602 -26.778 1.00 42.19 420 THR A O 1
ATOM 3454 N N . LYS A 1 421 ? 34.899 26.366 -24.905 1.00 37.41 421 LYS A N 1
ATOM 3455 C CA . LYS A 1 421 ? 34.326 27.371 -23.990 1.00 37.41 421 LYS A CA 1
ATOM 3456 C C . LYS A 1 421 ? 35.360 28.091 -23.106 1.00 37.41 421 LYS A C 1
ATOM 3458 O O . LYS A 1 421 ? 35.011 29.081 -22.468 1.00 37.41 421 LYS A O 1
ATOM 3463 N N . GLY A 1 422 ? 36.611 27.628 -23.069 1.00 33.97 422 GLY A N 1
ATOM 3464 C CA . GLY A 1 422 ? 37.612 27.996 -22.059 1.00 33.97 422 GLY A CA 1
ATOM 3465 C C . GLY A 1 422 ? 38.864 28.702 -22.585 1.00 33.97 422 GLY A C 1
ATOM 3466 O O . GLY A 1 422 ? 39.962 28.393 -22.131 1.00 33.97 422 GLY A O 1
ATOM 3467 N N . GLY A 1 423 ? 38.744 29.646 -23.520 1.00 34.81 423 GLY A N 1
ATOM 3468 C CA . GLY A 1 423 ? 39.885 30.451 -23.963 1.00 34.81 423 GLY A CA 1
ATOM 3469 C C . GLY A 1 423 ? 39.463 31.798 -24.538 1.00 34.81 423 GLY A C 1
ATOM 3470 O O . GLY A 1 423 ? 38.718 31.856 -25.512 1.00 34.81 423 GLY A O 1
ATOM 3471 N N . ASN A 1 424 ? 39.944 32.894 -23.942 1.00 36.91 424 ASN A N 1
ATOM 3472 C CA . ASN A 1 424 ? 39.885 34.226 -24.550 1.00 36.91 424 ASN A CA 1
ATOM 3473 C C . ASN A 1 424 ? 40.381 34.145 -26.005 1.00 36.91 424 ASN A C 1
ATOM 3475 O O . ASN A 1 424 ? 41.482 33.652 -26.227 1.00 36.91 424 ASN A O 1
ATOM 3479 N N . LYS A 1 425 ? 39.574 34.618 -26.970 1.00 44.91 425 LYS A N 1
ATOM 3480 C CA . LYS A 1 425 ? 39.885 34.665 -28.418 1.00 44.91 425 LYS A CA 1
ATOM 3481 C C . LYS A 1 425 ? 41.350 35.041 -28.708 1.00 44.91 425 LYS A C 1
ATOM 3483 O O . LYS A 1 425 ? 41.795 36.074 -28.204 1.00 44.91 425 LYS A O 1
ATOM 3488 N N . PRO A 1 426 ? 42.028 34.323 -29.627 1.00 41.00 426 PRO A N 1
ATOM 3489 C CA . PRO A 1 426 ? 42.811 34.990 -30.682 1.00 41.00 426 PRO A CA 1
ATOM 3490 C C . PRO A 1 426 ? 42.699 34.223 -32.047 1.00 41.00 426 PRO A C 1
ATOM 3492 O O . PRO A 1 426 ? 41.863 33.329 -32.150 1.00 41.00 426 PRO A O 1
ATOM 3495 N N . PRO A 1 427 ? 43.333 34.665 -33.160 1.00 49.69 427 PRO A N 1
ATOM 3496 C CA . PRO A 1 427 ? 42.701 34.808 -34.475 1.00 49.69 427 PRO A CA 1
ATOM 3497 C C . PRO A 1 427 ? 42.746 33.543 -35.364 1.00 49.69 427 PRO A C 1
ATOM 3499 O O . PRO A 1 427 ? 43.705 32.786 -35.329 1.00 49.69 427 PRO A O 1
ATOM 3502 N N . ALA A 1 428 ? 41.742 33.407 -36.242 1.00 55.38 428 ALA A N 1
ATOM 3503 C CA . ALA A 1 428 ? 41.525 32.333 -37.231 1.00 55.38 428 ALA A CA 1
ATOM 3504 C C . ALA A 1 428 ? 41.115 30.952 -36.668 1.00 55.38 428 ALA A C 1
ATOM 3506 O O . ALA A 1 428 ? 41.646 30.481 -35.666 1.00 55.38 428 ALA A O 1
ATOM 3507 N N . LYS A 1 429 ? 40.140 30.304 -37.334 1.00 61.03 429 LYS A N 1
ATOM 3508 C CA . LYS A 1 429 ? 39.743 28.917 -37.036 1.00 61.03 429 LYS A CA 1
ATOM 3509 C C . LYS A 1 429 ? 40.971 28.004 -37.237 1.00 61.03 429 LYS A C 1
ATOM 3511 O O . LYS A 1 429 ? 41.620 28.137 -38.276 1.00 61.03 429 LYS A O 1
ATOM 3516 N N . PRO A 1 430 ? 41.315 27.129 -36.277 1.00 68.25 430 PRO A N 1
ATOM 3517 C CA . PRO A 1 430 ? 42.408 26.178 -36.446 1.00 68.25 430 PRO A CA 1
ATOM 3518 C C . PRO A 1 430 ? 42.076 25.168 -37.546 1.00 68.25 430 PRO A C 1
ATOM 3520 O O . PRO A 1 430 ? 40.936 24.736 -37.662 1.00 68.25 430 PRO A O 1
ATOM 3523 N N . THR A 1 431 ? 43.081 24.811 -38.342 1.00 73.44 431 THR A N 1
ATOM 3524 C CA . THR A 1 431 ? 42.963 23.864 -39.471 1.00 73.44 431 THR A CA 1
ATOM 3525 C C . THR A 1 431 ? 43.430 22.455 -39.101 1.00 73.44 431 THR A C 1
ATOM 3527 O O . THR A 1 431 ? 42.953 21.481 -39.664 1.00 73.44 431 THR A O 1
ATOM 3530 N N . HIS A 1 432 ? 44.360 22.335 -38.147 1.00 78.00 432 HIS A N 1
ATOM 3531 C CA . HIS A 1 432 ? 45.030 21.080 -37.803 1.00 78.00 432 HIS A CA 1
ATOM 3532 C C . HIS A 1 432 ? 45.047 20.869 -36.279 1.00 78.00 432 HIS A C 1
ATOM 3534 O O . HIS A 1 432 ? 45.173 21.835 -35.517 1.00 78.00 432 HIS A O 1
ATOM 3540 N N . CYS A 1 433 ? 44.968 19.616 -35.823 1.00 79.88 433 CYS A N 1
ATOM 3541 C CA . CYS A 1 433 ? 45.076 19.237 -34.408 1.00 79.88 433 CYS A CA 1
ATOM 3542 C C . CYS A 1 433 ? 46.072 18.086 -34.220 1.00 79.88 433 CYS A C 1
ATOM 3544 O O . CYS A 1 433 ? 46.053 17.128 -34.983 1.00 79.88 433 CYS A O 1
ATOM 3546 N N . THR A 1 434 ? 46.913 18.153 -33.191 1.00 81.31 434 THR A N 1
ATOM 3547 C CA . THR A 1 434 ? 47.785 17.050 -32.771 1.00 81.31 434 THR A CA 1
ATOM 3548 C C . THR A 1 434 ? 47.349 16.553 -31.394 1.00 81.31 434 THR A C 1
ATOM 3550 O O . THR A 1 434 ? 47.344 17.326 -30.431 1.00 81.31 434 THR A O 1
ATOM 3553 N N . ILE A 1 435 ? 46.980 15.276 -31.301 1.00 80.44 435 ILE A N 1
ATOM 3554 C CA . ILE A 1 435 ? 46.567 14.590 -30.073 1.00 80.44 435 ILE A CA 1
ATOM 3555 C C . ILE A 1 435 ? 47.746 13.765 -29.556 1.00 80.44 435 ILE A C 1
ATOM 3557 O O . ILE A 1 435 ? 48.256 12.892 -30.255 1.00 80.44 435 ILE A O 1
ATOM 3561 N N . TYR A 1 436 ? 48.161 14.031 -28.321 1.00 79.38 436 TYR A N 1
ATOM 3562 C CA . TYR A 1 436 ? 49.227 13.319 -27.630 1.00 79.38 436 TYR A CA 1
ATOM 3563 C C . TYR A 1 436 ? 48.642 12.308 -26.644 1.00 79.38 436 TYR A C 1
ATOM 3565 O O . TYR A 1 436 ? 47.873 12.682 -25.757 1.00 79.38 436 TYR A O 1
ATOM 3573 N N . VAL A 1 437 ? 49.052 11.045 -26.776 1.00 79.00 437 VAL A N 1
ATOM 3574 C CA . VAL A 1 437 ? 48.619 9.929 -25.918 1.00 79.00 437 VAL A CA 1
ATOM 3575 C C . VAL A 1 437 ? 49.800 9.408 -25.098 1.00 79.00 437 VAL A C 1
ATOM 3577 O O . VAL A 1 437 ? 50.874 9.128 -25.642 1.00 79.00 437 VAL A O 1
ATOM 3580 N N . ALA A 1 438 ? 49.630 9.269 -23.782 1.00 82.00 438 ALA A N 1
ATOM 3581 C CA . ALA A 1 438 ? 50.654 8.723 -22.892 1.00 82.00 438 ALA A CA 1
ATOM 3582 C C . ALA A 1 438 ? 50.431 7.219 -22.673 1.00 82.00 438 ALA A C 1
ATOM 3584 O O . ALA A 1 438 ? 49.342 6.812 -22.296 1.00 82.00 438 ALA A O 1
ATOM 3585 N N . LYS A 1 439 ? 51.472 6.393 -22.856 1.00 79.12 439 LYS A N 1
ATOM 3586 C CA . LYS A 1 439 ? 51.396 4.938 -22.601 1.00 79.12 439 LYS A CA 1
ATOM 3587 C C . LYS A 1 439 ? 51.402 4.586 -21.116 1.00 79.12 439 LYS A C 1
ATOM 3589 O O . LYS A 1 439 ? 50.841 3.582 -20.709 1.00 79.12 439 LYS A O 1
ATOM 3594 N N . THR A 1 440 ? 52.087 5.396 -20.320 1.00 81.00 440 THR A N 1
ATOM 3595 C CA . THR A 1 440 ? 52.293 5.166 -18.890 1.00 81.00 440 THR A CA 1
ATOM 3596 C C . THR A 1 440 ? 52.098 6.471 -18.146 1.00 81.00 440 THR A C 1
ATOM 3598 O O . THR A 1 440 ? 52.454 7.535 -18.659 1.00 81.00 440 THR A O 1
ATOM 3601 N N . TYR A 1 441 ? 51.597 6.396 -16.915 1.00 83.94 441 TYR A N 1
ATOM 3602 C CA . TYR A 1 441 ? 51.524 7.564 -16.045 1.00 83.94 441 TYR A CA 1
ATOM 3603 C C . TYR A 1 441 ? 52.908 8.211 -15.850 1.00 83.94 441 TYR A C 1
ATOM 3605 O O . TYR A 1 441 ? 53.901 7.496 -15.670 1.00 83.94 441 TYR A O 1
ATOM 3613 N N . PRO A 1 442 ? 52.994 9.555 -15.818 1.00 86.06 442 PRO A N 1
ATOM 3614 C CA . PRO A 1 442 ? 54.205 10.249 -15.404 1.00 86.06 442 PRO A CA 1
ATOM 3615 C C . PRO A 1 442 ? 54.689 9.748 -14.033 1.00 86.06 442 PRO A C 1
ATOM 3617 O O . PRO A 1 442 ? 53.852 9.439 -13.179 1.00 86.06 442 PRO A O 1
ATOM 3620 N N . PRO A 1 443 ? 56.007 9.733 -13.752 1.00 85.12 443 PRO A N 1
ATOM 3621 C CA . PRO A 1 443 ? 56.560 9.107 -12.545 1.00 85.12 443 PRO A CA 1
ATOM 3622 C C . PRO A 1 443 ? 55.899 9.554 -11.232 1.00 85.12 443 PRO A C 1
ATOM 3624 O O . PRO A 1 443 ? 55.655 8.743 -10.344 1.00 85.12 443 PRO A O 1
ATOM 3627 N N . TRP A 1 444 ? 55.544 10.838 -11.120 1.00 86.62 444 TRP A N 1
ATOM 3628 C CA . TRP A 1 444 ? 54.898 11.381 -9.925 1.00 86.62 444 TRP A CA 1
ATOM 3629 C C . TRP A 1 444 ? 53.424 10.956 -9.782 1.00 86.62 444 TRP A C 1
ATOM 3631 O O . TRP A 1 444 ? 52.949 10.764 -8.663 1.00 86.62 444 TRP A O 1
ATOM 3641 N N . GLN A 1 445 ? 52.701 10.782 -10.895 1.00 86.38 445 GLN A N 1
ATOM 3642 C CA . GLN A 1 445 ? 51.322 10.277 -10.895 1.00 86.38 445 GLN A CA 1
ATOM 3643 C C . GLN A 1 445 ? 51.297 8.772 -10.648 1.00 86.38 445 GLN A C 1
ATOM 3645 O O . GLN A 1 445 ? 50.475 8.306 -9.867 1.00 86.38 445 GLN A O 1
ATOM 3650 N N . HIS A 1 446 ? 52.240 8.029 -11.234 1.00 87.81 446 HIS A N 1
ATOM 3651 C CA . HIS A 1 446 ? 52.389 6.593 -11.019 1.00 87.81 446 HIS A CA 1
ATOM 3652 C C . HIS A 1 446 ? 52.623 6.267 -9.537 1.00 87.81 446 HIS A C 1
ATOM 3654 O O . HIS A 1 446 ? 51.937 5.407 -8.981 1.00 87.81 446 HIS A O 1
ATOM 3660 N N . SER A 1 447 ? 53.541 6.975 -8.862 1.00 86.00 447 SER A N 1
ATOM 3661 C CA . SER A 1 447 ? 53.772 6.797 -7.418 1.00 86.00 447 SER A CA 1
ATOM 3662 C C . SER A 1 447 ? 52.532 7.140 -6.583 1.00 86.00 447 SER A C 1
ATOM 3664 O O . SER A 1 447 ? 52.205 6.413 -5.644 1.00 86.00 447 SER A O 1
ATOM 3666 N N . ALA A 1 448 ? 51.805 8.207 -6.938 1.00 86.62 448 ALA A N 1
ATOM 3667 C CA . ALA A 1 448 ? 50.580 8.588 -6.238 1.00 86.62 448 ALA A CA 1
ATOM 3668 C C . ALA A 1 448 ? 49.452 7.556 -6.424 1.00 86.62 448 ALA A C 1
ATOM 3670 O O . ALA A 1 448 ? 48.830 7.147 -5.444 1.00 86.62 448 ALA A O 1
ATOM 3671 N N . LEU A 1 449 ? 49.223 7.092 -7.655 1.00 87.38 449 LEU A N 1
ATOM 3672 C CA . LEU A 1 449 ? 48.197 6.102 -7.987 1.00 87.38 449 LEU A CA 1
ATOM 3673 C C . LEU A 1 449 ? 48.517 4.731 -7.374 1.00 87.38 449 LEU A C 1
ATOM 3675 O O . LEU A 1 449 ? 47.640 4.100 -6.792 1.00 87.38 449 LEU A O 1
ATOM 3679 N N . SER A 1 450 ? 49.791 4.326 -7.382 1.00 88.00 450 SER A N 1
ATOM 3680 C CA . SER A 1 450 ? 50.260 3.101 -6.718 1.00 88.00 450 SER A CA 1
ATOM 3681 C C . SER A 1 450 ? 49.979 3.114 -5.211 1.00 88.00 450 SER A C 1
ATOM 3683 O O . SER A 1 450 ? 49.569 2.099 -4.642 1.00 88.00 450 SER A O 1
ATOM 3685 N N . LEU A 1 451 ? 50.165 4.264 -4.550 1.00 87.75 451 LEU A N 1
ATOM 3686 C CA . LEU A 1 451 ? 49.850 4.418 -3.129 1.00 87.75 451 LEU A CA 1
ATOM 3687 C C . LEU A 1 451 ? 48.337 4.338 -2.874 1.00 87.75 451 LEU A C 1
ATOM 3689 O O . LEU A 1 451 ? 47.911 3.650 -1.945 1.00 87.75 451 LEU A O 1
ATOM 3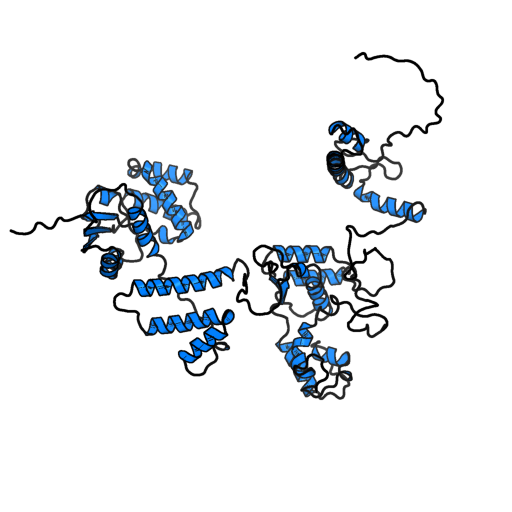693 N N . LEU A 1 452 ? 47.524 4.998 -3.706 1.00 87.12 452 LEU A N 1
ATOM 3694 C CA . LEU A 1 452 ? 46.062 4.935 -3.614 1.00 87.12 452 LEU A CA 1
ATOM 3695 C C . LEU A 1 452 ? 45.547 3.506 -3.826 1.00 87.12 452 LEU A C 1
ATOM 3697 O O . LEU A 1 452 ? 44.762 3.020 -3.014 1.00 87.12 452 LEU A O 1
ATOM 3701 N N . GLY A 1 453 ? 46.046 2.800 -4.844 1.00 86.00 453 GLY A N 1
ATOM 3702 C CA . GLY A 1 453 ? 45.707 1.400 -5.102 1.00 86.00 453 GLY A CA 1
ATOM 3703 C C . GLY A 1 453 ? 46.092 0.479 -3.941 1.00 86.00 453 GLY A C 1
ATOM 3704 O O . GLY A 1 453 ? 45.322 -0.405 -3.564 1.00 86.00 453 GLY A O 1
ATOM 3705 N N . LYS A 1 454 ? 47.248 0.716 -3.304 1.00 88.06 454 LYS A N 1
ATOM 3706 C CA . LYS A 1 454 ? 47.671 -0.031 -2.110 1.00 88.06 454 LYS A CA 1
ATOM 3707 C C . LYS A 1 454 ? 46.721 0.186 -0.930 1.00 88.06 454 LYS A C 1
ATOM 3709 O O . LYS A 1 454 ? 46.343 -0.786 -0.275 1.00 88.06 454 LYS A O 1
ATOM 3714 N N . HIS A 1 455 ? 46.324 1.429 -0.666 1.00 87.69 455 HIS A N 1
ATOM 3715 C CA . HIS A 1 455 ? 45.376 1.756 0.405 1.00 87.69 455 HIS A CA 1
ATOM 3716 C C . HIS A 1 455 ? 43.993 1.168 0.147 1.00 87.69 455 HIS A C 1
ATOM 3718 O O . HIS A 1 455 ? 43.412 0.564 1.042 1.00 87.69 455 HIS A O 1
ATOM 3724 N N . TYR A 1 456 ? 43.507 1.271 -1.089 1.00 87.12 456 TYR A N 1
ATOM 3725 C CA . TYR A 1 456 ? 42.214 0.725 -1.490 1.00 87.12 456 TYR A CA 1
ATOM 3726 C C . TYR A 1 456 ? 42.143 -0.795 -1.279 1.00 87.12 456 TYR A C 1
ATOM 3728 O O . TYR A 1 456 ? 41.182 -1.299 -0.695 1.00 87.12 456 TYR A O 1
ATOM 3736 N N . LYS A 1 457 ? 43.207 -1.521 -1.660 1.00 85.00 457 LYS A N 1
ATOM 3737 C CA . LYS A 1 457 ? 43.341 -2.970 -1.421 1.00 85.00 457 LYS A CA 1
ATOM 3738 C C . LYS A 1 457 ? 43.480 -3.323 0.063 1.00 85.00 457 LYS A C 1
ATOM 3740 O O . LYS A 1 457 ? 42.966 -4.349 0.490 1.00 85.00 457 LYS A O 1
ATOM 3745 N N . SER A 1 458 ? 44.160 -2.489 0.851 1.00 85.62 458 SER A N 1
ATOM 3746 C CA . SER A 1 458 ? 44.418 -2.764 2.275 1.00 85.62 458 SER A CA 1
ATOM 3747 C C . SER A 1 458 ? 43.211 -2.473 3.178 1.00 85.62 458 SER A C 1
ATOM 3749 O O . SER A 1 458 ? 43.080 -3.089 4.231 1.00 85.62 458 SER A O 1
ATOM 3751 N N . ASN A 1 459 ? 42.311 -1.580 2.756 1.00 83.44 459 ASN A N 1
ATOM 3752 C CA . ASN A 1 459 ? 41.164 -1.116 3.544 1.00 83.44 459 ASN A CA 1
ATOM 3753 C C . ASN A 1 459 ? 39.816 -1.596 2.978 1.00 83.44 459 ASN A C 1
ATOM 3755 O O . ASN A 1 459 ? 38.800 -0.923 3.141 1.00 83.44 459 ASN A O 1
ATOM 3759 N N . ASN A 1 460 ? 39.803 -2.746 2.299 1.00 80.81 460 ASN A N 1
ATOM 3760 C CA . ASN A 1 460 ? 38.586 -3.404 1.817 1.00 80.81 460 ASN A CA 1
ATOM 3761 C C . ASN A 1 460 ? 37.692 -2.505 0.927 1.00 80.81 460 ASN A C 1
ATOM 3763 O O . ASN A 1 460 ? 36.469 -2.528 1.045 1.00 80.81 460 ASN A O 1
ATOM 3767 N N . GLY A 1 461 ? 38.307 -1.700 0.051 1.00 78.94 461 GLY A N 1
ATOM 3768 C CA . GLY A 1 461 ? 37.596 -0.833 -0.896 1.00 78.94 461 GLY A CA 1
ATOM 3769 C C . GLY A 1 461 ? 37.364 0.610 -0.432 1.00 78.94 461 GLY A C 1
ATOM 3770 O O . GLY A 1 461 ? 36.581 1.324 -1.052 1.00 78.94 461 GLY A O 1
ATOM 3771 N N . ALA A 1 462 ? 38.040 1.066 0.630 1.00 83.75 462 ALA A N 1
ATOM 3772 C CA . ALA A 1 462 ? 37.938 2.442 1.124 1.00 83.75 462 ALA A CA 1
ATOM 3773 C C . ALA A 1 462 ? 39.290 3.174 1.124 1.00 83.75 462 ALA A C 1
ATOM 3775 O O . ALA A 1 462 ? 40.296 2.674 1.625 1.00 83.75 462 ALA A O 1
ATOM 3776 N N . LEU A 1 463 ? 39.325 4.404 0.606 1.00 86.38 463 LEU A N 1
ATOM 3777 C CA . LEU A 1 463 ? 40.516 5.254 0.690 1.00 86.38 463 LEU A CA 1
ATOM 3778 C C . LEU A 1 463 ? 40.569 6.005 2.039 1.00 86.38 463 LEU A C 1
ATOM 3780 O O . LEU A 1 463 ? 39.541 6.510 2.487 1.00 86.38 463 LEU A O 1
ATOM 3784 N N . PRO A 1 464 ? 41.753 6.148 2.667 1.00 85.81 464 PRO A N 1
ATOM 3785 C CA . PRO A 1 464 ? 41.930 6.944 3.880 1.00 85.81 464 PRO A CA 1
ATOM 3786 C C . PRO A 1 464 ? 41.571 8.429 3.718 1.00 85.81 464 PRO A C 1
ATOM 3788 O O . PRO A 1 464 ? 41.435 8.963 2.606 1.00 85.81 464 PRO A O 1
ATOM 3791 N N . ASP A 1 465 ? 41.491 9.123 4.857 1.00 87.25 465 ASP A N 1
ATOM 3792 C CA . ASP A 1 465 ? 41.305 10.573 4.906 1.00 87.25 465 ASP A CA 1
ATOM 3793 C C . ASP A 1 465 ? 42.409 11.313 4.130 1.00 87.25 465 ASP A C 1
ATOM 3795 O O . ASP A 1 465 ? 43.575 10.901 4.101 1.00 87.25 465 ASP A O 1
ATOM 3799 N N . ASN A 1 466 ? 42.046 12.445 3.522 1.00 87.19 466 ASN A N 1
ATOM 3800 C CA . ASN A 1 466 ? 42.962 13.259 2.723 1.00 87.19 466 ASN A CA 1
ATOM 3801 C C . ASN A 1 466 ? 44.216 13.684 3.502 1.00 87.19 466 ASN A C 1
ATOM 3803 O O . ASN A 1 466 ? 45.268 13.854 2.890 1.00 87.19 466 ASN A O 1
ATOM 3807 N N . LYS A 1 467 ? 44.141 13.822 4.833 1.00 85.25 467 LYS A N 1
ATOM 3808 C CA . LYS A 1 467 ? 45.300 14.140 5.680 1.00 85.25 467 LYS A CA 1
ATOM 3809 C C . LYS A 1 467 ? 46.330 13.013 5.712 1.00 85.25 467 LYS A C 1
ATOM 3811 O O . LYS A 1 467 ? 47.523 13.294 5.647 1.00 85.25 467 LYS A O 1
ATOM 3816 N N . VAL A 1 468 ? 45.881 11.759 5.791 1.00 86.81 468 VAL A N 1
ATOM 3817 C CA . VAL A 1 468 ? 46.764 10.580 5.824 1.00 86.81 468 VAL A CA 1
ATOM 3818 C C . VAL A 1 468 ? 47.449 10.412 4.470 1.00 86.81 468 VAL A C 1
ATOM 3820 O O . VAL A 1 468 ? 48.670 10.298 4.402 1.00 86.81 468 VAL A O 1
ATOM 3823 N N . ILE A 1 469 ? 46.674 10.525 3.388 1.00 87.50 469 ILE A N 1
ATOM 3824 C CA . ILE A 1 469 ? 47.191 10.449 2.017 1.00 87.50 469 ILE A CA 1
ATOM 3825 C C . ILE A 1 469 ? 48.208 11.572 1.751 1.00 87.50 469 ILE A C 1
ATOM 3827 O O . ILE A 1 469 ? 49.288 11.315 1.224 1.00 87.50 469 ILE A O 1
ATOM 3831 N N . ALA A 1 470 ? 47.912 12.811 2.162 1.00 85.94 470 ALA A N 1
ATOM 3832 C CA . ALA A 1 470 ? 48.828 13.941 2.002 1.00 85.94 470 ALA A CA 1
ATOM 3833 C C . ALA A 1 470 ? 50.134 13.769 2.797 1.00 85.94 470 ALA A C 1
ATOM 3835 O O . ALA A 1 470 ? 51.198 14.162 2.315 1.00 85.94 470 ALA A O 1
ATOM 3836 N N . MET A 1 471 ? 50.065 13.185 3.999 1.00 87.19 471 MET A N 1
ATOM 3837 C CA . MET A 1 471 ? 51.235 12.929 4.842 1.00 87.19 471 MET A CA 1
ATOM 3838 C C . MET A 1 471 ? 52.173 11.899 4.204 1.00 87.19 471 MET A C 1
ATOM 3840 O O . MET A 1 471 ? 53.379 12.129 4.133 1.00 87.19 471 MET A O 1
ATOM 3844 N N . GLU A 1 472 ? 51.628 10.788 3.708 1.00 85.94 472 GLU A N 1
ATOM 3845 C CA . GLU A 1 472 ? 52.417 9.716 3.093 1.00 85.94 472 GLU A CA 1
ATOM 3846 C C . GLU A 1 472 ? 52.991 10.116 1.729 1.00 85.94 472 GLU A C 1
ATOM 3848 O O . GLU A 1 472 ? 54.169 9.873 1.468 1.00 85.94 472 GLU A O 1
ATOM 3853 N N . LEU A 1 473 ? 52.215 10.812 0.889 1.00 87.12 473 LEU A N 1
ATOM 3854 C CA . LEU A 1 473 ? 52.716 11.358 -0.380 1.00 87.12 473 LEU A CA 1
ATOM 3855 C C . LEU A 1 473 ? 53.770 12.453 -0.151 1.00 87.12 473 LEU A C 1
ATOM 3857 O O . LEU A 1 473 ? 54.734 12.550 -0.905 1.00 87.12 473 LEU A O 1
ATOM 3861 N N . GLY A 1 474 ? 53.635 13.247 0.917 1.00 84.25 474 GLY A N 1
ATOM 3862 C CA . GLY A 1 474 ? 54.626 14.253 1.312 1.00 84.25 474 GLY A CA 1
ATOM 3863 C C . GLY A 1 474 ? 55.945 13.668 1.832 1.00 84.25 474 GLY A C 1
ATOM 3864 O O . GLY A 1 474 ? 56.975 14.3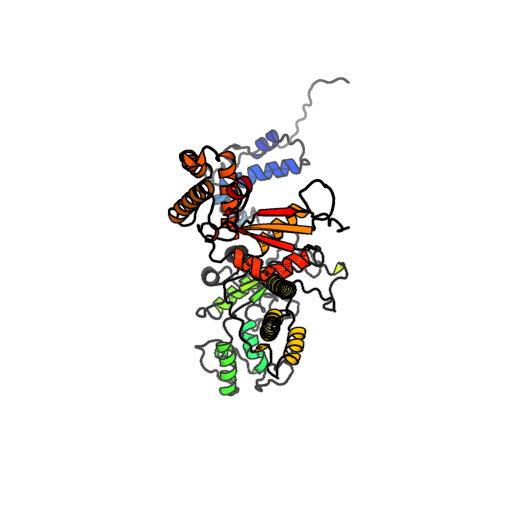46 1.785 1.00 84.25 474 GLY A O 1
ATOM 3865 N N . ALA A 1 475 ? 55.933 12.415 2.296 1.00 86.81 475 ALA A N 1
ATOM 3866 C CA . ALA A 1 475 ? 57.128 11.697 2.732 1.00 86.81 475 ALA A CA 1
ATOM 3867 C C . ALA A 1 475 ? 57.952 11.130 1.558 1.00 86.81 475 ALA A C 1
ATOM 3869 O O . ALA A 1 475 ? 59.136 10.841 1.740 1.00 86.81 475 ALA A O 1
ATOM 3870 N N . MET A 1 476 ? 57.369 11.015 0.356 1.00 84.44 476 MET A N 1
ATOM 3871 C CA . MET A 1 476 ? 58.044 10.508 -0.844 1.00 84.44 476 MET A CA 1
ATOM 3872 C C . MET A 1 476 ? 58.956 11.584 -1.468 1.00 84.44 476 MET A C 1
ATOM 3874 O O . MET A 1 476 ? 58.467 12.631 -1.913 1.00 84.44 476 MET A O 1
ATOM 3878 N N . PRO A 1 477 ? 60.287 11.371 -1.535 1.00 81.44 477 PRO A N 1
ATOM 3879 C CA . PRO A 1 477 ? 61.223 12.356 -2.078 1.00 81.44 477 PRO A CA 1
ATOM 3880 C C . PRO A 1 477 ? 60.940 12.729 -3.539 1.00 81.44 477 PRO A C 1
ATOM 3882 O O . PRO A 1 477 ? 61.102 13.898 -3.896 1.00 81.44 477 PRO A O 1
ATOM 3885 N N . GLU A 1 478 ? 60.471 11.779 -4.358 1.00 82.12 478 GLU A N 1
ATOM 3886 C CA . GLU A 1 478 ? 60.144 11.999 -5.773 1.00 82.12 478 GLU A CA 1
ATOM 3887 C C . GLU A 1 478 ? 58.964 12.963 -6.010 1.00 82.12 478 GLU A C 1
ATOM 3889 O O . GLU A 1 478 ? 58.868 13.569 -7.079 1.00 82.12 478 GLU A O 1
ATOM 3894 N N . LEU A 1 479 ? 58.094 13.177 -5.013 1.00 83.44 479 LEU A N 1
ATOM 3895 C CA . LEU A 1 479 ? 56.890 14.008 -5.142 1.00 83.44 479 LEU A CA 1
ATOM 3896 C C . LEU A 1 479 ? 57.082 15.454 -4.667 1.00 83.44 479 LEU A C 1
ATOM 3898 O O . LEU A 1 479 ? 56.234 16.305 -4.941 1.00 83.44 479 LEU A O 1
ATOM 3902 N N . LYS A 1 480 ? 58.213 15.784 -4.023 1.00 80.69 480 LYS A N 1
ATOM 3903 C CA . LYS A 1 480 ? 58.464 17.117 -3.432 1.00 80.69 480 LYS A CA 1
ATOM 3904 C C . LYS A 1 480 ? 58.315 18.271 -4.430 1.00 80.69 480 LYS A C 1
ATOM 3906 O O . LYS A 1 480 ? 57.773 19.315 -4.072 1.00 80.69 480 LYS A O 1
ATOM 3911 N N . LYS A 1 481 ? 58.743 18.078 -5.685 1.00 84.25 481 LYS A N 1
ATOM 3912 C CA . LYS A 1 481 ? 58.617 19.069 -6.775 1.00 84.25 481 LYS A CA 1
ATOM 3913 C C . LYS A 1 481 ? 57.159 19.262 -7.234 1.00 84.25 481 LYS A C 1
ATOM 3915 O O . LYS A 1 481 ? 56.817 20.327 -7.740 1.00 84.25 481 LYS A O 1
ATOM 3920 N N . TYR A 1 482 ? 56.292 18.271 -7.013 1.00 83.44 482 TYR A N 1
ATOM 3921 C CA . TYR A 1 482 ? 54.930 18.199 -7.554 1.00 83.44 482 TYR A CA 1
ATOM 3922 C C . TYR A 1 482 ? 53.826 18.303 -6.493 1.00 83.44 482 TYR A C 1
ATOM 3924 O O . TYR A 1 482 ? 52.651 18.244 -6.842 1.00 83.44 482 TYR A O 1
ATOM 3932 N N . MET A 1 483 ? 54.150 18.534 -5.215 1.00 81.25 483 MET A N 1
ATOM 3933 C CA . MET A 1 483 ? 53.177 18.538 -4.105 1.00 81.25 483 MET A CA 1
ATOM 3934 C C . MET A 1 483 ? 51.948 19.438 -4.313 1.00 81.25 483 MET A C 1
ATOM 3936 O O . MET A 1 483 ? 50.855 19.091 -3.871 1.00 81.25 483 MET A O 1
ATOM 3940 N N . LYS A 1 484 ? 52.087 20.564 -5.029 1.00 84.19 484 LYS A N 1
ATOM 3941 C CA . LYS A 1 484 ? 50.949 21.440 -5.380 1.00 84.19 484 LYS A CA 1
ATOM 3942 C C . LYS A 1 484 ? 49.949 20.791 -6.354 1.00 84.19 484 LYS A C 1
ATOM 3944 O O . LYS A 1 484 ? 48.798 21.204 -6.390 1.00 84.19 484 LYS A O 1
ATOM 3949 N N . ARG A 1 485 ? 50.384 19.800 -7.139 1.00 83.31 485 ARG A N 1
ATOM 3950 C CA . ARG A 1 485 ? 49.602 19.073 -8.158 1.00 83.31 485 ARG A CA 1
ATOM 3951 C C . ARG A 1 485 ? 49.094 17.714 -7.668 1.00 83.31 485 ARG A C 1
ATOM 3953 O O . ARG A 1 485 ? 48.084 17.231 -8.166 1.00 83.31 485 ARG A O 1
ATOM 3960 N N . VAL A 1 486 ? 49.765 17.129 -6.675 1.00 86.25 486 VAL A N 1
ATOM 3961 C CA . VAL A 1 486 ? 49.461 15.794 -6.136 1.00 86.25 486 VAL A CA 1
ATOM 3962 C C . VAL A 1 486 ? 48.067 15.724 -5.507 1.00 86.25 486 VAL A C 1
ATOM 3964 O O . VAL A 1 486 ? 47.295 14.835 -5.845 1.00 86.25 486 VAL A O 1
ATOM 3967 N N . MET A 1 487 ? 47.695 16.668 -4.638 1.00 87.12 487 MET A N 1
ATOM 3968 C CA . MET A 1 487 ? 46.381 16.619 -3.975 1.00 87.12 487 MET A CA 1
ATOM 3969 C C . MET A 1 487 ? 45.190 16.872 -4.917 1.00 87.12 487 MET A C 1
ATOM 3971 O O . MET A 1 487 ? 44.203 16.148 -4.797 1.00 87.12 487 MET A O 1
ATOM 3975 N N . PRO A 1 488 ? 45.258 17.815 -5.880 1.00 88.06 488 PRO A N 1
ATOM 3976 C CA . PRO A 1 488 ? 44.252 17.912 -6.939 1.00 88.06 488 PRO A CA 1
ATOM 3977 C C . PRO A 1 488 ? 44.087 16.615 -7.745 1.00 88.06 488 PRO A C 1
ATOM 3979 O O . PRO A 1 488 ? 42.964 16.224 -8.045 1.00 88.06 488 PRO A O 1
ATOM 3982 N N . PHE A 1 489 ? 45.189 15.918 -8.047 1.00 86.31 489 PHE A N 1
ATOM 3983 C CA . PHE A 1 489 ? 45.147 14.620 -8.724 1.00 86.31 489 PHE A CA 1
ATOM 3984 C C . PHE A 1 489 ? 44.466 13.543 -7.863 1.00 86.31 489 PHE A C 1
ATOM 3986 O O . PHE A 1 489 ? 43.587 12.842 -8.349 1.00 86.31 489 PHE A O 1
ATOM 3993 N N . VAL A 1 490 ? 44.789 13.460 -6.567 1.00 88.00 490 VAL A N 1
ATOM 3994 C CA . VAL A 1 490 ? 44.124 12.534 -5.628 1.00 88.00 490 VAL A CA 1
ATOM 3995 C C . VAL A 1 490 ? 42.619 12.800 -5.542 1.00 88.00 490 VAL A C 1
ATOM 3997 O O . VAL A 1 490 ? 41.839 11.852 -5.558 1.00 88.00 490 VAL A O 1
ATOM 4000 N N . ALA A 1 491 ? 42.200 14.066 -5.462 1.00 85.94 491 ALA A N 1
ATOM 4001 C CA . ALA A 1 491 ? 40.783 14.430 -5.425 1.00 85.94 491 ALA A CA 1
ATOM 4002 C C . ALA A 1 491 ? 40.055 13.987 -6.703 1.00 85.94 491 ALA A C 1
ATOM 4004 O O . ALA A 1 491 ? 39.015 13.346 -6.633 1.00 85.94 491 ALA A O 1
ATOM 4005 N N . MET A 1 492 ? 40.660 14.233 -7.866 1.00 82.94 492 MET A N 1
ATOM 4006 C CA . MET A 1 492 ? 40.131 13.793 -9.157 1.00 82.94 492 MET A CA 1
ATOM 4007 C C . MET A 1 492 ? 39.982 12.265 -9.247 1.00 82.94 492 MET A C 1
ATOM 4009 O O . MET A 1 492 ? 38.984 11.781 -9.780 1.00 82.94 492 MET A O 1
ATOM 4013 N N . ILE A 1 493 ? 40.954 11.504 -8.731 1.00 84.62 493 ILE A N 1
ATOM 4014 C CA . ILE A 1 493 ? 40.883 10.037 -8.689 1.00 84.62 493 ILE A CA 1
ATOM 4015 C C . ILE A 1 493 ? 39.793 9.567 -7.722 1.00 84.62 493 ILE A C 1
ATOM 4017 O O . ILE A 1 493 ? 39.079 8.632 -8.058 1.00 84.62 493 ILE A O 1
ATOM 4021 N N . LYS A 1 494 ? 39.603 10.224 -6.568 1.00 84.50 494 LYS A N 1
ATOM 4022 C CA . LYS A 1 494 ? 38.498 9.918 -5.641 1.00 84.50 494 LYS A CA 1
ATOM 4023 C C . LYS A 1 494 ? 37.129 10.134 -6.290 1.00 84.50 494 LYS A C 1
ATOM 4025 O O . LYS A 1 494 ? 36.323 9.211 -6.295 1.00 84.50 494 LYS A O 1
ATOM 4030 N N . ASP A 1 495 ? 36.917 11.287 -6.920 1.00 81.12 495 ASP A N 1
ATOM 4031 C CA . ASP A 1 495 ? 35.670 11.590 -7.636 1.00 81.12 495 ASP A CA 1
ATOM 4032 C C . ASP A 1 495 ? 35.404 10.589 -8.774 1.00 81.12 495 ASP A C 1
ATOM 4034 O O . ASP A 1 495 ? 34.264 10.211 -9.040 1.00 81.12 495 ASP A O 1
ATOM 4038 N N . SER A 1 496 ? 36.460 10.158 -9.468 1.00 75.25 496 SER A N 1
ATOM 4039 C CA . SER A 1 496 ? 36.356 9.197 -10.572 1.00 75.25 496 SER A CA 1
ATOM 4040 C C . SER A 1 496 ? 36.139 7.766 -10.066 1.00 75.25 496 SER A C 1
ATOM 4042 O O . SER A 1 496 ? 35.401 7.013 -10.690 1.00 75.25 496 SER A O 1
ATOM 4044 N N . LEU A 1 497 ? 36.713 7.399 -8.917 1.00 81.31 497 LEU A N 1
ATOM 4045 C CA . LEU A 1 497 ? 36.503 6.116 -8.239 1.00 81.31 497 LEU A CA 1
ATOM 4046 C C . LEU A 1 497 ? 35.054 5.965 -7.753 1.00 81.31 497 LEU A C 1
ATOM 4048 O O . LEU A 1 497 ? 34.485 4.883 -7.871 1.00 81.31 497 LEU A O 1
ATOM 4052 N N . GLU A 1 498 ? 34.444 7.045 -7.257 1.00 76.94 498 GLU A N 1
ATOM 4053 C CA . GLU A 1 498 ? 33.028 7.062 -6.863 1.00 76.94 498 GLU A CA 1
ATOM 4054 C C . GLU A 1 498 ? 32.081 6.890 -8.061 1.00 76.94 498 GLU A C 1
ATOM 4056 O O . GLU A 1 498 ? 31.037 6.256 -7.929 1.00 76.94 498 GLU A O 1
ATOM 4061 N N . LYS A 1 499 ? 32.442 7.429 -9.234 1.00 71.31 499 LYS A N 1
ATOM 4062 C CA . LYS A 1 499 ? 31.600 7.390 -10.444 1.00 71.31 499 LYS A CA 1
ATOM 4063 C C . LYS A 1 499 ? 31.792 6.134 -11.288 1.00 71.31 499 LYS A C 1
ATOM 4065 O O . LYS A 1 499 ? 30.818 5.533 -11.727 1.00 71.31 499 LYS A O 1
ATOM 4070 N N . ASN A 1 500 ? 33.044 5.762 -11.536 1.00 66.50 500 ASN A N 1
ATOM 4071 C CA . ASN A 1 500 ? 33.417 4.747 -12.519 1.00 66.50 500 ASN A CA 1
ATOM 4072 C C . ASN A 1 500 ? 33.914 3.450 -11.863 1.00 66.50 500 ASN A C 1
ATOM 4074 O O . ASN A 1 500 ? 34.138 2.468 -12.570 1.00 66.50 500 ASN A O 1
ATOM 4078 N N . GLY A 1 501 ? 34.049 3.404 -10.535 1.00 76.19 501 GLY A N 1
ATOM 4079 C CA . GLY A 1 501 ? 34.461 2.209 -9.801 1.00 76.19 501 GLY A CA 1
ATOM 4080 C C . GLY A 1 501 ? 35.980 1.958 -9.804 1.00 76.19 501 GLY A C 1
ATOM 4081 O O . GLY A 1 501 ? 36.766 2.836 -10.171 1.00 76.19 501 GLY A O 1
ATOM 4082 N N . PRO A 1 502 ? 36.424 0.763 -9.365 1.00 79.94 502 PRO A N 1
ATOM 4083 C CA . PRO A 1 502 ? 37.823 0.487 -9.018 1.00 79.94 502 PRO A CA 1
ATOM 4084 C C . PRO A 1 502 ? 38.798 0.485 -10.201 1.00 79.94 502 PRO A C 1
ATOM 4086 O O . PRO A 1 502 ? 39.987 0.697 -9.975 1.00 79.94 502 PRO A O 1
ATOM 4089 N N . ARG A 1 503 ? 38.305 0.331 -11.436 1.00 73.69 503 ARG A N 1
ATOM 4090 C CA . ARG A 1 503 ? 39.093 0.378 -12.686 1.00 73.69 503 ARG A CA 1
ATOM 4091 C C . ARG A 1 503 ? 39.930 1.648 -12.863 1.00 73.69 503 ARG A C 1
ATOM 4093 O O . ARG A 1 503 ? 40.939 1.656 -13.549 1.00 73.69 503 ARG A O 1
ATOM 4100 N N . VAL A 1 504 ? 39.554 2.739 -12.194 1.00 77.31 504 VAL A N 1
ATOM 4101 C CA . VAL A 1 504 ? 40.309 4.006 -12.216 1.00 77.31 504 VAL A CA 1
ATOM 4102 C C . VAL A 1 504 ? 41.667 3.898 -11.498 1.00 77.31 504 VAL A C 1
ATOM 4104 O O . VAL A 1 504 ? 42.534 4.753 -11.672 1.00 77.31 504 VAL A O 1
ATOM 4107 N N . LEU A 1 505 ? 41.863 2.876 -10.659 1.00 81.19 505 LEU A N 1
ATOM 4108 C CA . LEU A 1 505 ? 43.101 2.664 -9.904 1.00 81.19 505 LEU A CA 1
ATOM 4109 C C . LEU A 1 505 ? 44.123 1.787 -10.640 1.00 81.19 505 LEU A C 1
ATOM 4111 O O . LEU A 1 505 ? 45.211 1.564 -10.099 1.00 81.19 505 LEU A O 1
ATOM 4115 N N . ASP A 1 506 ? 43.791 1.297 -11.833 1.00 80.50 506 ASP A N 1
ATOM 4116 C CA . ASP A 1 506 ? 44.697 0.484 -12.631 1.00 80.50 506 ASP A CA 1
ATOM 4117 C C . ASP A 1 506 ? 45.805 1.345 -13.254 1.00 80.50 506 ASP A C 1
ATOM 4119 O O . ASP A 1 506 ? 45.615 2.499 -13.637 1.00 80.50 506 ASP A O 1
ATOM 4123 N N . LEU A 1 507 ? 47.025 0.799 -13.275 1.00 78.19 507 LEU A N 1
ATOM 4124 C CA . LEU A 1 507 ? 48.222 1.518 -13.734 1.00 78.19 507 LEU A CA 1
ATOM 4125 C C . LEU A 1 507 ? 48.315 1.593 -15.264 1.00 78.19 507 LEU A C 1
ATOM 4127 O O . LEU A 1 507 ? 49.078 2.404 -15.792 1.00 78.19 507 LEU A O 1
ATOM 4131 N N . GLU A 1 508 ? 47.546 0.753 -15.949 1.00 73.12 508 GLU A N 1
ATOM 4132 C CA . GLU A 1 508 ? 47.450 0.646 -17.398 1.00 73.12 508 GLU A CA 1
ATOM 4133 C C . GLU A 1 508 ? 45.969 0.585 -17.775 1.00 73.12 508 GLU A C 1
ATOM 4135 O O . GLU A 1 508 ? 45.157 0.043 -17.025 1.00 73.12 508 GLU A O 1
ATOM 4140 N N . LEU A 1 509 ? 45.620 1.158 -18.927 1.00 68.44 509 LEU A N 1
ATOM 4141 C CA . LEU A 1 509 ? 44.273 1.038 -19.473 1.00 68.44 509 LEU A CA 1
ATOM 4142 C C . LEU A 1 509 ? 44.061 -0.371 -20.034 1.00 68.44 509 LEU A C 1
ATOM 4144 O O . LEU A 1 509 ? 44.978 -0.973 -20.589 1.00 68.44 509 LEU A O 1
ATOM 4148 N N . GLU A 1 510 ? 42.830 -0.868 -19.948 1.00 67.44 510 GLU A N 1
ATOM 4149 C CA . GLU A 1 510 ? 42.445 -2.188 -20.471 1.00 67.44 510 GLU A CA 1
ATOM 4150 C C . GLU A 1 510 ? 42.410 -2.239 -22.011 1.00 67.44 510 GLU A C 1
ATOM 4152 O O . GLU A 1 510 ? 42.324 -3.316 -22.601 1.00 67.44 510 GLU A O 1
ATOM 4157 N N . PHE A 1 511 ? 42.489 -1.080 -22.669 1.00 65.50 511 PHE A N 1
ATOM 4158 C CA . PHE A 1 511 ? 42.421 -0.932 -24.118 1.00 65.50 511 PHE A CA 1
ATOM 4159 C C . PHE A 1 511 ? 43.533 -0.023 -24.655 1.00 65.50 511 PHE A C 1
ATOM 4161 O O . PHE A 1 511 ? 44.085 0.823 -23.949 1.00 65.50 511 PHE A O 1
ATOM 4168 N N . ASP A 1 512 ? 43.847 -0.179 -25.942 1.00 70.88 512 ASP A N 1
ATOM 4169 C CA . ASP A 1 512 ? 44.813 0.673 -26.634 1.00 70.88 512 ASP A CA 1
ATOM 4170 C C . ASP A 1 512 ? 44.166 2.016 -27.015 1.00 70.88 512 ASP A C 1
ATOM 4172 O O . ASP A 1 512 ? 43.449 2.133 -28.010 1.00 70.88 512 ASP A O 1
ATOM 4176 N N . GLU A 1 513 ? 44.426 3.044 -26.203 1.00 67.31 513 GLU A N 1
ATOM 4177 C CA . GLU A 1 513 ? 43.909 4.408 -26.387 1.00 67.31 513 GLU A CA 1
ATOM 4178 C C . GLU A 1 513 ? 44.276 5.002 -27.760 1.00 67.31 513 GLU A C 1
ATOM 4180 O O . GLU A 1 513 ? 43.480 5.726 -28.361 1.00 67.31 513 GLU A O 1
ATOM 4185 N N . CYS A 1 514 ? 45.455 4.671 -28.296 1.00 73.00 514 CYS A N 1
ATOM 4186 C CA . CYS A 1 514 ? 45.886 5.161 -29.603 1.00 73.00 514 CYS A CA 1
ATOM 4187 C C . CYS A 1 514 ? 45.085 4.492 -30.728 1.00 73.00 514 CYS A C 1
ATOM 4189 O O . CYS A 1 514 ? 44.597 5.178 -31.627 1.00 73.00 514 CYS A O 1
ATOM 4191 N N . ALA A 1 515 ? 44.893 3.172 -30.649 1.00 71.75 515 ALA A N 1
ATOM 4192 C CA . ALA A 1 515 ? 44.098 2.431 -31.626 1.00 71.75 515 ALA A CA 1
ATOM 4193 C C . ALA A 1 515 ? 42.641 2.923 -31.670 1.00 71.75 515 ALA A C 1
ATOM 4195 O O . ALA A 1 515 ? 42.125 3.206 -32.750 1.00 71.75 515 ALA A O 1
ATOM 4196 N N . VAL A 1 516 ? 42.014 3.133 -30.506 1.00 68.81 516 VAL A N 1
ATOM 4197 C CA . VAL A 1 516 ? 40.628 3.630 -30.408 1.00 68.81 516 VAL A CA 1
ATOM 4198 C C . VAL A 1 516 ? 40.470 5.017 -31.046 1.00 68.81 516 VAL A C 1
ATOM 4200 O O . VAL A 1 516 ? 39.494 5.273 -31.758 1.00 68.81 516 VAL A O 1
ATOM 4203 N N . LEU A 1 517 ? 41.428 5.923 -30.824 1.00 70.50 517 LEU A N 1
ATOM 4204 C CA . LEU A 1 517 ? 41.413 7.259 -31.430 1.00 70.50 517 LEU A CA 1
ATOM 4205 C C . LEU A 1 517 ? 41.618 7.211 -32.948 1.00 70.50 517 LEU A C 1
ATOM 4207 O O . LEU A 1 517 ? 40.967 7.965 -33.674 1.00 70.50 517 LEU A O 1
ATOM 4211 N N . LEU A 1 518 ? 42.490 6.322 -33.430 1.00 75.12 518 LEU A N 1
ATOM 4212 C CA . LEU A 1 518 ? 42.749 6.141 -34.858 1.00 75.12 518 LEU A CA 1
ATOM 4213 C C . LEU A 1 518 ? 41.537 5.561 -35.597 1.00 75.12 518 LEU A C 1
ATOM 4215 O O . LEU A 1 518 ? 41.205 6.051 -36.675 1.00 75.12 518 LEU A O 1
ATOM 4219 N N . GLU A 1 519 ? 40.830 4.591 -35.012 1.00 73.31 519 GLU A N 1
ATOM 4220 C CA . GLU A 1 519 ? 39.604 4.021 -35.595 1.00 73.31 519 GLU A CA 1
ATOM 4221 C C . GLU A 1 519 ? 38.499 5.073 -35.792 1.00 73.31 519 GLU A C 1
ATOM 4223 O O . GLU A 1 519 ? 37.725 5.000 -36.744 1.00 73.31 519 GLU A O 1
ATOM 4228 N N . ASN A 1 520 ? 38.459 6.099 -34.935 1.00 69.38 520 ASN A N 1
ATOM 4229 C CA . ASN A 1 520 ? 37.439 7.151 -34.957 1.00 69.38 520 ASN A CA 1
ATOM 4230 C C . ASN A 1 520 ? 37.937 8.483 -35.558 1.00 69.38 520 ASN A C 1
ATOM 4232 O O . ASN A 1 520 ? 37.236 9.496 -35.495 1.00 69.38 520 ASN A O 1
ATOM 4236 N N . ILE A 1 521 ? 39.127 8.522 -36.167 1.00 77.62 521 ILE A N 1
ATOM 4237 C CA . ILE A 1 521 ? 39.767 9.781 -36.587 1.00 77.62 521 ILE A CA 1
ATOM 4238 C C . ILE A 1 521 ? 39.007 10.520 -37.693 1.00 77.62 521 ILE A C 1
ATOM 4240 O O . ILE A 1 521 ? 38.979 11.752 -37.719 1.00 77.62 521 ILE A O 1
ATOM 4244 N N . VAL A 1 522 ? 38.341 9.778 -38.582 1.00 76.88 522 VAL A N 1
ATOM 4245 C CA . VAL A 1 522 ? 37.526 10.343 -39.668 1.00 76.88 522 VAL A CA 1
ATOM 4246 C C . VAL A 1 522 ? 36.298 11.047 -39.090 1.00 76.88 522 VAL A C 1
ATOM 4248 O O . VAL A 1 522 ? 35.942 12.140 -39.529 1.00 76.88 522 VAL A O 1
ATOM 4251 N N . TYR A 1 523 ? 35.692 10.463 -38.052 1.00 71.25 523 TYR A N 1
ATOM 4252 C CA . TYR A 1 523 ? 34.567 11.064 -37.333 1.00 71.25 523 TYR A CA 1
ATOM 4253 C C . TYR A 1 523 ? 34.986 12.357 -36.655 1.00 71.25 523 TYR A C 1
ATOM 4255 O O . TYR A 1 523 ? 34.332 13.385 -36.826 1.00 71.25 523 TYR A O 1
ATOM 4263 N N . LEU A 1 524 ? 36.113 12.320 -35.943 1.00 70.25 524 LEU A N 1
ATOM 4264 C CA . LEU A 1 524 ? 36.653 13.488 -35.262 1.00 70.25 524 LEU A CA 1
ATOM 4265 C C . LEU A 1 524 ? 36.992 14.596 -36.267 1.00 70.25 524 LEU A C 1
ATOM 4267 O O . LEU A 1 524 ? 36.540 15.719 -36.103 1.00 70.25 524 LEU A O 1
ATOM 4271 N N . THR A 1 525 ? 37.696 14.294 -37.357 1.00 74.69 525 THR A N 1
ATOM 4272 C CA . THR A 1 525 ? 38.057 15.298 -38.377 1.00 74.69 525 THR A CA 1
ATOM 4273 C C . THR A 1 525 ? 36.818 15.993 -38.955 1.00 74.69 525 THR A C 1
ATOM 4275 O O . THR A 1 525 ? 36.748 17.223 -38.974 1.00 74.69 525 THR A O 1
ATOM 4278 N N . ASN A 1 526 ? 35.792 15.215 -39.319 1.00 76.88 526 ASN A N 1
ATOM 4279 C CA . ASN A 1 526 ? 34.545 15.738 -39.879 1.00 76.88 526 ASN A CA 1
ATOM 4280 C C . ASN A 1 526 ? 33.718 16.531 -38.858 1.00 76.88 526 ASN A C 1
ATOM 4282 O O . ASN A 1 526 ? 33.223 17.612 -39.169 1.00 76.88 526 ASN A O 1
ATOM 4286 N N . SER A 1 527 ? 33.567 16.014 -37.635 1.00 69.38 527 SER A N 1
ATOM 4287 C CA . SER A 1 527 ? 32.784 16.670 -36.582 1.00 69.38 527 SER A CA 1
ATOM 4288 C C . SER A 1 527 ? 33.435 17.961 -36.086 1.00 69.38 527 SER A C 1
ATOM 4290 O O . SER A 1 527 ? 32.734 18.831 -35.569 1.00 69.38 527 SER A O 1
ATOM 4292 N N . LEU A 1 528 ? 34.761 18.068 -36.189 1.00 67.94 528 LEU A N 1
ATOM 4293 C CA . LEU A 1 528 ? 35.533 19.216 -35.722 1.00 67.94 528 LEU A CA 1
ATOM 4294 C C . LEU A 1 528 ? 35.750 20.290 -36.789 1.00 67.94 528 LEU A C 1
ATOM 4296 O O . LEU A 1 528 ? 36.308 21.337 -36.464 1.00 67.94 528 LEU A O 1
ATOM 4300 N N . GLU A 1 529 ? 35.302 20.052 -38.026 1.00 72.62 529 GLU A N 1
ATOM 4301 C CA . GLU A 1 529 ? 35.575 20.921 -39.179 1.00 72.62 529 GLU A CA 1
ATOM 4302 C C . GLU A 1 529 ? 37.084 21.203 -39.349 1.00 72.62 529 GLU A C 1
ATOM 4304 O O . GLU A 1 529 ? 37.479 22.327 -39.664 1.00 72.62 529 GLU A O 1
ATOM 4309 N N . LEU A 1 530 ? 37.932 20.200 -39.088 1.00 76.00 530 LEU A N 1
ATOM 4310 C CA . LEU A 1 530 ? 39.386 20.292 -39.254 1.00 76.00 530 LEU A CA 1
ATOM 4311 C C . LEU A 1 530 ? 39.811 19.662 -40.582 1.00 76.00 530 LEU A C 1
ATOM 4313 O O . LEU A 1 530 ? 39.147 18.761 -41.085 1.00 76.00 530 LEU A O 1
ATOM 4317 N N . ASP A 1 531 ? 40.953 20.095 -41.113 1.00 79.12 531 ASP A N 1
ATOM 4318 C CA . ASP A 1 531 ? 41.536 19.513 -42.324 1.00 79.12 531 ASP A CA 1
ATOM 4319 C C . ASP A 1 531 ? 42.289 18.210 -42.003 1.00 79.12 531 ASP A C 1
ATOM 4321 O O . ASP A 1 531 ? 42.262 17.268 -42.794 1.00 79.12 531 ASP A O 1
ATOM 4325 N N . GLN A 1 532 ? 42.948 18.136 -40.836 1.00 80.50 532 GLN A N 1
ATOM 4326 C CA . GLN A 1 532 ? 43.714 16.958 -40.414 1.00 80.50 532 GLN A CA 1
ATOM 4327 C C . GLN A 1 532 ? 43.896 16.876 -38.888 1.00 80.50 532 GLN A C 1
ATOM 4329 O O . GLN A 1 532 ? 44.119 17.881 -38.202 1.00 80.50 532 GLN A O 1
ATOM 4334 N N . ILE A 1 533 ? 43.848 15.647 -38.366 1.00 79.62 533 ILE A N 1
ATOM 4335 C CA . ILE A 1 533 ? 44.187 15.300 -36.982 1.00 79.62 533 ILE A CA 1
ATOM 4336 C C . ILE A 1 533 ? 45.365 14.317 -36.998 1.00 79.62 533 ILE A C 1
ATOM 4338 O O . ILE A 1 533 ? 45.303 13.299 -37.680 1.00 79.62 533 ILE A O 1
ATOM 4342 N N . ASP A 1 534 ? 46.418 14.609 -36.234 1.00 82.31 534 ASP A N 1
ATOM 4343 C CA . ASP A 1 534 ? 47.585 13.741 -36.048 1.00 82.31 534 ASP A CA 1
ATOM 4344 C C . ASP A 1 534 ? 47.545 13.130 -34.637 1.00 82.31 534 ASP A C 1
ATOM 4346 O O . ASP A 1 534 ? 47.534 13.869 -33.651 1.00 82.31 534 ASP A O 1
ATOM 4350 N N . VAL A 1 535 ? 47.540 11.799 -34.510 1.00 80.56 535 VAL A N 1
ATOM 4351 C CA . VAL A 1 535 ? 47.639 11.104 -33.210 1.00 80.56 535 VAL A CA 1
ATOM 4352 C C . VAL A 1 535 ? 49.073 10.621 -33.020 1.00 80.56 535 VAL A C 1
ATOM 4354 O O . VAL A 1 535 ? 49.576 9.830 -33.815 1.00 80.56 535 VAL A O 1
ATOM 4357 N N . VAL A 1 536 ? 49.738 11.101 -31.973 1.00 84.81 536 VAL A N 1
ATOM 4358 C CA . VAL A 1 536 ? 51.148 10.806 -31.683 1.00 84.81 536 VAL A CA 1
ATOM 4359 C C . VAL A 1 536 ? 51.334 10.412 -30.221 1.00 84.81 536 VAL A C 1
ATOM 4361 O O . VAL A 1 536 ? 50.565 10.795 -29.336 1.00 84.81 536 VAL A O 1
ATOM 4364 N N . PHE A 1 537 ? 52.385 9.649 -29.930 1.00 84.31 537 PHE A N 1
ATOM 4365 C CA . PHE A 1 537 ? 52.717 9.335 -28.544 1.00 84.31 537 PHE A CA 1
ATOM 4366 C C . PHE A 1 537 ? 53.340 10.550 -27.852 1.00 84.31 537 PHE A C 1
ATOM 4368 O O . PHE A 1 537 ? 54.197 11.237 -28.407 1.00 84.31 537 PHE A O 1
ATOM 4375 N N . ALA A 1 538 ? 52.974 10.777 -26.589 1.00 81.56 538 ALA A N 1
ATOM 4376 C CA . ALA A 1 538 ? 53.493 11.878 -25.776 1.00 81.56 538 ALA A CA 1
ATOM 4377 C C . ALA A 1 538 ? 55.034 11.865 -25.646 1.00 81.56 538 ALA A C 1
ATOM 4379 O O . ALA A 1 538 ? 55.637 12.894 -25.353 1.00 81.56 538 ALA A O 1
ATOM 4380 N N . SER A 1 539 ? 55.700 10.737 -25.925 1.00 79.00 539 SER A N 1
ATOM 4381 C CA . SER A 1 539 ? 57.165 10.627 -26.010 1.00 79.00 539 SER A CA 1
ATOM 4382 C C . SER A 1 539 ? 57.805 11.535 -27.066 1.00 79.00 539 SER A C 1
ATOM 4384 O O . SER A 1 539 ? 58.973 11.901 -26.924 1.00 79.00 539 SER A O 1
ATOM 4386 N N . GLU A 1 540 ? 57.058 11.927 -28.095 1.00 77.62 540 GLU A N 1
ATOM 4387 C CA . GLU A 1 540 ? 57.526 12.786 -29.191 1.00 77.62 540 GLU A CA 1
ATOM 4388 C C . GLU A 1 540 ? 57.226 14.275 -28.944 1.00 77.62 540 GLU A C 1
ATOM 4390 O O . GLU A 1 540 ? 57.632 15.128 -29.726 1.00 77.62 540 GLU A O 1
ATOM 4395 N N . ALA A 1 541 ? 56.561 14.596 -27.830 1.00 80.31 541 ALA A N 1
ATOM 4396 C CA . ALA A 1 541 ? 56.122 15.944 -27.487 1.00 80.31 541 ALA A CA 1
ATOM 4397 C C . ALA A 1 541 ? 57.170 16.762 -26.709 1.00 80.31 541 ALA A C 1
ATOM 4399 O O . ALA A 1 541 ? 58.176 16.233 -26.220 1.00 80.31 541 ALA A O 1
ATOM 4400 N N . ASP A 1 542 ? 56.882 18.050 -26.521 1.00 79.25 542 ASP A N 1
ATOM 4401 C CA . ASP A 1 542 ? 57.641 18.939 -25.638 1.00 79.25 542 ASP A CA 1
ATOM 4402 C C . ASP A 1 542 ? 57.563 18.489 -24.167 1.00 79.25 542 ASP A C 1
ATOM 4404 O O . ASP A 1 542 ? 56.582 17.875 -23.735 1.00 79.25 542 ASP A O 1
ATOM 4408 N N . ASP A 1 543 ? 58.563 18.861 -23.359 1.00 75.88 543 ASP A N 1
ATOM 4409 C CA . ASP A 1 543 ? 58.679 18.460 -21.944 1.00 75.88 543 ASP A CA 1
ATOM 4410 C C . ASP A 1 543 ? 57.423 18.779 -21.115 1.00 75.88 543 ASP A C 1
ATOM 4412 O O . ASP A 1 543 ? 57.054 18.031 -20.211 1.00 75.88 543 ASP A O 1
ATOM 4416 N N . LYS A 1 544 ? 56.707 19.853 -21.467 1.00 77.00 544 LYS A N 1
ATOM 4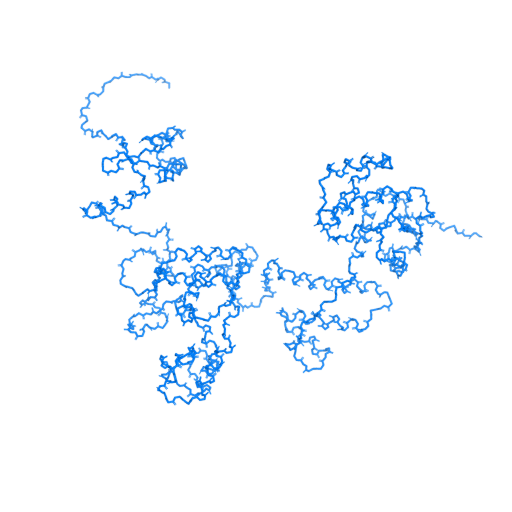417 C CA . LYS A 1 544 ? 55.445 20.230 -20.821 1.00 77.00 544 LYS A CA 1
ATOM 4418 C C . LYS A 1 544 ? 54.329 19.212 -21.072 1.00 77.00 544 LYS A C 1
ATOM 4420 O O . LYS A 1 544 ? 53.592 18.872 -20.155 1.00 77.00 544 LYS A O 1
ATOM 4425 N N . VAL A 1 545 ? 54.206 18.722 -22.304 1.00 78.06 545 VAL A N 1
ATOM 4426 C CA . VAL A 1 545 ? 53.183 17.733 -22.675 1.00 78.06 545 VAL A CA 1
ATOM 4427 C C . VAL A 1 545 ? 53.524 16.376 -22.057 1.00 78.06 545 VAL A C 1
ATOM 4429 O O . VAL A 1 545 ? 52.637 15.696 -21.553 1.00 78.06 545 VAL A O 1
ATOM 4432 N N . LYS A 1 546 ? 54.814 16.023 -21.993 1.00 77.94 546 LYS A N 1
ATOM 4433 C CA . LYS A 1 546 ? 55.308 14.808 -21.322 1.00 77.94 546 LYS A CA 1
ATOM 4434 C C . LYS A 1 546 ? 55.041 14.780 -19.816 1.00 77.94 546 LYS A C 1
ATOM 4436 O O . LYS A 1 546 ? 54.768 13.715 -19.274 1.00 77.94 546 LYS A O 1
ATOM 4441 N N . GLU A 1 547 ? 55.143 15.922 -19.133 1.00 77.38 547 GLU A N 1
ATOM 4442 C CA . GLU A 1 547 ? 54.894 16.011 -17.685 1.00 77.38 547 GLU A CA 1
ATOM 4443 C C . GLU A 1 547 ? 53.395 16.060 -17.320 1.00 77.38 547 GLU A C 1
ATOM 4445 O O . GLU A 1 547 ? 53.035 15.691 -16.194 1.00 77.38 547 GLU A O 1
ATOM 4450 N N . ASP A 1 548 ? 52.533 16.514 -18.241 1.00 74.94 548 ASP A N 1
ATOM 4451 C CA . ASP A 1 548 ? 51.108 16.777 -17.989 1.00 74.94 548 ASP A CA 1
ATOM 4452 C C . ASP A 1 548 ? 50.156 15.713 -18.560 1.00 74.94 548 ASP A C 1
ATOM 4454 O O . ASP A 1 548 ? 49.082 15.512 -17.992 1.00 74.94 548 ASP A O 1
ATOM 4458 N N . CYS A 1 549 ? 50.531 15.033 -19.647 1.00 76.88 549 CYS A N 1
ATOM 4459 C CA . CYS A 1 549 ? 49.713 14.006 -20.293 1.00 76.88 549 CYS A CA 1
ATOM 4460 C C . CYS A 1 549 ? 49.702 12.705 -19.477 1.00 76.88 549 CYS A C 1
ATOM 4462 O O . CYS A 1 549 ? 50.748 12.239 -19.020 1.00 76.88 549 CYS A O 1
ATOM 4464 N N . CYS A 1 550 ? 48.533 12.079 -19.338 1.00 78.75 550 CYS A N 1
ATOM 4465 C CA . CYS A 1 550 ? 48.396 10.776 -18.693 1.00 78.75 550 CYS A CA 1
ATOM 4466 C C . CYS A 1 550 ? 47.372 9.882 -19.409 1.00 78.75 550 CYS A C 1
ATOM 4468 O O . CYS A 1 550 ? 46.516 10.413 -20.119 1.00 78.75 550 CYS A O 1
ATOM 4470 N N . PRO A 1 551 ? 47.474 8.546 -19.257 1.00 74.12 551 PRO A N 1
ATOM 4471 C CA . PRO A 1 551 ? 46.527 7.613 -19.866 1.00 74.12 551 PRO A CA 1
ATOM 4472 C C . PRO A 1 551 ? 45.075 7.958 -19.506 1.00 74.12 551 PRO A C 1
ATOM 4474 O O . PRO A 1 551 ? 44.778 8.277 -18.349 1.00 74.12 551 PRO A O 1
ATOM 4477 N N . GLY A 1 552 ? 44.192 7.942 -20.507 1.00 67.88 552 GLY A N 1
ATOM 4478 C CA . GLY A 1 552 ? 42.768 8.277 -20.381 1.00 67.88 552 GLY A CA 1
ATOM 4479 C C . GLY A 1 552 ? 42.472 9.782 -20.379 1.00 67.88 552 GLY A C 1
ATOM 4480 O O . GLY A 1 552 ? 41.311 10.187 -20.306 1.00 67.88 552 GLY A O 1
ATOM 4481 N N . LYS A 1 553 ? 43.507 10.633 -20.452 1.00 72.50 553 LYS A N 1
ATOM 4482 C CA . LYS A 1 553 ? 43.400 12.096 -20.585 1.00 72.50 553 LYS A CA 1
ATOM 4483 C C . LYS A 1 553 ? 44.416 12.613 -21.610 1.00 72.50 553 LYS A C 1
ATOM 4485 O O . LYS A 1 553 ? 45.445 13.179 -21.222 1.00 72.50 553 LYS A O 1
ATOM 4490 N N . PRO A 1 554 ? 44.134 12.449 -22.914 1.00 71.81 554 PRO A N 1
ATOM 4491 C CA . PRO A 1 554 ? 45.057 12.852 -23.964 1.00 71.81 554 PRO A CA 1
ATOM 4492 C C . PRO A 1 554 ? 45.181 14.379 -24.036 1.00 71.81 554 PRO A C 1
ATOM 4494 O O . PRO A 1 554 ? 44.229 15.123 -23.783 1.00 71.81 554 PRO A O 1
ATOM 4497 N N . PHE A 1 555 ? 46.369 14.863 -24.397 1.00 73.81 555 PHE A N 1
ATOM 4498 C CA . PHE A 1 555 ? 46.655 16.294 -24.500 1.00 73.81 555 PHE A CA 1
ATOM 4499 C C . PHE A 1 555 ? 46.560 16.754 -25.958 1.00 73.81 555 PHE A C 1
ATOM 4501 O O . PHE A 1 555 ? 47.191 16.165 -26.827 1.00 73.81 555 PHE A O 1
ATOM 4508 N N . CYS A 1 556 ? 45.807 17.817 -26.250 1.00 73.06 556 CYS A N 1
ATOM 4509 C CA . CYS A 1 556 ? 45.574 18.278 -27.626 1.00 73.06 556 CYS A CA 1
ATOM 4510 C C . CYS A 1 556 ? 46.227 19.642 -27.895 1.00 73.06 556 CYS A C 1
ATOM 4512 O O . CYS A 1 556 ? 46.110 20.563 -27.084 1.00 73.06 556 CYS A O 1
ATOM 4514 N N . VAL A 1 557 ? 46.868 19.799 -29.058 1.00 76.62 557 VAL A N 1
ATOM 4515 C CA . VAL A 1 557 ? 47.454 21.065 -29.530 1.00 76.62 557 VAL A CA 1
ATOM 4516 C C . VAL A 1 557 ? 46.898 21.408 -30.910 1.00 76.62 557 VAL A C 1
ATOM 4518 O O . VAL A 1 557 ? 47.062 20.648 -31.858 1.00 76.62 557 VAL A O 1
ATOM 4521 N N . PHE A 1 558 ? 46.269 22.575 -31.038 1.00 73.62 558 PHE A N 1
ATOM 4522 C CA . PHE A 1 558 ? 45.720 23.062 -32.305 1.00 73.62 558 PHE A CA 1
ATOM 4523 C C . PHE A 1 558 ? 46.705 23.998 -33.008 1.00 73.62 558 PHE A C 1
ATOM 4525 O O . PHE A 1 558 ? 47.314 24.855 -32.363 1.00 73.62 558 PHE A O 1
ATOM 4532 N N . ARG A 1 559 ? 46.827 23.870 -34.334 1.00 76.25 559 ARG A N 1
ATOM 4533 C CA . ARG A 1 559 ? 47.650 24.746 -35.178 1.00 76.25 559 ARG A CA 1
ATOM 4534 C C . ARG A 1 559 ? 46.873 25.245 -36.400 1.00 76.25 559 ARG A C 1
ATOM 4536 O O . ARG A 1 559 ? 46.025 24.548 -36.963 1.00 76.25 559 ARG A O 1
ATOM 4543 N N . SER A 1 560 ? 47.186 26.467 -36.815 1.00 70.69 560 SER A N 1
ATOM 4544 C CA . SER A 1 560 ? 46.646 27.086 -38.028 1.00 70.69 560 SER A CA 1
ATOM 4545 C C . SER A 1 560 ? 47.769 27.194 -39.047 1.00 70.69 560 SER A C 1
ATOM 4547 O O . SER A 1 560 ? 48.732 27.926 -38.817 1.00 70.69 560 SER A O 1
ATOM 4549 N N . GLU A 1 561 ? 47.663 26.477 -40.160 1.00 64.75 561 GLU A N 1
ATOM 4550 C CA . GLU A 1 561 ? 48.601 26.636 -41.268 1.00 64.75 561 GLU A CA 1
ATOM 4551 C C . GLU A 1 561 ? 48.039 27.650 -42.264 1.00 64.75 561 GLU A C 1
ATOM 4553 O O . GLU A 1 561 ? 46.919 27.528 -42.756 1.00 64.75 561 GLU A O 1
ATOM 4558 N N . VAL A 1 562 ? 48.811 28.700 -42.550 1.00 52.47 562 VAL A N 1
ATOM 4559 C CA . VAL A 1 562 ? 48.478 29.644 -43.619 1.00 52.47 562 VAL A CA 1
ATOM 4560 C C . VAL A 1 562 ? 48.984 29.029 -44.917 1.00 52.47 562 VAL A C 1
ATOM 4562 O O . VAL A 1 562 ? 50.195 28.919 -45.099 1.00 52.47 562 VAL A O 1
ATOM 4565 N N . MET A 1 563 ? 48.081 28.646 -45.825 1.00 45.03 563 MET A N 1
ATOM 4566 C CA . MET A 1 563 ? 48.459 28.253 -47.186 1.00 45.03 563 MET A CA 1
ATOM 4567 C C . MET A 1 563 ? 49.298 29.371 -47.827 1.00 45.03 563 MET A C 1
ATOM 4569 O O . MET A 1 563 ? 48.759 30.390 -48.268 1.00 45.03 563 MET A O 1
ATOM 4573 N N . MET A 1 564 ? 50.619 29.190 -47.918 1.00 42.28 564 MET A N 1
ATOM 4574 C CA . MET A 1 564 ? 51.424 29.976 -48.846 1.00 42.28 564 MET A CA 1
ATOM 4575 C C . MET A 1 564 ? 51.044 29.531 -50.257 1.00 42.28 564 MET A C 1
ATOM 4577 O O . MET A 1 564 ? 51.375 28.426 -50.682 1.00 42.28 564 MET A O 1
ATOM 4581 N N . ARG A 1 565 ? 50.317 30.389 -50.983 1.00 40.56 565 ARG A N 1
ATOM 4582 C CA . ARG A 1 565 ? 50.131 30.238 -52.430 1.00 40.56 565 ARG A CA 1
ATOM 4583 C C . ARG A 1 565 ? 51.516 30.191 -53.074 1.00 40.56 565 ARG A C 1
ATOM 4585 O O . ARG A 1 565 ? 52.237 31.185 -53.032 1.00 40.56 565 ARG A O 1
ATOM 4592 N N . ALA A 1 566 ? 51.877 29.040 -53.633 1.00 39.03 566 ALA A N 1
ATOM 4593 C CA . ALA A 1 566 ? 53.058 28.905 -54.473 1.00 39.03 566 ALA A CA 1
ATOM 4594 C C . ALA A 1 566 ? 52.925 29.857 -55.677 1.00 39.03 566 ALA A C 1
ATOM 4596 O O . ALA A 1 566 ? 51.868 29.896 -56.313 1.00 39.03 566 ALA A O 1
ATOM 4597 N N . HIS A 1 567 ? 53.966 30.657 -55.914 1.00 36.12 567 HIS A N 1
ATOM 4598 C CA . HIS A 1 567 ? 54.081 31.578 -57.046 1.00 36.12 567 HIS A CA 1
ATOM 4599 C C . HIS A 1 567 ? 54.526 30.865 -58.318 1.00 36.12 567 HIS A C 1
ATOM 4601 O O . HIS A 1 567 ? 55.387 29.962 -58.203 1.00 36.12 567 HIS A O 1
#

Secondary structure (DSSP, 8-state):
-----------------------EEBTTTBS-HHHHHHHHTT---TT-HHHHHHHHHHHHHHHHHT-EE-STTTTT-BHHHHHHHHHHHHHHTTS-------SS--B-TTSPBP--------EEETT-HHHHHHHHHHHHHS--SSHHHHHHHHHHHHH--EEE-EESSSSSPEETTEEEEEEPTTTTTSSHHHHHHHHHHHTTT-TTS-SPPTT---GGG--HHHHHHHH-TTPPPPS-SS-HHHHHHHHHHHHHH-S---EEEEGGGIIIIIHHHHHHHHHH-TTS----EEEE-S--EETTEE--GGGT---SSS---------TTTHHHHHHHHHHHHHHHHHHHHH-TT---HHHHHHHHHHHHHHHTTT-HHHHHHHHHHHSSS--GGGPPPPPPPP-S-SSHHHHHHHHHHHHHSS---SS---EEEEEE-SS--HHHHHHHHHHHHHHHHTTT-PPPHHHHHHHHHH-GGGTTTHHHHHHHHHHHHHHHHHH-GGGG-SS-SS-HHHHHHHTHHHHHHHTT-SEEEEEEGGGS-HHHHHH-BTTB-EEEEE--------